Protein AF-A0A9D5YC60-F1 (afdb_monomer_lite)

Secondary structure (DSSP, 8-state):
--SSSSSTTSSTTSSS-------SS----TTPPEEEEEEE-SS-GGG-HHHHHHHHHHH----TT-SEEEEEEEEEEETTTS-HHHHHHHHHHHHHHHHHHT--EEEEEESSS---TTS-S--BSSTT--BGGG-TTTB--SSPPPTT-SSTTGGGSSPPEEEE-SSSS--EEEEEPB-TT-HHHHHHHHHHHIIIIIHHHHHHHHHHHHTT-GGGEEEEEE-SS----B-TT---TTS-GGGSSB--HHHHHHTT--HHHHHHHHHHTT--HHHHHHHHHHHHHHHHHHHHHHHHHHTT--GGGEEE-EE-HHHH-S--BTTB--GGGG--SSSB-EEE-BTTTB---HHHHHHHHHHTT---EEEEE-B---SSHHHHHHHHHHHHTTTEEEEEEBTTT-SSSTT----STTSHHHHHHHHHHTT-SS----SSSPP---SSS---THHHHHHHHHHHH--

Radius of gyration: 23.31 Å; chains: 1; bounding box: 64×58×72 Å

pLDDT: mean 85.28, std 19.22, range [28.11, 98.81]

Foldseek 3Di:
DPPPPVVVVPVVVVPDDPPPPQPPDDPPVQQAAFEAEEEPEQDALVGCLVLLVLCCVLQNADDLRDSYAYAYEYEDDELFAAELVLLLVSLVSQLVSCVVRVHAYEYEYADFADPDCSHHHGYAPDPVRHGLLQDQLFAWEQAADDPPDPGHPVVVVFAQWDFDDPDLAGPDTHGGTGQLPRPSNLVSSLVSCVSRPLVSNCVSLVVCVVVVNNVSHLAYEQHDQQFFDALQPPPHPPGDPSNNGGICNSVVVVVVDHPVNLVVVCVVVVHDSQVSSQVVLLVSLLVSLQVRLVSNVVSPDQQARYEYEHAQQVQVDVDDGRSHHHQLSNDDSRHAYEHQDEVPPRDHDVLSVCVSQVVSVHQAHANSHYALDDPDLVVLLVVCCCAVLQHYSYRYHPASVACDDPRHDPSDSPRSNSVSSNCVSVVNRDDDHGRPDHDPSDPPDDDDVVVVVVVVVVVVVVD

Structure (mmCIF, N/CA/C/O backbone):
data_AF-A0A9D5YC60-F1
#
_entry.id   AF-A0A9D5YC60-F1
#
loop_
_atom_site.group_PDB
_atom_site.id
_atom_site.type_symbol
_atom_site.label_atom_id
_atom_site.label_alt_id
_atom_site.label_comp_id
_atom_site.label_asym_id
_atom_site.label_entity_id
_atom_site.label_seq_id
_atom_site.pdbx_PDB_ins_code
_atom_site.Cartn_x
_atom_site.Cartn_y
_atom_site.Cartn_z
_atom_site.occupancy
_atom_site.B_iso_or_equiv
_atom_site.auth_seq_id
_atom_site.auth_comp_id
_atom_site.auth_asym_id
_atom_site.auth_atom_id
_atom_site.pdbx_PDB_model_num
ATOM 1 N N . MET A 1 1 ? 5.448 -35.648 -45.919 1.00 45.75 1 MET A N 1
ATOM 2 C CA . MET A 1 1 ? 4.726 -34.452 -45.438 1.00 45.75 1 MET A CA 1
ATOM 3 C C . MET A 1 1 ? 3.833 -34.838 -44.255 1.00 45.75 1 MET A C 1
ATOM 5 O O . MET A 1 1 ? 2.660 -34.526 -44.238 1.00 45.75 1 MET A O 1
ATOM 9 N N . GLU A 1 2 ? 4.399 -35.557 -43.277 1.00 38.72 2 GLU A N 1
ATOM 10 C CA . GLU A 1 2 ? 3.648 -36.190 -42.170 1.00 38.72 2 GLU A CA 1
ATOM 11 C C . GLU A 1 2 ? 4.504 -36.315 -40.890 1.00 38.72 2 GLU A C 1
ATOM 13 O O . GLU A 1 2 ? 4.181 -37.051 -39.970 1.00 38.72 2 GLU A O 1
ATOM 18 N N . LYS A 1 3 ? 5.631 -35.591 -40.818 1.00 34.91 3 LYS A N 1
ATOM 19 C CA . LYS A 1 3 ? 6.556 -35.612 -39.667 1.00 34.91 3 LYS A CA 1
ATOM 20 C C . LYS A 1 3 ? 6.885 -34.227 -39.097 1.00 34.91 3 LYS A C 1
ATOM 22 O O . LYS A 1 3 ? 7.785 -34.102 -38.283 1.00 34.91 3 LYS A O 1
ATOM 27 N N . VAL A 1 4 ? 6.141 -33.195 -39.502 1.00 38.69 4 VAL A N 1
ATOM 28 C CA . VAL A 1 4 ? 6.286 -31.819 -38.978 1.00 38.69 4 VAL A CA 1
ATOM 29 C C . VAL A 1 4 ? 5.154 -31.466 -37.996 1.00 38.69 4 VAL A C 1
ATOM 31 O O . VAL A 1 4 ? 5.232 -30.474 -37.285 1.00 38.69 4 VAL A O 1
ATOM 34 N N . LEU A 1 5 ? 4.131 -32.321 -37.870 1.00 32.62 5 LEU A N 1
ATOM 35 C CA . LEU A 1 5 ? 2.952 -32.050 -37.041 1.00 32.62 5 LEU A CA 1
ATOM 36 C C . LEU A 1 5 ? 3.085 -32.503 -35.573 1.00 32.62 5 LEU A C 1
ATOM 38 O O . LEU A 1 5 ? 2.289 -32.091 -34.740 1.00 32.62 5 LEU A O 1
ATOM 42 N N . SER A 1 6 ? 4.097 -33.308 -35.226 1.00 34.31 6 SER A N 1
ATOM 43 C CA . SER A 1 6 ? 4.266 -33.835 -33.857 1.00 34.31 6 SER A CA 1
ATOM 44 C C . SER A 1 6 ? 5.184 -33.002 -32.959 1.00 34.31 6 SER A C 1
ATOM 46 O O . SER A 1 6 ? 5.282 -33.302 -31.776 1.00 34.31 6 SER A O 1
ATOM 48 N N . PHE A 1 7 ? 5.832 -31.953 -33.479 1.00 33.06 7 PHE A N 1
ATOM 49 C CA . PHE A 1 7 ? 6.680 -31.068 -32.664 1.00 33.06 7 PHE A CA 1
ATOM 50 C C . PHE A 1 7 ? 5.943 -29.805 -32.186 1.00 33.06 7 PHE A C 1
ATOM 52 O O . PHE A 1 7 ? 6.321 -29.210 -31.185 1.00 33.06 7 PHE A O 1
ATOM 59 N N . PHE A 1 8 ? 4.834 -29.438 -32.839 1.00 32.47 8 PHE A N 1
ATOM 60 C CA . PHE A 1 8 ? 4.012 -28.284 -32.450 1.00 32.47 8 PHE A CA 1
ATOM 61 C C . PHE A 1 8 ? 2.995 -28.579 -31.337 1.00 32.47 8 PHE A C 1
ATOM 63 O O . PHE A 1 8 ? 2.426 -27.647 -30.780 1.00 32.47 8 PHE A O 1
ATOM 70 N N . LEU A 1 9 ? 2.790 -29.850 -30.972 1.00 30.75 9 LEU A N 1
ATOM 71 C CA . LEU A 1 9 ? 1.845 -30.232 -29.916 1.00 30.75 9 LEU A CA 1
ATOM 72 C C . LEU A 1 9 ? 2.486 -30.399 -28.525 1.00 30.75 9 LEU A C 1
ATOM 74 O O . LEU A 1 9 ? 1.764 -30.563 -27.552 1.00 30.75 9 LEU A O 1
ATOM 78 N N . ALA A 1 10 ? 3.820 -30.343 -28.418 1.00 29.89 10 ALA A N 1
ATOM 79 C CA . ALA A 1 10 ? 4.547 -30.523 -27.154 1.00 29.89 10 ALA A CA 1
ATOM 80 C C . ALA A 1 10 ? 5.000 -29.201 -26.497 1.00 29.89 10 ALA A C 1
ATOM 82 O O . ALA A 1 10 ? 5.427 -29.204 -25.348 1.00 29.89 10 ALA A O 1
ATOM 83 N N . VAL A 1 11 ? 4.882 -28.069 -27.203 1.00 32.19 11 VAL A N 1
ATOM 84 C CA . VAL A 1 11 ? 5.269 -26.730 -26.704 1.00 32.19 11 VAL A CA 1
ATOM 85 C C . VAL A 1 11 ? 4.059 -25.931 -26.182 1.00 32.19 11 VAL A C 1
ATOM 87 O O . VAL A 1 11 ? 4.220 -24.924 -25.508 1.00 32.19 11 VAL A O 1
ATOM 90 N N . LEU A 1 12 ? 2.830 -26.411 -26.403 1.00 29.67 12 LEU A N 1
ATOM 91 C CA . LEU A 1 12 ? 1.593 -25.769 -25.924 1.00 29.67 12 LEU A CA 1
ATOM 92 C C . LEU A 1 12 ? 1.113 -26.260 -24.545 1.00 29.67 12 LEU A C 1
ATOM 94 O O . LEU A 1 12 ? 0.127 -25.752 -24.026 1.00 29.67 12 LEU A O 1
ATOM 98 N N . THR A 1 13 ? 1.813 -27.214 -23.929 1.00 31.02 13 THR A N 1
ATOM 99 C CA . THR A 1 13 ? 1.476 -27.777 -22.606 1.00 31.02 13 THR A CA 1
ATOM 100 C C . THR A 1 13 ? 2.319 -27.230 -21.449 1.00 31.02 13 THR A C 1
ATOM 102 O O . THR A 1 13 ? 2.130 -27.668 -20.323 1.00 31.02 13 THR A O 1
ATOM 105 N N . PHE A 1 14 ? 3.205 -26.257 -21.696 1.00 31.09 14 PHE A N 1
ATOM 106 C CA . PHE A 1 14 ? 4.010 -25.578 -20.661 1.00 31.09 14 PHE A CA 1
ATOM 107 C C . PHE A 1 14 ? 3.670 -24.083 -20.485 1.00 31.09 14 PHE A C 1
ATOM 109 O O . PHE A 1 14 ? 4.386 -23.372 -19.794 1.00 31.09 14 PHE A O 1
ATOM 116 N N . LEU A 1 15 ? 2.570 -23.607 -21.087 1.00 30.06 15 LEU A N 1
ATOM 117 C CA . LEU A 1 15 ? 2.088 -22.217 -20.977 1.00 30.06 15 LEU A CA 1
ATOM 118 C C . LEU A 1 15 ? 0.697 -22.093 -20.335 1.00 30.06 15 LEU A C 1
ATOM 120 O O . LEU A 1 15 ? 0.058 -21.052 -20.435 1.00 30.06 15 LEU A O 1
ATOM 124 N N . PHE A 1 16 ? 0.224 -23.140 -19.664 1.00 29.17 16 PHE A N 1
ATOM 125 C CA . PHE A 1 16 ? -0.835 -22.972 -18.679 1.00 29.17 16 PHE A CA 1
ATOM 126 C C . PHE A 1 16 ? -0.147 -22.873 -17.321 1.00 29.17 16 PHE A C 1
ATOM 128 O O . PHE A 1 16 ? 0.476 -23.860 -16.917 1.00 29.17 16 PHE A O 1
ATOM 135 N N . PRO A 1 17 ? -0.252 -21.739 -16.601 1.00 33.19 17 PRO A N 1
ATOM 136 C CA . PRO A 1 17 ? -0.129 -21.806 -15.158 1.00 33.19 17 PRO A CA 1
ATOM 137 C C . PRO A 1 17 ? -1.061 -22.931 -14.725 1.00 33.19 17 PRO A C 1
ATOM 139 O O . PRO A 1 17 ? -2.184 -23.041 -15.235 1.00 33.19 17 PRO A O 1
ATOM 142 N N . CYS A 1 18 ? -0.581 -23.807 -13.848 1.00 28.11 18 CYS A N 1
ATOM 143 C CA . CYS A 1 18 ? -1.474 -24.632 -13.065 1.00 28.11 18 CYS A CA 1
ATOM 144 C C . CYS A 1 18 ? -2.577 -23.701 -12.566 1.00 28.11 18 CYS A C 1
ATOM 146 O O . CYS A 1 18 ? -2.321 -22.843 -11.727 1.00 28.11 18 CYS A O 1
ATOM 148 N N . ILE A 1 19 ? -3.778 -23.848 -13.126 1.00 36.41 19 ILE A N 1
ATOM 149 C CA . ILE A 1 19 ? -5.000 -23.360 -12.515 1.00 36.41 19 ILE A CA 1
ATOM 150 C C . ILE A 1 19 ? -5.080 -24.203 -11.247 1.00 36.41 19 ILE A C 1
ATOM 152 O O . ILE A 1 19 ? -5.667 -25.286 -11.234 1.00 36.41 19 ILE A O 1
ATOM 156 N N . GLY A 1 20 ? -4.367 -23.761 -10.207 1.00 32.75 20 GLY A N 1
ATOM 157 C CA . GLY A 1 20 ? -4.759 -24.052 -8.849 1.00 32.75 20 GLY A CA 1
ATOM 158 C C . GLY A 1 20 ? -6.233 -23.713 -8.820 1.00 32.75 20 GLY A C 1
ATOM 159 O O . GLY A 1 20 ? -6.634 -22.651 -9.295 1.00 32.75 20 GLY A O 1
ATOM 160 N N . SER A 1 21 ? -7.048 -24.683 -8.427 1.00 33.44 21 SER A N 1
ATOM 161 C CA . SER A 1 21 ? -8.453 -24.436 -8.155 1.00 33.44 21 SER A CA 1
ATOM 162 C C . SER A 1 21 ? -8.533 -23.132 -7.374 1.00 33.44 21 SER A C 1
ATOM 164 O O . SER A 1 21 ? -8.000 -23.077 -6.264 1.00 33.44 21 SER A O 1
ATOM 166 N N . ALA A 1 22 ? -9.129 -22.098 -7.979 1.00 38.47 22 ALA A N 1
ATOM 167 C CA . ALA A 1 22 ? -9.525 -20.909 -7.249 1.00 38.47 22 ALA A CA 1
ATOM 168 C C . ALA A 1 22 ? -10.208 -21.396 -5.961 1.00 38.47 22 ALA A C 1
ATOM 170 O O . ALA A 1 22 ? -10.975 -22.371 -6.049 1.00 38.47 22 ALA A O 1
ATOM 171 N N . PRO A 1 23 ? -9.880 -20.825 -4.787 1.00 41.84 23 PRO A N 1
ATOM 172 C CA . PRO A 1 23 ? -10.540 -21.205 -3.546 1.00 41.84 23 PRO A CA 1
ATOM 173 C C . PRO A 1 23 ? -12.051 -21.247 -3.793 1.00 41.84 23 PRO A C 1
ATOM 175 O O . PRO A 1 23 ? -12.589 -20.397 -4.510 1.00 41.84 23 PRO A O 1
ATOM 178 N N . GLU A 1 24 ? -12.702 -22.317 -3.321 1.00 42.78 24 GLU A N 1
ATOM 179 C CA . GLU A 1 24 ? -14.142 -22.499 -3.494 1.00 42.78 24 GLU A CA 1
ATOM 180 C C . GLU A 1 24 ? -14.860 -21.190 -3.148 1.00 42.78 24 GLU A C 1
ATOM 182 O O . GLU A 1 24 ? -14.576 -20.583 -2.124 1.00 42.78 24 GLU A O 1
ATOM 187 N N . LYS A 1 25 ? -15.726 -20.757 -4.073 1.00 41.12 25 LYS A N 1
ATOM 188 C CA . LYS A 1 25 ? -16.658 -19.628 -3.982 1.00 41.12 25 LYS A CA 1
ATOM 189 C C . LYS A 1 25 ? -16.778 -18.996 -2.591 1.00 41.12 25 LYS A C 1
ATOM 191 O O . LYS A 1 25 ? -17.368 -19.603 -1.705 1.00 41.12 25 LYS A O 1
ATOM 196 N N . ASP A 1 26 ? -16.414 -17.718 -2.533 1.00 46.72 26 ASP A N 1
ATOM 197 C CA . ASP A 1 26 ? -17.113 -16.722 -1.726 1.00 46.72 26 ASP A CA 1
ATOM 198 C C . ASP A 1 26 ? -17.256 -17.068 -0.234 1.00 46.72 26 ASP A C 1
ATOM 200 O O . ASP A 1 26 ? -18.365 -17.233 0.276 1.00 46.72 26 ASP A O 1
ATOM 204 N N . ASP A 1 27 ? -16.136 -17.063 0.491 1.00 49.25 27 ASP A N 1
ATOM 205 C CA . ASP A 1 27 ? -16.139 -16.804 1.935 1.00 49.25 27 ASP A CA 1
ATOM 206 C C . ASP A 1 27 ? -16.549 -15.331 2.181 1.00 49.25 27 ASP A C 1
ATOM 208 O O . ASP A 1 27 ? -15.747 -14.479 2.575 1.00 49.25 27 ASP A O 1
ATOM 212 N N . TYR A 1 28 ? -17.805 -14.987 1.875 1.00 54.38 28 TYR A N 1
ATOM 213 C CA . TYR A 1 28 ? -18.444 -13.813 2.458 1.00 54.38 28 TYR A CA 1
ATOM 214 C C . TYR A 1 28 ? -18.748 -14.171 3.906 1.00 54.38 28 TYR A C 1
ATOM 216 O O . TYR A 1 28 ? -19.727 -14.853 4.207 1.00 54.38 28 TYR A O 1
ATOM 224 N N . PHE A 1 29 ? -17.892 -13.731 4.816 1.00 62.97 29 PHE A N 1
ATOM 225 C CA . PHE A 1 29 ? -18.186 -13.820 6.233 1.00 62.97 29 PHE A CA 1
ATOM 226 C C . PHE A 1 29 ? -19.219 -12.728 6.548 1.00 62.97 29 PHE A C 1
ATOM 228 O O . PHE A 1 29 ? -18.874 -11.565 6.748 1.00 62.97 29 PHE A O 1
ATOM 235 N N . GLU A 1 30 ? -20.509 -13.090 6.552 1.00 60.84 30 GLU A N 1
ATOM 236 C CA . GLU A 1 30 ? -21.637 -12.192 6.888 1.00 60.84 30 GLU A CA 1
ATOM 237 C C . GLU A 1 30 ? -21.474 -11.484 8.252 1.00 60.84 30 GLU A C 1
ATOM 239 O O . GLU A 1 30 ? -22.154 -10.495 8.539 1.00 60.84 30 GLU A O 1
ATOM 244 N N . ASP A 1 31 ? -20.544 -11.962 9.080 1.00 70.62 31 ASP A N 1
ATOM 245 C CA . ASP A 1 31 ? -20.244 -11.451 10.414 1.00 70.62 31 ASP A CA 1
ATOM 246 C C . ASP A 1 31 ? -18.929 -10.656 10.514 1.00 70.62 31 ASP A C 1
ATOM 248 O O . ASP A 1 31 ? -18.571 -10.229 11.611 1.00 70.62 31 ASP A O 1
ATOM 252 N N . ASP A 1 32 ? -18.218 -10.412 9.406 1.00 84.12 32 ASP A N 1
ATOM 253 C CA . ASP A 1 32 ? -17.004 -9.587 9.436 1.00 84.12 32 ASP A CA 1
ATOM 254 C C . ASP A 1 32 ? -17.323 -8.138 9.811 1.00 84.12 32 ASP A C 1
ATOM 256 O O . ASP A 1 32 ? -18.140 -7.520 9.125 1.00 84.12 32 ASP A O 1
ATOM 260 N N . PRO A 1 33 ? -16.631 -7.551 10.803 1.00 90.50 33 PRO A N 1
ATOM 261 C CA . PRO A 1 33 ? -16.808 -6.151 11.145 1.00 90.50 33 PRO A CA 1
ATOM 262 C C . PRO A 1 33 ? -16.266 -5.212 10.060 1.00 90.50 33 PRO A C 1
ATOM 264 O O . PRO A 1 33 ? -15.258 -5.478 9.404 1.00 90.50 33 PRO A O 1
ATOM 267 N N . GLN A 1 34 ? -16.915 -4.057 9.943 1.00 93.81 34 GLN A N 1
ATOM 268 C CA . GLN A 1 34 ? -16.388 -2.887 9.250 1.00 93.81 34 GLN A CA 1
ATOM 269 C C . GLN A 1 34 ? -15.561 -2.022 10.195 1.00 93.81 34 GLN A C 1
ATOM 271 O O . GLN A 1 34 ? -15.839 -1.975 11.400 1.00 93.81 34 GLN A O 1
ATOM 276 N N . TYR A 1 35 ? -14.610 -1.271 9.632 1.00 96.94 35 TYR A N 1
ATOM 277 C CA . TYR A 1 35 ? -13.740 -0.394 10.412 1.00 96.94 35 TYR A CA 1
ATOM 278 C C . TYR A 1 35 ? -13.688 1.053 9.912 1.00 96.94 35 TYR A C 1
ATOM 280 O O . TYR A 1 35 ? -13.519 1.318 8.723 1.00 96.94 35 TYR A O 1
ATOM 288 N N . VAL A 1 36 ? -13.720 1.994 10.858 1.00 97.75 36 VAL A N 1
ATOM 289 C CA . VAL A 1 36 ? -13.131 3.331 10.679 1.00 97.75 36 VAL A CA 1
ATOM 290 C C . VAL A 1 36 ? -11.726 3.299 11.269 1.00 97.75 36 VAL A C 1
ATOM 292 O O . VAL A 1 36 ? -11.567 3.128 12.476 1.00 97.75 36 VAL A O 1
ATOM 295 N N . VAL A 1 37 ? -10.701 3.432 10.434 1.00 98.38 37 VAL A N 1
ATOM 296 C CA . VAL A 1 37 ? -9.298 3.321 10.843 1.00 98.38 37 VAL A CA 1
ATOM 297 C C . VAL A 1 37 ? -8.682 4.711 10.958 1.00 98.38 37 VAL A C 1
ATOM 299 O O . VAL A 1 37 ? -8.505 5.409 9.963 1.00 98.38 37 VAL A O 1
ATOM 302 N N . PHE A 1 38 ? -8.307 5.114 12.166 1.00 97.88 38 PHE A N 1
ATOM 303 C CA . PHE A 1 38 ? -7.626 6.384 12.401 1.00 97.88 38 PHE A CA 1
ATOM 304 C C . PHE A 1 38 ? -6.116 6.206 12.253 1.00 97.88 38 PHE A C 1
ATOM 306 O O . PHE A 1 38 ? -5.461 5.651 13.137 1.00 97.88 38 PHE A O 1
ATOM 313 N N . MET A 1 39 ? -5.565 6.660 11.130 1.00 96.44 39 MET A N 1
ATOM 314 C CA . MET A 1 39 ? -4.163 6.454 10.771 1.00 96.44 39 MET A CA 1
ATOM 315 C C . MET A 1 39 ? -3.268 7.489 11.458 1.00 96.44 39 MET A C 1
ATOM 317 O O . MET A 1 39 ? -3.356 8.694 11.197 1.00 96.44 39 MET A O 1
ATOM 321 N N . VAL A 1 40 ? -2.370 7.010 12.316 1.00 94.81 40 VAL A N 1
ATOM 322 C CA . VAL A 1 40 ? -1.307 7.809 12.929 1.00 94.81 40 VAL A CA 1
ATOM 323 C C . VAL A 1 40 ? -0.096 7.760 11.994 1.00 94.81 40 VAL A C 1
ATOM 325 O O . VAL A 1 40 ? 0.549 6.723 11.862 1.00 94.81 40 VAL A O 1
ATOM 328 N N . THR A 1 41 ? 0.163 8.857 11.280 1.00 87.62 41 THR A N 1
ATOM 329 C CA . THR A 1 41 ? 0.984 8.841 10.055 1.00 87.62 41 THR A CA 1
ATOM 330 C C . THR A 1 41 ? 2.460 9.143 10.312 1.00 87.62 41 THR A C 1
ATOM 332 O O . THR A 1 41 ? 3.329 8.425 9.829 1.00 87.62 41 THR A O 1
ATOM 335 N N . ASN A 1 42 ? 2.767 10.192 11.082 1.00 84.69 42 ASN A N 1
ATOM 336 C CA . ASN A 1 42 ? 4.140 10.684 11.270 1.00 84.69 42 ASN A CA 1
ATOM 337 C C . ASN A 1 42 ? 4.652 10.484 12.702 1.00 84.69 42 ASN A C 1
ATOM 339 O O . ASN A 1 42 ? 5.359 11.332 13.250 1.00 84.69 42 ASN A O 1
ATOM 343 N N . VAL A 1 43 ? 4.273 9.371 13.328 1.00 89.00 43 VAL A N 1
ATOM 344 C CA . VAL A 1 43 ? 4.635 9.045 14.710 1.00 89.00 43 VAL A CA 1
ATOM 345 C C . VAL A 1 43 ? 5.331 7.696 14.725 1.00 89.00 43 VAL A C 1
ATOM 347 O O . VAL A 1 43 ? 4.800 6.711 14.222 1.00 89.00 43 VAL A O 1
ATOM 350 N N . HIS A 1 44 ? 6.520 7.650 15.319 1.00 91.12 44 HIS A N 1
ATOM 351 C CA . HIS A 1 44 ? 7.240 6.400 15.518 1.00 91.12 44 HIS A CA 1
ATOM 352 C C . HIS A 1 44 ? 6.423 5.449 16.413 1.00 91.12 44 HIS A C 1
ATOM 354 O O . HIS A 1 44 ? 5.827 5.887 17.398 1.00 91.12 44 HIS A O 1
ATOM 360 N N . TYR A 1 45 ? 6.423 4.142 16.127 1.00 92.12 45 TYR A N 1
ATOM 361 C CA . TYR A 1 45 ? 5.512 3.184 16.774 1.00 92.12 45 TYR A CA 1
ATOM 362 C C . TYR A 1 45 ? 5.598 3.163 18.314 1.00 92.12 45 TYR A C 1
ATOM 364 O O . TYR A 1 45 ? 4.603 2.920 18.991 1.00 92.12 45 TYR A O 1
ATOM 372 N N . LYS A 1 46 ? 6.772 3.479 18.881 1.00 93.56 46 LYS A N 1
ATOM 373 C CA . LYS A 1 46 ? 7.003 3.581 20.340 1.00 93.56 46 LYS A CA 1
ATOM 374 C C . LYS A 1 46 ? 6.230 4.727 21.015 1.00 93.56 46 LYS A C 1
ATOM 376 O O . LYS A 1 46 ? 6.049 4.694 22.229 1.00 93.56 46 LYS A O 1
ATOM 381 N N . ASP A 1 47 ? 5.757 5.704 20.244 1.00 95.69 47 ASP A N 1
ATOM 382 C CA . ASP A 1 47 ? 5.095 6.921 20.726 1.00 95.69 47 ASP A CA 1
ATOM 383 C C . ASP A 1 47 ? 3.582 6.944 20.418 1.00 95.69 47 ASP A C 1
ATOM 385 O O . ASP A 1 47 ? 2.926 7.979 20.551 1.00 95.69 47 ASP A O 1
ATOM 389 N N . LEU A 1 48 ? 2.997 5.805 20.025 1.00 96.56 48 LEU A N 1
ATOM 390 C CA . LEU A 1 48 ? 1.583 5.700 19.627 1.00 96.56 48 LEU A CA 1
ATOM 391 C C . LEU A 1 48 ? 0.594 5.750 20.797 1.00 96.56 48 LEU A C 1
ATOM 393 O O . LEU A 1 48 ? -0.556 6.155 20.622 1.00 96.56 48 LEU A O 1
ATOM 397 N N . GLU A 1 49 ? 1.015 5.338 21.993 1.00 97.94 49 GLU A N 1
ATOM 398 C CA . GLU A 1 49 ? 0.127 5.131 23.144 1.00 97.94 49 GLU A CA 1
ATOM 399 C C . GLU A 1 49 ? -0.805 6.324 23.469 1.00 97.94 49 GLU A C 1
ATOM 401 O O . GLU A 1 49 ? -2.004 6.091 23.667 1.00 97.94 49 GLU A O 1
ATOM 406 N N . PRO A 1 50 ? -0.339 7.592 23.496 1.00 97.75 50 PRO A N 1
ATOM 407 C CA . PRO A 1 50 ? -1.216 8.738 23.741 1.00 97.75 50 PRO A CA 1
ATOM 408 C C . PRO A 1 50 ? -2.350 8.870 22.716 1.00 97.75 50 PRO A C 1
ATOM 410 O O . PRO A 1 50 ? -3.462 9.241 23.089 1.00 97.75 50 PRO A O 1
ATOM 413 N N . TYR A 1 51 ? -2.091 8.538 21.448 1.00 97.56 51 TYR A N 1
ATOM 414 C CA . TYR A 1 51 ? -3.079 8.626 20.372 1.00 97.56 51 TYR A CA 1
ATOM 415 C C . TYR A 1 51 ? -4.146 7.542 20.507 1.00 97.56 51 TYR A C 1
ATOM 417 O O . TYR A 1 51 ? -5.333 7.853 20.416 1.00 97.56 51 TYR A O 1
ATOM 425 N N . VAL A 1 52 ? -3.742 6.300 20.801 1.00 97.88 52 VAL A N 1
ATOM 426 C CA . VAL A 1 52 ? -4.677 5.183 21.029 1.00 97.88 52 VAL A CA 1
ATOM 427 C C . VAL A 1 52 ? -5.577 5.480 22.227 1.00 97.88 52 VAL A C 1
ATOM 429 O O . VAL A 1 52 ? -6.797 5.351 22.141 1.00 97.88 52 VAL A O 1
ATOM 432 N N . LYS A 1 53 ? -5.000 5.970 23.331 1.00 97.81 53 LYS A N 1
ATOM 433 C CA . LYS A 1 53 ? -5.773 6.380 24.507 1.00 97.81 53 LYS A CA 1
ATOM 434 C C . LYS A 1 53 ? -6.794 7.472 24.169 1.00 97.81 53 LYS A C 1
ATOM 436 O O . LYS A 1 53 ? -7.941 7.390 24.602 1.00 97.81 53 LYS A O 1
ATOM 441 N N . GLN A 1 54 ? -6.396 8.469 23.381 1.00 96.81 54 GLN A N 1
ATOM 442 C CA . GLN A 1 54 ? -7.289 9.549 22.964 1.00 96.81 54 GLN A CA 1
ATOM 443 C C . GLN A 1 54 ? -8.438 9.049 22.075 1.00 96.81 54 GLN A C 1
ATOM 445 O O . GLN A 1 54 ? -9.545 9.570 22.179 1.00 96.81 54 GLN A O 1
ATOM 450 N N . MET A 1 55 ? -8.216 8.028 21.238 1.00 97.38 55 MET A N 1
ATOM 451 C CA . MET A 1 55 ? -9.299 7.405 20.466 1.00 97.38 55 MET A CA 1
ATOM 452 C C . MET A 1 55 ? -10.339 6.756 21.384 1.00 97.38 55 MET A C 1
ATOM 454 O O . MET A 1 55 ? -11.529 6.948 21.159 1.00 97.38 55 MET A O 1
ATOM 458 N N . VAL A 1 56 ? -9.913 6.072 22.453 1.00 97.56 56 VAL A N 1
ATOM 459 C CA . VAL A 1 56 ? -10.835 5.504 23.456 1.00 97.56 56 VAL A CA 1
ATOM 460 C C . VAL A 1 56 ? -11.629 6.604 24.160 1.00 97.56 56 VAL A C 1
ATOM 462 O O . VAL A 1 56 ? -12.844 6.491 24.308 1.00 97.56 56 VAL A O 1
ATOM 465 N N . GLU A 1 57 ? -10.969 7.695 24.555 1.00 97.25 57 GLU A N 1
ATOM 466 C CA . GLU A 1 57 ? -11.632 8.850 25.177 1.00 97.25 57 GLU A CA 1
ATOM 467 C C . GLU A 1 57 ? -12.665 9.496 24.239 1.00 97.25 57 GLU A C 1
ATOM 469 O O . GLU A 1 57 ? -13.738 9.897 24.689 1.00 97.25 57 GLU A O 1
ATOM 474 N N . LEU A 1 58 ? -12.364 9.577 22.939 1.00 96.56 58 LEU A N 1
ATOM 475 C CA . LEU A 1 58 ? -13.243 10.193 21.950 1.00 96.56 58 LEU A CA 1
ATOM 476 C C . LEU A 1 58 ? -14.369 9.274 21.488 1.00 96.56 58 LEU A C 1
ATOM 478 O O . LEU A 1 58 ? -15.472 9.771 21.310 1.00 96.56 58 LEU A O 1
ATOM 482 N N . HIS A 1 59 ? -14.127 7.984 21.265 1.00 96.44 59 HIS A N 1
ATOM 483 C CA . HIS A 1 59 ? -15.063 7.083 20.578 1.00 96.44 59 HIS A CA 1
ATOM 484 C C . HIS A 1 59 ? -15.691 6.020 21.489 1.00 96.44 59 HIS A C 1
ATOM 486 O O . HIS A 1 59 ? -16.675 5.399 21.089 1.00 96.44 59 HIS A O 1
ATOM 492 N N . GLY A 1 60 ? -15.204 5.871 22.724 1.00 95.94 60 GLY A N 1
ATOM 493 C CA . GLY A 1 60 ? -15.690 4.887 23.691 1.00 95.94 60 GLY A CA 1
ATOM 494 C C . GLY A 1 60 ? -15.000 3.526 23.571 1.00 95.94 60 GLY A C 1
ATOM 495 O O . GLY A 1 60 ? -14.112 3.328 22.745 1.00 95.94 60 GLY A O 1
ATOM 496 N N . GLU A 1 61 ? -15.389 2.583 24.428 1.00 95.19 61 GLU A N 1
ATOM 497 C CA . GLU A 1 61 ? -14.851 1.217 24.418 1.00 95.19 61 GLU A CA 1
ATOM 498 C C . GLU A 1 61 ? -15.402 0.400 23.237 1.00 95.19 61 GLU A C 1
ATOM 500 O O . GLU A 1 61 ? -16.549 0.581 22.827 1.00 95.19 61 GLU A O 1
ATOM 505 N N . ILE A 1 62 ? -14.588 -0.515 22.704 1.00 96.31 62 ILE A N 1
ATOM 506 C CA . ILE A 1 62 ? -15.007 -1.454 21.657 1.00 96.31 62 ILE A CA 1
ATOM 507 C C . ILE A 1 62 ? -15.817 -2.596 22.269 1.00 96.31 62 ILE A C 1
ATOM 509 O O . ILE A 1 62 ? -15.339 -3.285 23.174 1.00 96.31 62 ILE A O 1
ATOM 513 N N . ASP A 1 63 ? -17.006 -2.819 21.714 1.00 94.44 63 ASP A N 1
ATOM 514 C CA . ASP A 1 63 ? -17.802 -4.027 21.923 1.00 94.44 63 ASP A CA 1
ATOM 515 C C . ASP A 1 63 ? -17.314 -5.141 20.971 1.00 94.44 63 ASP A C 1
ATOM 517 O O . ASP A 1 63 ? -17.451 -4.980 19.754 1.00 94.44 63 ASP A O 1
ATOM 521 N N . PRO A 1 64 ? -16.745 -6.253 21.483 1.00 93.19 64 PRO A N 1
ATOM 522 C CA . PRO A 1 64 ? -16.264 -7.371 20.667 1.00 93.19 64 PRO A CA 1
ATOM 523 C C . PRO A 1 64 ? -17.325 -8.012 19.769 1.00 93.19 64 PRO A C 1
ATOM 525 O O . PRO A 1 64 ? -16.964 -8.609 18.756 1.00 93.19 64 PRO A O 1
ATOM 528 N N . ASP A 1 65 ? -18.604 -7.893 20.133 1.00 92.06 65 ASP A N 1
ATOM 529 C CA . ASP A 1 65 ? -19.720 -8.488 19.394 1.00 92.06 65 ASP A CA 1
ATOM 530 C C . ASP A 1 65 ? -20.281 -7.533 18.316 1.00 92.06 65 ASP A C 1
ATOM 532 O O . ASP A 1 65 ? -21.169 -7.905 17.546 1.00 92.06 65 ASP A O 1
ATOM 536 N N . SER A 1 66 ? -19.774 -6.293 18.229 1.00 92.88 66 SER A N 1
ATOM 537 C CA . SER A 1 66 ? -20.226 -5.315 17.234 1.00 92.88 66 SER A CA 1
ATOM 538 C C . SER A 1 66 ? -19.650 -5.586 15.843 1.00 92.88 66 SER A C 1
ATOM 540 O O . SER A 1 66 ? -18.445 -5.737 15.660 1.00 92.88 66 SER A O 1
ATOM 542 N N . LYS A 1 67 ? -20.501 -5.481 14.819 1.00 91.75 67 LYS A N 1
ATOM 543 C CA . LYS A 1 67 ? -20.119 -5.471 13.397 1.00 91.75 67 LYS A CA 1
ATOM 544 C C . LYS A 1 67 ? -19.563 -4.124 12.900 1.00 91.75 67 LYS A C 1
ATOM 546 O O . LYS A 1 67 ? -19.250 -3.983 11.715 1.00 91.75 67 LYS A O 1
ATOM 551 N N . ARG A 1 68 ? -19.475 -3.115 13.771 1.00 94.12 68 ARG A N 1
ATOM 552 C CA . ARG A 1 68 ? -18.978 -1.762 13.474 1.00 94.12 68 ARG A CA 1
ATOM 553 C C . ARG A 1 68 ? -17.977 -1.356 14.547 1.00 94.12 68 ARG A C 1
ATOM 555 O O . ARG A 1 68 ? -18.352 -1.194 15.710 1.00 94.12 68 ARG A O 1
ATOM 562 N N . MET A 1 69 ? -16.714 -1.210 14.165 1.00 97.00 69 MET A N 1
ATOM 563 C CA . MET A 1 69 ? -15.622 -0.881 15.080 1.00 97.00 69 MET A CA 1
ATOM 564 C C . MET A 1 69 ? -14.804 0.294 14.548 1.00 97.00 69 MET A C 1
ATOM 566 O O . MET A 1 69 ? -14.785 0.574 13.353 1.00 97.00 69 MET A O 1
ATOM 570 N N . TYR A 1 70 ? -14.097 0.989 15.433 1.00 98.12 70 TYR A N 1
ATOM 571 C CA . TYR A 1 70 ? -12.969 1.811 15.011 1.00 98.12 70 TYR A CA 1
ATOM 572 C C . TYR A 1 70 ? -11.666 1.066 15.295 1.00 98.12 70 TYR A C 1
ATOM 574 O O . TYR A 1 70 ? -11.622 0.180 16.148 1.00 98.12 70 TYR A O 1
ATOM 582 N N . ALA A 1 71 ? -10.614 1.421 14.572 1.00 98.56 71 ALA A N 1
ATOM 583 C CA . ALA A 1 71 ? -9.272 0.890 14.750 1.00 98.56 71 ALA A CA 1
ATOM 584 C C . ALA A 1 71 ? -8.263 2.038 14.790 1.00 98.56 71 ALA A C 1
ATOM 586 O O . ALA A 1 71 ? -8.514 3.114 14.238 1.00 98.56 71 ALA A O 1
ATOM 587 N N . PHE A 1 72 ? -7.108 1.800 15.403 1.00 98.44 72 PHE A N 1
ATOM 588 C CA . PHE A 1 72 ? -5.956 2.670 15.205 1.00 98.44 72 PHE A CA 1
ATOM 589 C C . PHE A 1 72 ? -5.078 2.070 14.112 1.00 98.44 72 PHE A C 1
ATOM 591 O O . PHE A 1 72 ? -4.774 0.875 14.108 1.00 98.44 72 PHE A O 1
ATOM 598 N N . GLY A 1 73 ? -4.720 2.910 13.155 1.00 97.75 73 GLY A N 1
ATOM 599 C CA . GLY A 1 73 ? -3.860 2.549 12.050 1.00 97.75 73 GLY A CA 1
ATOM 600 C C . GLY A 1 73 ? -2.447 3.051 12.271 1.00 97.75 73 GLY A C 1
ATOM 601 O O . GLY A 1 73 ? -2.251 4.160 12.777 1.00 97.75 73 GLY A O 1
ATOM 602 N N . VAL A 1 74 ? -1.471 2.244 11.880 1.00 95.12 74 VAL A N 1
ATOM 603 C CA . VAL A 1 74 ? -0.052 2.598 11.925 1.00 95.12 74 VAL A CA 1
ATOM 604 C C . VAL A 1 74 ? 0.524 2.549 10.523 1.00 95.12 74 VAL A C 1
ATOM 606 O O . VAL A 1 74 ? 0.185 1.659 9.744 1.00 95.12 74 VAL A O 1
ATOM 609 N N . VAL A 1 75 ? 1.371 3.521 10.198 1.00 89.44 75 VAL A N 1
ATOM 610 C CA . VAL A 1 75 ? 2.186 3.455 8.988 1.00 89.44 75 VAL A CA 1
ATOM 611 C C . VAL A 1 75 ? 3.425 2.641 9.305 1.00 89.44 75 VAL A C 1
ATOM 613 O O . VAL A 1 75 ? 4.193 3.006 10.193 1.00 89.44 75 VAL A O 1
ATOM 616 N N . GLY A 1 76 ? 3.594 1.559 8.561 1.00 87.94 76 GLY A N 1
ATOM 617 C CA . GLY A 1 76 ? 4.611 0.555 8.775 1.00 87.94 76 GLY A CA 1
ATOM 618 C C . GLY A 1 76 ? 4.014 -0.844 8.998 1.00 87.94 76 GLY A C 1
ATOM 619 O O . GLY A 1 76 ? 2.802 -0.998 9.206 1.00 87.94 76 GLY A O 1
ATOM 620 N N . PRO A 1 77 ? 4.857 -1.886 8.918 1.00 92.94 77 PRO A N 1
ATOM 621 C CA . PRO A 1 77 ? 6.314 -1.789 8.783 1.00 92.94 77 PRO A CA 1
ATOM 622 C C . PRO A 1 77 ? 6.800 -1.275 7.412 1.00 92.94 77 PRO A C 1
ATOM 624 O O . PRO A 1 77 ? 6.114 -1.421 6.398 1.00 92.94 77 PRO A O 1
ATOM 627 N N . MET A 1 78 ? 7.984 -0.655 7.390 1.00 91.06 78 MET A N 1
ATOM 628 C CA . MET A 1 78 ? 8.640 -0.099 6.200 1.00 91.06 78 MET A CA 1
ATOM 629 C C . MET A 1 78 ? 9.610 -1.123 5.610 1.00 91.06 78 MET A C 1
ATOM 631 O O . MET A 1 78 ? 10.794 -1.156 5.955 1.00 91.06 78 MET A O 1
ATOM 635 N N . CYS A 1 79 ? 9.127 -1.985 4.720 1.00 90.94 79 CYS A N 1
ATOM 636 C CA . CYS A 1 79 ? 9.842 -3.209 4.340 1.00 90.94 79 CYS A CA 1
ATOM 637 C C . CYS A 1 79 ? 11.185 -2.964 3.634 1.00 90.94 79 CYS A C 1
ATOM 639 O O . CYS A 1 79 ? 12.080 -3.810 3.687 1.00 90.94 79 CYS A O 1
ATOM 641 N N . LEU A 1 80 ? 11.338 -1.796 3.005 1.00 88.50 80 LEU A N 1
ATOM 642 C CA . LEU A 1 80 ? 12.558 -1.397 2.306 1.00 88.50 80 LEU A CA 1
ATOM 643 C C . LEU A 1 80 ? 13.612 -0.754 3.213 1.00 88.50 80 LEU A C 1
ATOM 645 O O . LEU A 1 80 ? 14.797 -0.730 2.869 1.00 88.50 80 LEU A O 1
ATOM 649 N N . THR A 1 81 ? 13.198 -0.200 4.353 1.00 86.25 81 THR A N 1
ATOM 650 C CA . THR A 1 81 ? 14.064 0.637 5.193 1.00 86.25 81 THR A CA 1
ATOM 651 C C . THR A 1 81 ? 14.231 0.152 6.620 1.00 86.25 81 THR A C 1
ATOM 653 O O . THR A 1 81 ? 15.201 0.541 7.259 1.00 86.25 81 THR A O 1
ATOM 656 N N . GLN A 1 82 ? 13.366 -0.715 7.123 1.00 90.62 82 GLN A N 1
ATOM 657 C CA . GLN A 1 82 ? 13.546 -1.325 8.432 1.00 90.62 82 GLN A CA 1
ATOM 658 C C . GLN A 1 82 ? 14.285 -2.659 8.324 1.00 90.62 82 GLN A C 1
ATOM 660 O O . GLN A 1 82 ? 14.056 -3.466 7.420 1.00 90.62 82 GLN A O 1
ATOM 665 N N . SER A 1 83 ? 15.161 -2.915 9.288 1.00 91.31 83 SER A N 1
ATOM 666 C CA . SER A 1 83 ? 15.682 -4.256 9.550 1.00 91.31 83 SER A CA 1
ATOM 667 C C . SER A 1 83 ? 14.561 -5.215 9.975 1.00 91.31 83 SER A C 1
ATOM 669 O O . SER A 1 83 ? 13.486 -4.805 10.420 1.00 91.31 83 SER A O 1
ATOM 671 N N . ILE A 1 84 ? 14.818 -6.523 9.876 1.00 94.00 84 ILE A N 1
ATOM 672 C CA . ILE A 1 84 ? 13.890 -7.558 10.359 1.00 94.00 84 ILE A CA 1
ATOM 673 C C . ILE A 1 84 ? 13.576 -7.350 11.843 1.00 94.00 84 ILE A C 1
ATOM 675 O O . ILE A 1 84 ? 12.432 -7.520 12.262 1.00 94.00 84 ILE A O 1
ATOM 679 N N . GLU A 1 85 ? 14.570 -6.983 12.643 1.00 93.88 85 GLU A N 1
ATOM 680 C CA . GLU A 1 85 ? 14.434 -6.744 14.076 1.00 93.88 85 GLU A CA 1
ATOM 681 C C . GLU A 1 85 ? 13.539 -5.536 14.369 1.00 93.88 85 GLU A C 1
ATOM 683 O O . GLU A 1 85 ? 12.649 -5.641 15.211 1.00 93.88 85 GLU A O 1
ATOM 688 N N . GLU A 1 86 ? 13.718 -4.421 13.655 1.00 93.75 86 GLU A N 1
ATOM 689 C CA . GLU A 1 86 ? 12.878 -3.226 13.815 1.00 93.75 86 GLU A CA 1
ATOM 690 C C . GLU A 1 86 ? 11.419 -3.502 13.449 1.00 93.75 86 GLU A C 1
ATOM 692 O O . GLU A 1 86 ? 10.530 -3.146 14.224 1.00 93.75 86 GLU A O 1
ATOM 697 N N . MET A 1 87 ? 11.170 -4.195 12.329 1.00 95.69 87 MET A N 1
ATOM 698 C CA . MET A 1 87 ? 9.811 -4.594 11.941 1.00 95.69 87 MET A CA 1
ATOM 699 C C . MET A 1 87 ? 9.182 -5.519 12.995 1.00 95.69 87 MET A C 1
ATOM 701 O O . MET A 1 87 ? 8.031 -5.332 13.391 1.00 95.69 87 MET A O 1
ATOM 705 N N . ASN A 1 88 ? 9.951 -6.478 13.524 1.00 96.44 88 ASN A N 1
ATOM 706 C CA . ASN A 1 88 ? 9.488 -7.358 14.596 1.00 96.44 88 ASN A CA 1
ATOM 707 C C . ASN A 1 88 ? 9.137 -6.573 15.871 1.00 96.44 88 ASN A C 1
ATOM 709 O O . ASN A 1 88 ? 8.110 -6.848 16.498 1.00 96.44 88 ASN A O 1
ATOM 713 N N . GLU A 1 89 ? 9.978 -5.622 16.286 1.00 96.38 89 GLU A N 1
ATOM 714 C CA . GLU A 1 89 ? 9.710 -4.764 17.447 1.00 96.38 89 GLU A CA 1
ATOM 715 C C . GLU A 1 89 ? 8.435 -3.942 17.254 1.00 96.38 89 GLU A C 1
ATOM 717 O O . GLU A 1 89 ? 7.608 -3.882 18.169 1.00 96.38 89 GLU A O 1
ATOM 722 N N . GLU A 1 90 ? 8.263 -3.349 16.074 1.00 96.56 90 GLU A N 1
ATOM 723 C CA . GLU A 1 90 ? 7.089 -2.560 15.716 1.00 96.56 90 GLU A CA 1
ATOM 724 C C . GLU A 1 90 ? 5.809 -3.387 15.828 1.00 96.56 90 GLU A C 1
ATOM 726 O O . GLU A 1 90 ? 4.924 -3.054 16.618 1.00 96.56 90 GLU A O 1
ATOM 731 N N . VAL A 1 91 ? 5.735 -4.514 15.120 1.00 98.31 91 VAL A N 1
ATOM 732 C CA . VAL A 1 91 ? 4.538 -5.366 15.081 1.00 98.31 91 VAL A CA 1
ATOM 733 C C . VAL A 1 91 ? 4.142 -5.819 16.485 1.00 98.31 91 VAL A C 1
ATOM 735 O O . VAL A 1 91 ? 2.983 -5.685 16.884 1.00 98.31 91 VAL A O 1
ATOM 738 N N . ASN A 1 92 ? 5.108 -6.295 17.274 1.00 98.56 92 ASN A N 1
ATOM 739 C CA . ASN A 1 92 ? 4.859 -6.728 18.649 1.00 98.56 92 ASN A CA 1
ATOM 740 C C . ASN A 1 92 ? 4.391 -5.576 19.549 1.00 98.56 92 ASN A C 1
ATOM 742 O O . ASN A 1 92 ? 3.477 -5.755 20.359 1.00 98.56 92 ASN A O 1
ATOM 746 N N . HIS A 1 93 ? 5.001 -4.396 19.424 1.00 98.38 93 HIS A N 1
ATOM 747 C CA . HIS A 1 93 ? 4.620 -3.228 20.214 1.00 98.38 93 HIS A CA 1
ATOM 748 C C . HIS A 1 93 ? 3.189 -2.785 19.902 1.00 98.38 93 HIS A C 1
ATOM 750 O O . HIS A 1 93 ? 2.393 -2.549 20.814 1.00 98.38 93 HIS A O 1
ATOM 756 N N . VAL A 1 94 ? 2.849 -2.712 18.619 1.00 98.19 94 VAL A N 1
ATOM 757 C CA . VAL A 1 94 ? 1.540 -2.261 18.153 1.00 98.19 94 VAL A CA 1
ATOM 758 C C . VAL A 1 94 ? 0.443 -3.246 18.584 1.00 98.19 94 VAL A C 1
ATOM 760 O O . VAL A 1 94 ? -0.576 -2.816 19.129 1.00 98.19 94 VAL A O 1
ATOM 763 N N . PHE A 1 95 ? 0.659 -4.562 18.475 1.00 98.69 95 PHE A N 1
ATOM 764 C CA . PHE A 1 95 ? -0.289 -5.549 19.015 1.00 98.69 95 PHE A CA 1
ATOM 765 C C . PHE A 1 95 ? -0.447 -5.456 20.540 1.00 98.69 95 PHE A C 1
ATOM 767 O O . PHE A 1 95 ? -1.564 -5.565 21.052 1.00 98.69 95 PHE A O 1
ATOM 774 N N . ALA A 1 96 ? 0.635 -5.195 21.280 1.00 98.56 96 ALA A N 1
ATOM 775 C CA . ALA A 1 96 ? 0.554 -5.004 22.727 1.00 98.56 96 ALA A CA 1
ATOM 776 C C . ALA A 1 96 ? -0.296 -3.775 23.106 1.00 98.56 96 ALA A C 1
ATOM 778 O O . ALA A 1 96 ? -1.033 -3.818 24.096 1.00 98.56 96 ALA A O 1
ATOM 779 N N . LEU A 1 97 ? -0.236 -2.693 22.320 1.00 98.50 97 LEU A N 1
ATOM 780 C CA . LEU A 1 97 ? -1.117 -1.533 22.494 1.00 98.50 97 LEU A CA 1
ATOM 781 C C . LEU A 1 97 ? -2.578 -1.878 22.193 1.00 98.50 97 LEU A C 1
ATOM 783 O O . LEU A 1 97 ? -3.449 -1.517 22.989 1.00 98.50 97 LEU A O 1
ATOM 787 N N . ALA A 1 98 ? -2.833 -2.616 21.108 1.00 98.56 98 ALA A N 1
ATOM 788 C CA . ALA A 1 98 ? -4.177 -3.059 20.738 1.00 98.56 98 ALA A CA 1
ATOM 789 C C . ALA A 1 98 ? -4.850 -3.839 21.875 1.00 98.56 98 ALA A C 1
ATOM 791 O O . ALA A 1 98 ? -5.985 -3.556 22.261 1.00 98.56 98 ALA A O 1
ATOM 792 N N . GLU A 1 99 ? -4.120 -4.763 22.497 1.00 98.31 99 GLU A N 1
ATOM 793 C CA . GLU A 1 99 ? -4.617 -5.519 23.648 1.00 98.31 99 GLU A CA 1
ATOM 794 C C . GLU A 1 99 ? -4.792 -4.694 24.911 1.00 98.31 99 GLU A C 1
ATOM 796 O O . GLU A 1 99 ? -5.764 -4.899 25.642 1.00 98.31 99 GLU A O 1
ATOM 801 N N . LYS A 1 100 ? -3.842 -3.798 25.193 1.00 98.25 100 LYS A N 1
ATOM 802 C CA . LYS A 1 100 ? -3.862 -2.958 26.393 1.00 98.25 100 LYS A CA 1
ATOM 803 C C . LYS A 1 100 ? -5.085 -2.047 26.416 1.00 98.25 100 LYS A C 1
ATOM 805 O O . LYS A 1 100 ? -5.664 -1.850 27.483 1.00 98.25 100 LYS A O 1
ATOM 810 N N . TYR A 1 101 ? -5.447 -1.499 25.260 1.00 98.31 101 TYR A N 1
ATOM 811 C CA . TYR A 1 101 ? -6.527 -0.524 25.122 1.00 98.31 101 TYR A CA 1
ATOM 812 C C . TYR A 1 101 ? -7.826 -1.106 24.563 1.00 98.31 101 TYR A C 1
ATOM 814 O O . TYR A 1 101 ? -8.820 -0.390 24.511 1.00 98.31 101 TYR A O 1
ATOM 822 N N . ASN A 1 102 ? -7.840 -2.392 24.197 1.00 98.12 102 ASN A N 1
ATOM 823 C CA . ASN A 1 102 ? -8.970 -3.039 23.532 1.00 98.12 102 ASN A CA 1
ATOM 824 C C . ASN A 1 102 ? -9.409 -2.287 22.261 1.00 98.12 102 ASN A C 1
ATOM 826 O O . ASN A 1 102 ? -10.598 -2.087 22.027 1.00 98.12 102 ASN A O 1
ATOM 830 N N . VAL A 1 103 ? -8.441 -1.848 21.454 1.00 98.50 103 VAL A N 1
ATOM 831 C CA . VAL A 1 103 ? -8.691 -1.182 20.170 1.00 98.50 103 VAL A CA 1
ATOM 832 C C . VAL A 1 103 ? -8.018 -2.001 19.072 1.00 98.50 103 VAL A C 1
ATOM 834 O O . VAL A 1 103 ? -6.833 -2.297 19.209 1.00 98.50 103 VAL A O 1
ATOM 837 N N . PRO A 1 104 ? -8.724 -2.386 17.999 1.00 98.62 104 PRO A N 1
ATOM 838 C CA . PRO A 1 104 ? -8.119 -3.079 16.873 1.00 98.62 104 PRO A CA 1
ATOM 839 C C . PRO A 1 104 ? -6.972 -2.297 16.229 1.00 98.62 104 PRO A C 1
ATOM 841 O O . PRO A 1 104 ? -7.052 -1.077 16.079 1.00 98.62 104 PRO A O 1
ATOM 844 N N . VAL A 1 105 ? -5.928 -3.017 15.819 1.00 98.69 105 VAL A N 1
ATOM 845 C CA . VAL A 1 105 ? -4.822 -2.485 15.017 1.00 98.69 105 VAL A CA 1
ATOM 846 C C . VAL A 1 105 ? -5.055 -2.743 13.532 1.00 98.69 105 VAL A C 1
ATOM 848 O O . VAL A 1 105 ? -5.456 -3.841 13.134 1.00 98.69 105 VAL A O 1
ATOM 851 N N . PHE A 1 106 ? -4.717 -1.746 12.721 1.00 98.62 106 PHE A N 1
ATOM 852 C CA . PHE A 1 106 ? -4.534 -1.851 11.279 1.00 98.62 106 PHE A CA 1
ATOM 853 C C . PHE A 1 106 ? -3.102 -1.461 10.885 1.00 98.62 106 PHE A C 1
ATOM 855 O O . PHE A 1 106 ? -2.593 -0.445 11.360 1.00 98.62 106 PHE A O 1
ATOM 862 N N . PHE A 1 107 ? -2.464 -2.236 10.010 1.00 98.06 107 PHE A N 1
ATOM 863 C CA . PHE A 1 107 ? -1.117 -1.938 9.509 1.00 98.06 107 PHE A CA 1
ATOM 864 C C . PHE A 1 107 ? -1.168 -1.426 8.071 1.00 98.06 107 PHE A C 1
ATOM 866 O O . PHE A 1 107 ? -1.780 -2.060 7.215 1.00 98.06 107 PHE A O 1
ATOM 873 N N . GLN A 1 108 ? -0.484 -0.323 7.793 1.00 95.69 108 GLN A N 1
ATOM 874 C CA . GLN A 1 108 ? -0.234 0.174 6.444 1.00 95.69 108 GLN A CA 1
ATOM 875 C C . GLN A 1 108 ? 1.210 -0.150 6.066 1.00 95.69 108 GLN A C 1
ATOM 877 O O . GLN A 1 108 ? 2.118 0.620 6.371 1.00 95.69 108 GLN A O 1
ATOM 882 N N . MET A 1 109 ? 1.423 -1.296 5.423 1.00 94.69 109 MET A N 1
ATOM 883 C CA . MET A 1 109 ? 2.752 -1.731 5.001 1.00 94.69 109 MET A CA 1
ATOM 884 C C . MET A 1 109 ? 3.263 -0.848 3.863 1.00 94.69 109 MET A C 1
ATOM 886 O O . MET A 1 109 ? 2.548 -0.650 2.880 1.00 94.69 109 MET A O 1
ATOM 890 N N . ASP A 1 110 ? 4.502 -0.368 3.962 1.00 90.38 110 ASP A N 1
ATOM 891 C CA . ASP A 1 110 ? 5.165 0.322 2.853 1.00 90.38 110 ASP A CA 1
ATOM 892 C C . ASP A 1 110 ? 6.018 -0.660 2.044 1.00 90.38 110 ASP A C 1
ATOM 894 O O . ASP A 1 110 ? 6.884 -1.360 2.580 1.00 90.38 110 ASP A O 1
ATOM 898 N N . ASP A 1 111 ? 5.754 -0.713 0.744 1.00 90.31 111 ASP A N 1
ATOM 899 C CA . ASP A 1 111 ? 6.394 -1.606 -0.217 1.00 90.31 111 ASP A CA 1
ATOM 900 C C . ASP A 1 111 ? 7.333 -0.882 -1.187 1.00 90.31 111 ASP A C 1
ATOM 902 O O . ASP A 1 111 ? 8.204 -1.533 -1.764 1.00 90.31 111 ASP A O 1
ATOM 906 N N . CYS A 1 112 ? 7.151 0.427 -1.394 1.00 86.62 112 CYS A N 1
ATOM 907 C CA . CYS A 1 112 ? 7.903 1.168 -2.404 1.00 86.62 112 CYS A CA 1
ATOM 908 C C . CYS A 1 112 ? 8.090 2.672 -2.166 1.00 86.62 112 CYS A C 1
ATOM 910 O O . CYS A 1 112 ? 8.768 3.307 -2.974 1.00 86.62 112 CYS A O 1
ATOM 912 N N . THR A 1 113 ? 7.496 3.278 -1.135 1.00 79.69 113 THR A N 1
ATOM 913 C CA . THR A 1 113 ? 7.336 4.743 -1.096 1.00 79.69 113 THR A CA 1
ATOM 914 C C . THR A 1 113 ? 8.208 5.403 -0.030 1.00 79.69 113 THR A C 1
ATOM 916 O O . THR A 1 113 ? 8.725 6.509 -0.253 1.00 79.69 113 THR A O 1
ATOM 919 N N . ASN A 1 114 ? 8.452 4.732 1.098 1.00 76.62 114 ASN A N 1
ATOM 920 C CA . ASN A 1 114 ? 9.175 5.298 2.226 1.00 76.62 114 ASN A CA 1
ATOM 921 C C . ASN A 1 114 ? 10.655 4.897 2.266 1.00 76.62 114 ASN A C 1
ATOM 923 O O . ASN A 1 114 ? 11.046 3.803 2.671 1.00 76.62 114 ASN A O 1
ATOM 927 N N . TYR A 1 115 ? 11.493 5.880 1.951 1.00 71.88 115 TYR A N 1
ATOM 928 C CA . TYR A 1 115 ? 12.951 5.789 2.027 1.00 71.88 115 TYR A CA 1
ATOM 929 C C . TYR A 1 115 ? 13.554 6.655 3.141 1.00 71.88 115 TYR A C 1
ATOM 931 O O . TYR A 1 115 ? 14.749 6.960 3.142 1.00 71.88 115 TYR A O 1
ATOM 939 N N . SER A 1 116 ? 12.719 7.114 4.071 1.00 66.56 116 SER A N 1
ATOM 940 C CA . SER A 1 116 ? 13.153 7.926 5.198 1.00 66.56 116 SER A CA 1
ATOM 941 C C . SER A 1 116 ? 13.920 7.088 6.211 1.00 66.56 116 SER A C 1
ATOM 943 O O . SER A 1 116 ? 13.477 6.012 6.605 1.00 66.56 116 SER A O 1
ATOM 945 N N . THR A 1 117 ? 15.011 7.644 6.741 1.00 68.12 117 THR A N 1
ATOM 946 C CA . THR A 1 117 ? 15.705 7.047 7.889 1.00 68.12 117 THR A CA 1
ATOM 947 C C . THR A 1 117 ? 14.982 7.289 9.220 1.00 68.12 117 THR A C 1
ATOM 949 O O . THR A 1 117 ? 15.493 6.958 10.286 1.00 68.12 117 THR A O 1
ATOM 952 N N . TYR A 1 118 ? 13.832 7.971 9.195 1.00 68.75 118 TYR A N 1
ATOM 953 C CA . TYR A 1 118 ? 13.066 8.296 10.399 1.00 68.75 118 TYR A CA 1
ATOM 954 C C . TYR A 1 118 ? 12.449 7.051 11.052 1.00 68.75 118 TYR A C 1
ATOM 956 O O . TYR A 1 118 ? 12.273 7.024 12.267 1.00 68.75 118 TYR A O 1
ATOM 964 N N . PHE A 1 119 ? 12.139 6.030 10.248 1.00 67.81 119 PHE A N 1
ATOM 965 C CA . PHE A 1 119 ? 11.480 4.801 10.695 1.00 67.81 119 PHE A CA 1
ATOM 966 C C . PHE A 1 119 ? 12.429 3.595 10.815 1.00 67.81 119 PHE A C 1
ATOM 968 O O . PHE A 1 119 ? 12.050 2.600 11.427 1.00 67.81 119 PHE A O 1
ATOM 975 N N . GLY A 1 120 ? 13.645 3.686 10.268 1.00 68.44 120 GLY A N 1
ATOM 976 C CA . GLY A 1 120 ? 14.691 2.654 10.309 1.00 68.44 120 GLY A CA 1
ATOM 977 C C . GLY A 1 120 ? 15.975 3.137 9.625 1.00 68.44 120 GLY A C 1
ATOM 978 O O . GLY A 1 120 ? 15.975 4.199 9.006 1.00 68.44 120 GLY A O 1
ATOM 979 N N . ASP A 1 121 ? 17.084 2.404 9.718 1.00 68.75 121 ASP A N 1
ATOM 980 C C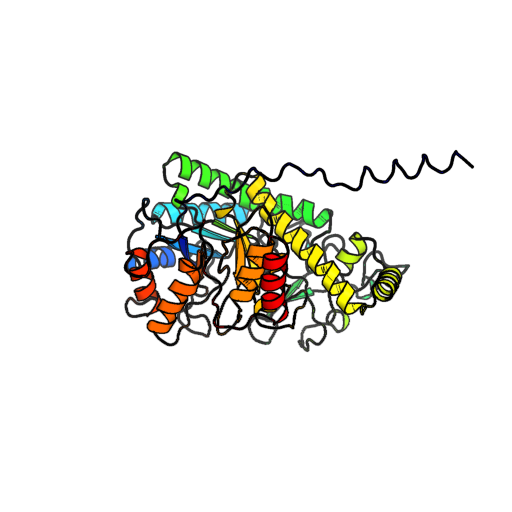A . ASP A 1 121 ? 18.388 2.812 9.149 1.00 68.75 121 ASP A CA 1
ATOM 981 C C . ASP A 1 121 ? 18.716 2.200 7.764 1.00 68.75 121 ASP A C 1
ATOM 983 O O . ASP A 1 121 ? 19.846 2.276 7.259 1.00 68.75 121 ASP A O 1
ATOM 987 N N . GLY A 1 122 ? 17.704 1.648 7.097 1.00 69.44 122 GLY A N 1
ATOM 988 C CA . GLY A 1 122 ? 17.765 0.982 5.798 1.00 69.44 122 GLY A CA 1
ATOM 989 C C . GLY A 1 122 ? 17.885 -0.540 5.938 1.00 69.44 122 GLY A C 1
ATOM 990 O O . GLY A 1 122 ? 18.823 -1.025 6.565 1.00 69.44 122 GLY A O 1
ATOM 991 N N . ALA A 1 123 ? 17.045 -1.327 5.266 1.00 80.31 123 ALA A N 1
ATOM 992 C CA . ALA A 1 123 ? 17.250 -2.772 5.204 1.00 80.31 123 ALA A CA 1
ATOM 993 C C . ALA A 1 123 ? 18.522 -3.111 4.402 1.00 80.31 123 ALA A C 1
ATOM 995 O O . ALA A 1 123 ? 18.782 -2.506 3.356 1.00 80.31 123 ALA A O 1
ATOM 996 N N . THR A 1 124 ? 19.325 -4.067 4.877 1.00 81.06 124 THR A N 1
ATOM 997 C CA . THR A 1 124 ? 20.504 -4.562 4.148 1.00 81.06 124 THR A CA 1
ATOM 998 C C . THR A 1 124 ? 20.180 -5.833 3.364 1.00 81.06 124 THR A C 1
ATOM 1000 O O . THR A 1 124 ? 19.278 -6.596 3.714 1.00 81.06 124 THR A O 1
ATOM 1003 N N . THR A 1 125 ? 20.901 -6.053 2.270 1.00 84.12 125 THR A N 1
ATOM 1004 C CA . THR A 1 125 ? 20.797 -7.249 1.424 1.00 84.12 125 THR A CA 1
ATOM 1005 C C . THR A 1 125 ? 21.840 -8.306 1.765 1.00 84.12 125 THR A C 1
ATOM 1007 O O . THR A 1 125 ? 21.655 -9.465 1.402 1.00 84.12 125 THR A O 1
ATOM 1010 N N . ASP A 1 126 ? 22.916 -7.941 2.465 1.00 83.81 126 ASP A N 1
ATOM 1011 C CA . ASP A 1 126 ? 23.995 -8.855 2.838 1.00 83.81 126 ASP A CA 1
ATOM 1012 C C . ASP A 1 126 ? 24.733 -8.454 4.131 1.00 83.81 126 ASP A C 1
ATOM 1014 O O . ASP A 1 126 ? 24.472 -7.410 4.739 1.00 83.81 126 ASP A O 1
ATOM 1018 N N . ASP A 1 127 ? 25.673 -9.317 4.540 1.00 83.44 127 ASP A N 1
ATOM 1019 C CA . ASP A 1 127 ? 26.530 -9.160 5.724 1.00 83.44 127 ASP A CA 1
ATOM 1020 C C . ASP A 1 127 ? 27.539 -8.000 5.597 1.00 83.44 127 ASP A C 1
ATOM 1022 O O . ASP A 1 127 ? 28.131 -7.576 6.593 1.00 83.44 127 ASP A O 1
ATOM 1026 N N . GLU A 1 128 ? 27.758 -7.485 4.384 1.00 84.75 128 GLU A N 1
ATOM 1027 C CA . GLU A 1 128 ? 28.651 -6.350 4.116 1.00 84.75 128 GLU A CA 1
ATOM 1028 C C . GLU A 1 128 ? 27.944 -5.002 4.326 1.00 84.75 128 GLU A C 1
ATOM 1030 O O . GLU A 1 128 ? 28.585 -3.948 4.312 1.00 84.75 128 GLU A O 1
ATOM 1035 N N . GLY A 1 129 ? 26.633 -5.032 4.584 1.00 83.88 129 GLY A N 1
ATOM 1036 C CA . GLY A 1 129 ? 25.814 -3.849 4.811 1.00 83.88 129 GLY A CA 1
ATOM 1037 C C . GLY A 1 129 ? 25.361 -3.177 3.518 1.00 83.88 129 GLY A C 1
ATOM 1038 O O . GLY A 1 129 ? 24.954 -2.009 3.556 1.00 83.88 129 GLY A O 1
ATOM 1039 N N . ASN A 1 130 ? 25.419 -3.882 2.382 1.00 87.00 130 ASN A N 1
ATOM 1040 C CA . ASN A 1 130 ? 24.886 -3.367 1.127 1.00 87.00 130 ASN A CA 1
ATOM 1041 C C . ASN A 1 130 ? 23.368 -3.186 1.250 1.00 87.00 130 ASN A C 1
ATOM 1043 O O . ASN A 1 130 ? 22.681 -3.946 1.927 1.00 87.00 130 ASN A O 1
ATOM 1047 N N . LYS A 1 131 ? 22.845 -2.126 0.635 1.00 89.06 131 LYS A N 1
ATOM 1048 C CA . LYS A 1 131 ? 21.415 -1.787 0.634 1.00 89.06 131 LYS A CA 1
ATOM 1049 C C . LYS A 1 131 ? 20.844 -2.156 -0.731 1.00 89.06 131 LYS A C 1
ATOM 1051 O O . LYS A 1 131 ? 21.539 -1.983 -1.732 1.00 89.06 131 LYS A O 1
ATOM 1056 N N . PHE A 1 132 ? 19.584 -2.593 -0.786 1.00 89.81 132 PHE A N 1
ATOM 1057 C CA . PHE A 1 132 ? 18.971 -3.058 -2.042 1.00 89.81 132 PHE A CA 1
ATOM 1058 C C . PHE A 1 132 ? 19.041 -1.999 -3.149 1.00 89.81 132 PHE A C 1
ATOM 1060 O O . PHE A 1 132 ? 19.332 -2.308 -4.298 1.00 89.81 132 PHE A O 1
ATOM 1067 N N . TYR A 1 133 ? 18.870 -0.729 -2.773 1.00 89.56 133 TYR A N 1
ATOM 1068 C CA . TYR A 1 133 ? 18.829 0.406 -3.688 1.00 89.56 133 TYR A CA 1
ATOM 1069 C C . TYR A 1 133 ? 20.186 0.760 -4.330 1.00 89.56 133 TYR A C 1
ATOM 1071 O O . TYR A 1 133 ? 20.271 1.730 -5.087 1.00 89.56 133 TYR A O 1
ATOM 1079 N N . ASN A 1 134 ? 21.247 0.009 -4.008 1.00 90.81 134 ASN A N 1
ATOM 1080 C CA . ASN A 1 134 ? 22.560 0.077 -4.653 1.00 90.81 134 ASN A CA 1
ATOM 1081 C C . ASN A 1 134 ? 22.791 -1.072 -5.652 1.00 90.81 134 ASN A C 1
ATOM 1083 O O . ASN A 1 134 ? 23.798 -1.055 -6.359 1.00 90.81 134 ASN A O 1
ATOM 1087 N N . ASP A 1 135 ? 21.906 -2.070 -5.701 1.00 93.75 135 ASP A N 1
ATOM 1088 C CA . ASP A 1 135 ? 22.048 -3.249 -6.551 1.00 93.75 135 ASP A CA 1
ATOM 1089 C C . ASP A 1 135 ? 21.237 -3.082 -7.851 1.00 93.75 135 ASP A C 1
ATOM 1091 O O . ASP A 1 135 ? 20.000 -3.067 -7.809 1.00 93.75 135 ASP A O 1
ATOM 1095 N N . PRO A 1 136 ? 21.890 -2.965 -9.023 1.00 96.00 136 PRO A N 1
ATOM 1096 C CA . PRO A 1 136 ? 21.190 -2.778 -10.290 1.00 96.00 136 PRO A CA 1
ATOM 1097 C C . PRO A 1 136 ? 20.319 -3.974 -10.689 1.00 96.00 136 PRO A C 1
ATOM 1099 O O . PRO A 1 136 ? 19.368 -3.782 -11.447 1.00 96.00 136 PRO A O 1
ATOM 1102 N N . GLU A 1 137 ? 20.588 -5.178 -10.171 1.00 96.81 137 GLU A N 1
ATOM 1103 C CA . GLU A 1 137 ? 19.745 -6.358 -10.392 1.00 96.81 137 GLU A CA 1
ATOM 1104 C C . GLU A 1 137 ? 18.456 -6.309 -9.562 1.00 96.81 137 GLU A C 1
ATOM 1106 O O . GLU A 1 137 ? 17.516 -7.032 -9.871 1.00 96.81 137 GLU A O 1
ATOM 1111 N N . MET A 1 138 ? 18.372 -5.465 -8.531 1.00 96.44 138 MET A N 1
ATOM 1112 C CA . MET A 1 138 ? 17.159 -5.291 -7.722 1.00 96.44 138 MET A CA 1
ATOM 1113 C C . MET A 1 138 ? 16.369 -4.027 -8.075 1.00 96.44 138 MET A C 1
ATOM 1115 O O . MET A 1 138 ? 15.229 -3.887 -7.640 1.00 96.44 138 MET A O 1
ATOM 1119 N N . CYS A 1 139 ? 16.950 -3.104 -8.846 1.00 96.44 139 CYS A N 1
ATOM 1120 C CA . CYS A 1 139 ? 16.394 -1.768 -9.062 1.00 96.44 139 CYS A CA 1
ATOM 1121 C C . CYS A 1 139 ? 15.923 -1.524 -10.496 1.00 96.44 139 CYS A C 1
ATOM 1123 O O . CYS A 1 139 ? 16.415 -2.133 -11.441 1.00 96.44 139 CYS A O 1
ATOM 1125 N N . GLU A 1 140 ? 14.994 -0.592 -10.664 1.00 97.25 140 GLU A N 1
ATOM 1126 C CA . GLU A 1 140 ? 14.510 -0.131 -11.954 1.00 97.25 140 GLU A CA 1
ATOM 1127 C C . GLU A 1 140 ? 15.522 0.706 -12.718 1.00 97.25 140 GLU A C 1
ATOM 1129 O O . GLU A 1 140 ? 16.388 1.384 -12.160 1.00 97.25 140 GLU A O 1
ATOM 1134 N N . TRP A 1 141 ? 15.343 0.686 -14.036 1.00 97.38 141 TRP A N 1
ATOM 1135 C CA . TRP A 1 141 ? 16.152 1.426 -14.996 1.00 97.38 141 TRP A CA 1
ATOM 1136 C C . TRP A 1 141 ? 15.285 2.392 -15.808 1.00 97.38 141 TRP A C 1
ATOM 1138 O O . TRP A 1 141 ? 14.083 2.177 -15.997 1.00 97.38 141 TRP A O 1
ATOM 1148 N N . VAL A 1 142 ? 15.927 3.421 -16.364 1.00 95.75 142 VAL A N 1
ATOM 1149 C CA . VAL A 1 142 ? 15.311 4.394 -17.293 1.00 95.75 142 VAL A CA 1
ATOM 1150 C C . VAL A 1 142 ? 15.586 4.088 -18.769 1.00 95.75 142 VAL A C 1
ATOM 1152 O O . VAL A 1 142 ? 15.026 4.730 -19.655 1.00 95.75 142 VAL A O 1
ATOM 1155 N N . ALA A 1 143 ? 16.458 3.119 -19.056 1.00 96.31 143 ALA A N 1
ATOM 1156 C CA . ALA A 1 143 ? 16.826 2.712 -20.409 1.00 96.31 143 ALA A CA 1
ATOM 1157 C C . ALA A 1 143 ? 17.080 1.200 -20.473 1.00 96.31 143 ALA A C 1
ATOM 1159 O O . ALA A 1 143 ? 17.301 0.560 -19.450 1.00 96.31 143 ALA A O 1
ATOM 1160 N N . PHE A 1 144 ? 17.062 0.631 -21.679 1.00 97.44 144 PHE A N 1
ATOM 1161 C CA . PHE A 1 144 ? 17.605 -0.709 -21.918 1.00 97.44 144 PHE A CA 1
ATOM 1162 C C . PHE A 1 144 ? 19.143 -0.647 -21.977 1.00 97.44 144 PHE A C 1
ATOM 1164 O O . PHE A 1 144 ? 19.666 0.396 -22.377 1.00 97.44 144 PHE A O 1
ATOM 1171 N N . PRO A 1 145 ? 19.863 -1.722 -21.603 1.00 96.75 145 PRO A N 1
ATOM 1172 C CA . PRO A 1 145 ? 21.324 -1.745 -21.655 1.00 96.75 145 PRO A CA 1
ATOM 1173 C C . PRO A 1 145 ? 21.848 -1.637 -23.093 1.00 96.75 145 PRO A C 1
ATOM 1175 O O . PRO A 1 145 ? 21.362 -2.325 -23.998 1.00 96.75 145 PRO A O 1
ATOM 1178 N N . ASP A 1 146 ? 22.863 -0.793 -23.292 1.00 94.50 146 ASP A N 1
ATOM 1179 C CA . ASP A 1 146 ? 23.671 -0.768 -24.517 1.00 94.50 146 ASP A CA 1
ATOM 1180 C C . ASP A 1 146 ? 24.616 -1.996 -24.589 1.00 94.50 146 ASP A C 1
ATOM 1182 O O . ASP A 1 146 ? 24.838 -2.688 -23.600 1.00 94.50 146 ASP A O 1
ATOM 1186 N N . GLU A 1 147 ? 25.237 -2.272 -25.750 1.00 90.50 147 GLU A N 1
ATOM 1187 C CA . GLU A 1 147 ? 26.064 -3.486 -25.975 1.00 90.50 147 GLU A CA 1
ATOM 1188 C C . GLU A 1 147 ? 27.206 -3.708 -24.959 1.00 90.50 147 GLU A C 1
ATOM 1190 O O . GLU A 1 147 ? 27.669 -4.836 -24.800 1.00 90.50 147 GLU A O 1
ATOM 1195 N N . ASN A 1 148 ? 27.682 -2.645 -24.304 1.00 92.38 148 ASN A N 1
ATOM 1196 C CA . ASN A 1 148 ? 28.772 -2.696 -23.324 1.00 92.38 148 ASN A CA 1
ATOM 1197 C C . ASN A 1 148 ? 28.311 -2.382 -21.893 1.00 92.38 148 ASN A C 1
ATOM 1199 O O . ASN A 1 148 ? 29.160 -2.161 -21.032 1.00 92.38 148 ASN A O 1
ATOM 1203 N N . GLU A 1 149 ? 27.002 -2.319 -21.655 1.00 96.06 149 GLU A N 1
ATOM 1204 C CA . GLU A 1 149 ? 26.429 -2.106 -20.330 1.00 96.06 149 GLU A CA 1
ATOM 1205 C C . GLU A 1 149 ? 25.938 -3.437 -19.747 1.00 96.06 149 GLU A C 1
ATOM 1207 O O . GLU A 1 149 ? 25.346 -4.274 -20.429 1.00 96.06 149 GLU A O 1
ATOM 1212 N N . SER A 1 150 ? 26.190 -3.622 -18.460 1.00 94.69 150 SER A N 1
ATOM 1213 C CA . SER A 1 150 ? 25.688 -4.718 -17.636 1.00 94.69 150 SER A CA 1
ATOM 1214 C C . SER A 1 150 ? 24.262 -4.472 -17.136 1.00 94.69 150 SER A C 1
ATOM 1216 O O . SER A 1 150 ? 23.549 -5.427 -16.838 1.00 94.69 150 SER A O 1
ATOM 1218 N N . TRP A 1 151 ? 23.828 -3.211 -17.089 1.00 96.44 151 TRP A N 1
ATOM 1219 C CA . TRP A 1 151 ? 22.470 -2.803 -16.739 1.00 96.44 151 TRP A CA 1
ATOM 1220 C C . TRP A 1 151 ? 22.091 -1.490 -17.434 1.00 96.44 151 TRP A C 1
ATOM 1222 O O . TRP A 1 151 ? 22.944 -0.695 -17.832 1.00 96.44 151 TRP A O 1
ATOM 1232 N N . GLY A 1 152 ? 20.789 -1.268 -17.603 1.00 93.94 152 GLY A N 1
ATOM 1233 C CA . GLY A 1 152 ? 20.253 -0.130 -18.342 1.00 93.94 152 GLY A CA 1
ATOM 1234 C C . GLY A 1 152 ? 20.552 1.221 -17.696 1.00 93.94 152 GLY A C 1
ATOM 1235 O O . GLY A 1 152 ? 19.915 1.601 -16.716 1.00 93.94 152 GLY A O 1
ATOM 1236 N N . GLY A 1 153 ? 21.475 1.985 -18.285 1.00 90.94 153 GLY A N 1
ATOM 1237 C CA . GLY A 1 153 ? 21.895 3.280 -17.745 1.00 90.94 153 GLY A CA 1
ATOM 1238 C C . GLY A 1 153 ? 23.227 3.259 -16.994 1.00 90.94 153 GLY A C 1
ATOM 1239 O O . GLY A 1 153 ? 23.567 4.263 -16.366 1.00 90.94 153 GLY A O 1
ATOM 1240 N N . GLU A 1 154 ? 24.014 2.184 -17.101 1.00 95.12 154 GLU A N 1
ATOM 1241 C CA . GLU A 1 154 ? 25.359 2.107 -16.511 1.00 95.12 154 GLU A CA 1
ATOM 1242 C C . GLU A 1 154 ? 26.251 3.299 -16.889 1.00 95.12 154 GLU A C 1
ATOM 1244 O O . GLU A 1 154 ? 26.992 3.814 -16.048 1.00 95.12 154 GLU A O 1
ATOM 1249 N N . LYS A 1 155 ? 26.122 3.834 -18.108 1.00 94.31 155 LYS A N 1
ATOM 1250 C CA . LYS A 1 155 ? 26.815 5.054 -18.559 1.00 94.31 155 LYS A CA 1
ATOM 1251 C C . LYS A 1 155 ? 26.581 6.295 -17.696 1.00 94.31 155 LYS A C 1
ATOM 1253 O O . LYS A 1 155 ? 27.391 7.220 -17.762 1.00 94.31 155 LYS A O 1
ATOM 1258 N N . TYR A 1 156 ? 25.496 6.350 -16.922 1.00 92.88 156 TYR A N 1
ATOM 1259 C CA . TYR A 1 156 ? 25.209 7.458 -16.005 1.00 92.88 156 TYR A CA 1
ATOM 1260 C C . TYR A 1 156 ? 25.951 7.316 -14.668 1.00 92.88 156 TYR A C 1
ATOM 1262 O O . TYR A 1 156 ? 26.047 8.284 -13.918 1.00 92.88 156 TYR A O 1
ATOM 1270 N N . GLY A 1 157 ? 26.512 6.137 -14.374 1.00 92.12 157 GLY A N 1
ATOM 1271 C CA . GLY A 1 157 ? 27.293 5.869 -13.165 1.00 92.12 157 GLY A CA 1
ATOM 1272 C C . GLY A 1 157 ? 26.468 5.747 -11.880 1.00 92.12 157 GLY A C 1
ATOM 1273 O O . GLY A 1 157 ? 27.053 5.634 -10.804 1.00 92.12 157 GLY A O 1
ATOM 1274 N N . MET A 1 158 ? 25.136 5.777 -11.971 1.00 92.06 158 MET A N 1
ATOM 1275 C CA . MET A 1 158 ? 24.221 5.616 -10.840 1.00 92.06 158 MET A CA 1
ATOM 1276 C C . MET A 1 158 ? 22.833 5.152 -11.294 1.00 92.06 158 MET A C 1
ATOM 1278 O O . MET A 1 158 ? 22.396 5.468 -12.401 1.00 92.06 158 MET A O 1
ATOM 1282 N N . LEU A 1 159 ? 22.137 4.431 -10.414 1.00 94.50 159 LEU A N 1
ATOM 1283 C CA . LEU A 1 159 ? 20.738 4.054 -10.607 1.00 94.50 159 LEU A CA 1
ATOM 1284 C C . LEU A 1 159 ? 19.815 5.278 -10.503 1.00 94.50 159 LEU A C 1
ATOM 1286 O O . LEU A 1 159 ? 20.130 6.220 -9.768 1.00 94.50 159 LEU A O 1
ATOM 1290 N N . PRO A 1 160 ? 18.677 5.275 -11.218 1.00 92.94 160 PRO A N 1
ATOM 1291 C CA . PRO A 1 160 ? 17.731 6.376 -11.171 1.00 92.94 160 PRO A CA 1
ATOM 1292 C C . PRO A 1 160 ? 17.025 6.408 -9.804 1.00 92.94 160 PRO A C 1
ATOM 1294 O O . PRO A 1 160 ? 16.558 5.381 -9.303 1.00 92.94 160 PRO A O 1
ATOM 1297 N N . ARG A 1 161 ? 16.992 7.580 -9.165 1.00 91.12 161 ARG A N 1
ATOM 1298 C CA . ARG A 1 161 ? 16.522 7.731 -7.781 1.00 91.12 161 ARG A CA 1
ATOM 1299 C C . ARG A 1 161 ? 15.005 7.811 -7.688 1.00 91.12 161 ARG A C 1
ATOM 1301 O O . ARG A 1 161 ? 14.348 8.384 -8.550 1.00 91.12 161 ARG A O 1
ATOM 1308 N N . TRP A 1 162 ? 14.445 7.349 -6.575 1.00 88.00 162 TRP A N 1
ATOM 1309 C CA . TRP A 1 162 ? 13.076 7.716 -6.207 1.00 88.00 162 TRP A CA 1
ATOM 1310 C C . TRP A 1 162 ? 13.013 9.188 -5.779 1.00 88.00 162 TRP A C 1
ATOM 1312 O O . TRP A 1 162 ? 13.783 9.627 -4.921 1.00 88.00 162 TRP A O 1
ATOM 1322 N N . HIS A 1 163 ? 12.083 9.942 -6.361 1.00 85.62 163 HIS A N 1
ATOM 1323 C CA . HIS A 1 163 ? 11.760 11.326 -6.008 1.00 85.62 163 HIS A CA 1
ATOM 1324 C C . HIS A 1 163 ? 10.312 11.385 -5.532 1.00 85.62 163 HIS A C 1
ATOM 1326 O O . HIS A 1 163 ? 9.377 11.292 -6.331 1.00 85.62 163 HIS A O 1
ATOM 1332 N N . CYS A 1 164 ? 10.126 11.536 -4.226 1.00 75.81 164 CYS A N 1
ATOM 1333 C CA . CYS A 1 164 ? 8.798 11.613 -3.635 1.00 75.81 164 CYS A CA 1
ATOM 1334 C C . CYS A 1 164 ? 8.370 13.073 -3.459 1.00 75.81 164 CYS A C 1
ATOM 1336 O O . CYS A 1 164 ? 9.101 13.861 -2.846 1.00 75.81 164 CYS A O 1
ATOM 1338 N N . ASP A 1 165 ? 7.189 13.428 -3.968 1.00 66.75 165 ASP A N 1
ATOM 1339 C CA . ASP A 1 165 ? 6.640 14.781 -3.897 1.00 66.75 165 ASP A CA 1
ATOM 1340 C C . ASP A 1 165 ? 5.194 14.792 -3.380 1.00 66.75 165 ASP A C 1
ATOM 1342 O O . ASP A 1 165 ? 4.243 14.589 -4.131 1.00 66.75 165 ASP A O 1
ATOM 1346 N N . TRP A 1 166 ? 5.031 15.107 -2.093 1.00 61.44 166 TRP A N 1
ATOM 1347 C CA . TRP A 1 166 ? 3.715 15.315 -1.478 1.00 61.44 166 TRP A CA 1
ATOM 1348 C C . TRP A 1 166 ? 3.284 16.798 -1.438 1.00 61.44 166 TRP A C 1
ATOM 1350 O O . TRP A 1 166 ? 2.226 17.108 -0.888 1.00 61.44 166 TRP A O 1
ATOM 1360 N N . SER A 1 167 ? 4.087 17.746 -1.958 1.00 48.41 167 SER A N 1
ATOM 1361 C CA . SER A 1 167 ? 3.852 19.198 -1.764 1.00 48.41 167 SER A CA 1
ATOM 1362 C C . SER A 1 167 ? 4.287 20.140 -2.907 1.00 48.41 167 SER A C 1
ATOM 1364 O O . SER A 1 167 ? 4.320 21.358 -2.722 1.00 48.41 167 SER A O 1
ATOM 1366 N N . GLY A 1 168 ? 4.582 19.617 -4.097 1.00 46.12 168 GLY A N 1
ATOM 1367 C CA . GLY A 1 168 ? 5.092 20.357 -5.259 1.00 46.12 168 GLY A CA 1
ATOM 1368 C C . GLY A 1 168 ? 6.613 20.587 -5.270 1.00 46.12 168 GLY A C 1
ATOM 1369 O O . GLY A 1 168 ? 7.107 21.323 -6.123 1.00 46.12 168 GLY A O 1
ATOM 1370 N N . VAL A 1 169 ? 7.357 20.008 -4.322 1.00 50.16 169 VAL A N 1
ATOM 1371 C CA . VAL A 1 169 ? 8.828 20.011 -4.260 1.00 50.16 169 VAL A CA 1
ATOM 1372 C C . VAL A 1 169 ? 9.264 18.665 -3.673 1.00 50.16 169 VAL A C 1
ATOM 1374 O O . VAL A 1 169 ? 8.846 18.348 -2.555 1.00 50.16 169 VAL A O 1
ATOM 1377 N N . PRO A 1 170 ? 10.121 17.879 -4.352 1.00 56.44 170 PRO A N 1
ATOM 1378 C CA . PRO A 1 170 ? 10.571 16.612 -3.806 1.00 56.44 170 PRO A CA 1
ATOM 1379 C C . PRO A 1 170 ? 11.444 16.877 -2.585 1.00 56.44 170 PRO A C 1
ATOM 1381 O O . PRO A 1 170 ? 12.513 17.483 -2.681 1.00 56.44 170 PRO A O 1
ATOM 1384 N N . PHE A 1 171 ? 10.969 16.451 -1.419 1.00 58.44 171 PHE A N 1
ATOM 1385 C CA . PHE A 1 171 ? 11.715 16.587 -0.167 1.00 58.44 171 PHE A CA 1
ATOM 1386 C C . PHE A 1 171 ? 12.539 15.337 0.147 1.00 58.44 171 PHE A C 1
ATOM 1388 O O . PHE A 1 171 ? 13.479 15.413 0.936 1.00 58.44 171 PHE A O 1
ATOM 1395 N N . ALA A 1 172 ? 12.213 14.204 -0.479 1.00 60.25 172 ALA A N 1
ATOM 1396 C CA . ALA A 1 172 ? 12.921 12.948 -0.313 1.00 60.25 172 ALA A CA 1
ATOM 1397 C C . ALA A 1 172 ? 13.415 12.458 -1.678 1.00 60.25 172 ALA A C 1
ATOM 1399 O O . ALA A 1 172 ? 12.625 12.072 -2.539 1.00 60.25 172 ALA A O 1
ATOM 1400 N N . THR A 1 173 ? 14.735 12.487 -1.862 1.00 65.88 173 THR A N 1
ATOM 1401 C CA . THR A 1 173 ? 15.413 11.691 -2.888 1.00 65.88 173 THR A CA 1
ATOM 1402 C C . THR A 1 173 ? 15.979 10.450 -2.218 1.00 65.88 173 THR A C 1
ATOM 1404 O O . THR A 1 173 ? 16.717 10.588 -1.239 1.00 65.88 173 THR A O 1
ATOM 1407 N N . ALA A 1 174 ? 15.669 9.269 -2.734 1.00 75.12 174 ALA A N 1
ATOM 1408 C CA . ALA A 1 174 ? 16.223 8.017 -2.233 1.00 75.12 174 ALA A CA 1
ATOM 1409 C C . ALA A 1 174 ? 17.252 7.408 -3.191 1.00 75.12 174 ALA A C 1
ATOM 1411 O O . ALA A 1 174 ? 17.645 8.046 -4.164 1.00 75.12 174 ALA A O 1
ATOM 1412 N N . GLY A 1 175 ? 17.704 6.184 -2.905 1.00 85.56 175 GLY A N 1
ATOM 1413 C CA . GLY A 1 175 ? 18.458 5.374 -3.865 1.00 85.56 175 GLY A CA 1
ATOM 1414 C C . GLY A 1 175 ? 17.582 4.846 -5.012 1.00 85.56 175 GLY A C 1
ATOM 1415 O O . GLY A 1 175 ? 16.503 5.383 -5.277 1.00 85.56 175 GLY A O 1
ATOM 1416 N N . GLY A 1 176 ? 18.052 3.793 -5.689 1.00 90.88 176 GLY A N 1
ATOM 1417 C CA . GLY A 1 176 ? 17.304 3.099 -6.738 1.00 90.88 176 GLY A CA 1
ATOM 1418 C C . GLY A 1 176 ? 15.895 2.658 -6.314 1.00 90.88 176 GLY A C 1
ATOM 1419 O O . GLY A 1 176 ? 15.674 2.191 -5.193 1.00 90.88 176 GLY A O 1
ATOM 1420 N N . PHE A 1 177 ? 14.941 2.817 -7.232 1.00 93.25 177 PHE A N 1
ATOM 1421 C CA . PHE A 1 177 ? 13.572 2.310 -7.088 1.00 93.25 177 PHE A CA 1
ATOM 1422 C C . PHE A 1 177 ? 13.536 0.789 -7.333 1.00 93.25 177 PHE A C 1
ATOM 1424 O O . PHE A 1 177 ? 14.245 0.351 -8.233 1.00 93.25 177 PHE A O 1
ATOM 1431 N N . PRO A 1 178 ? 12.768 -0.035 -6.598 1.00 94.88 178 PRO A N 1
ATOM 1432 C CA . PRO A 1 178 ? 12.739 -1.489 -6.792 1.00 94.88 178 PRO A CA 1
ATOM 1433 C C . PRO A 1 178 ? 12.188 -1.917 -8.160 1.00 94.88 178 PRO A C 1
ATOM 1435 O O . PRO A 1 178 ? 11.186 -1.382 -8.626 1.00 94.88 178 PRO A O 1
ATOM 1438 N N . CYS A 1 179 ? 12.807 -2.930 -8.773 1.00 97.88 179 CYS A N 1
ATOM 1439 C CA . CYS A 1 179 ? 12.284 -3.624 -9.951 1.00 97.88 179 CYS A CA 1
ATOM 1440 C C . CYS A 1 179 ? 11.356 -4.756 -9.508 1.00 97.88 179 CYS A C 1
ATOM 1442 O O . CYS A 1 179 ? 11.802 -5.813 -9.059 1.00 97.88 179 CYS A O 1
ATOM 1444 N N . PHE A 1 180 ? 10.051 -4.538 -9.645 1.00 98.25 180 PHE A N 1
ATOM 1445 C CA . PHE A 1 180 ? 9.024 -5.401 -9.057 1.00 98.25 180 PHE A CA 1
ATOM 1446 C C . PHE A 1 180 ? 8.934 -6.818 -9.629 1.00 98.25 180 PHE A C 1
ATOM 1448 O O . PHE A 1 180 ? 8.302 -7.673 -9.018 1.00 98.25 180 PHE A O 1
ATOM 1455 N N . ASN A 1 181 ? 9.569 -7.098 -10.767 1.00 98.44 181 ASN A N 1
ATOM 1456 C CA . ASN A 1 181 ? 9.664 -8.455 -11.312 1.00 98.44 181 ASN A CA 1
ATOM 1457 C C . ASN A 1 181 ? 11.103 -9.001 -11.336 1.00 98.44 181 ASN A C 1
ATOM 1459 O O . ASN A 1 181 ? 11.365 -9.998 -12.008 1.00 98.44 181 ASN A O 1
ATOM 1463 N N . SER A 1 182 ? 12.042 -8.353 -10.639 1.00 98.44 182 SER A N 1
ATOM 1464 C CA . SER A 1 182 ? 13.376 -8.914 -10.439 1.00 98.44 182 SER A CA 1
ATOM 1465 C C . SER A 1 182 ? 13.300 -10.088 -9.468 1.00 98.44 182 SER A C 1
ATOM 1467 O O . SER A 1 182 ? 12.886 -9.925 -8.322 1.00 98.44 182 SER A O 1
ATOM 1469 N N . GLU A 1 183 ? 13.761 -11.265 -9.898 1.00 98.06 183 GLU A N 1
ATOM 1470 C CA . GLU A 1 183 ? 13.829 -12.458 -9.043 1.00 98.06 183 GLU A CA 1
ATOM 1471 C C . GLU A 1 183 ? 14.635 -12.192 -7.765 1.00 98.06 183 GLU A C 1
ATOM 1473 O O . GLU A 1 183 ? 14.222 -12.576 -6.674 1.00 98.06 183 GLU A O 1
ATOM 1478 N N . LYS A 1 184 ? 15.753 -11.468 -7.891 1.00 97.50 184 LYS A N 1
ATOM 1479 C CA . LYS A 1 184 ? 16.640 -11.147 -6.771 1.00 97.50 184 LYS A CA 1
ATOM 1480 C C . LYS A 1 184 ? 15.981 -10.195 -5.775 1.00 97.50 184 LYS A C 1
ATOM 1482 O O . LYS A 1 184 ? 16.110 -10.384 -4.566 1.00 97.50 184 LYS A O 1
ATOM 1487 N N . TYR A 1 185 ? 15.273 -9.179 -6.275 1.00 97.06 185 TYR A N 1
ATOM 1488 C CA . TYR A 1 185 ? 14.511 -8.270 -5.422 1.00 97.06 185 TYR A CA 1
ATOM 1489 C C . TYR A 1 185 ? 13.382 -9.014 -4.712 1.00 97.06 185 TYR A C 1
ATOM 1491 O O . TYR A 1 185 ? 13.252 -8.887 -3.500 1.00 97.06 185 TYR A O 1
ATOM 1499 N N . LEU A 1 186 ? 12.606 -9.819 -5.441 1.00 98.06 186 LEU A N 1
ATOM 1500 C CA . LEU A 1 186 ? 11.481 -10.566 -4.884 1.00 98.06 186 LEU A CA 1
ATOM 1501 C C . LEU A 1 186 ? 11.930 -11.571 -3.819 1.00 98.06 186 LEU A C 1
ATOM 1503 O O . LEU A 1 186 ? 11.303 -11.639 -2.769 1.00 98.06 186 LEU A O 1
ATOM 1507 N N . GLU A 1 187 ? 13.036 -12.292 -4.026 1.00 97.62 187 GLU A N 1
ATOM 1508 C CA . GLU A 1 187 ? 13.598 -13.200 -3.015 1.00 97.62 187 GLU A CA 1
ATOM 1509 C C . GLU A 1 187 ? 13.998 -12.447 -1.737 1.00 97.62 187 GLU A C 1
ATOM 1511 O O . GLU A 1 187 ? 13.640 -12.848 -0.623 1.00 97.62 187 GLU A O 1
ATOM 1516 N N . TRP A 1 188 ? 14.709 -11.326 -1.887 1.00 96.25 188 TRP A N 1
ATOM 1517 C CA . TRP A 1 188 ? 15.110 -10.495 -0.755 1.00 96.25 188 TRP A CA 1
ATOM 1518 C C . TRP A 1 188 ? 13.901 -9.887 -0.028 1.00 96.25 188 TRP A C 1
ATOM 1520 O O . TRP A 1 188 ? 13.808 -9.979 1.199 1.00 96.25 188 TRP A O 1
ATOM 1530 N N . TYR A 1 189 ? 12.956 -9.314 -0.775 1.00 96.00 189 TYR A N 1
ATOM 1531 C CA . TYR A 1 189 ? 11.747 -8.688 -0.248 1.00 96.00 189 TYR A CA 1
ATOM 1532 C C . TYR A 1 189 ? 10.863 -9.713 0.469 1.00 96.00 189 TYR A C 1
ATOM 1534 O O . TYR A 1 189 ? 10.425 -9.460 1.593 1.00 96.00 189 TYR A O 1
ATOM 1542 N N . SER A 1 190 ? 10.680 -10.908 -0.110 1.00 97.44 190 SER A N 1
ATOM 1543 C CA . SER A 1 190 ? 9.990 -12.021 0.550 1.00 97.44 190 SER A CA 1
ATOM 1544 C C . SER A 1 190 ? 10.605 -12.323 1.905 1.00 97.44 190 SER A C 1
ATOM 1546 O O . SER A 1 190 ? 9.900 -12.352 2.909 1.00 97.44 190 SER A O 1
ATOM 1548 N N . ASN A 1 191 ? 11.928 -12.478 1.962 1.00 96.25 191 ASN A N 1
ATOM 1549 C CA . ASN A 1 191 ? 12.627 -12.754 3.211 1.00 96.25 191 ASN A CA 1
ATOM 1550 C C . ASN A 1 191 ? 12.435 -11.636 4.255 1.00 96.25 191 ASN A C 1
ATOM 1552 O O . ASN A 1 191 ? 12.244 -11.939 5.437 1.00 96.25 191 ASN A O 1
ATOM 1556 N N . GLN A 1 192 ? 12.467 -10.369 3.830 1.00 94.44 192 GLN A N 1
ATOM 1557 C CA . GLN A 1 192 ? 12.224 -9.213 4.696 1.00 94.44 192 GLN A CA 1
ATOM 1558 C C . GLN A 1 192 ? 10.810 -9.235 5.284 1.00 94.44 192 GLN A C 1
ATOM 1560 O O . GLN A 1 192 ? 10.651 -9.196 6.505 1.00 94.44 192 GLN A O 1
ATOM 1565 N N . VAL A 1 193 ? 9.787 -9.347 4.438 1.00 96.88 193 VAL A N 1
ATOM 1566 C CA . VAL A 1 193 ? 8.379 -9.308 4.858 1.00 96.88 193 VAL A CA 1
ATOM 1567 C C . VAL A 1 193 ? 8.000 -10.552 5.660 1.00 96.88 193 VAL A C 1
ATOM 1569 O O . VAL A 1 193 ? 7.356 -10.435 6.702 1.00 96.88 193 VAL A O 1
ATOM 1572 N N . GLU A 1 194 ? 8.433 -11.744 5.246 1.00 97.81 194 GLU A N 1
ATOM 1573 C CA . GLU A 1 194 ? 8.131 -12.993 5.953 1.00 97.81 194 GLU A CA 1
ATOM 1574 C C . GLU A 1 194 ? 8.672 -12.982 7.385 1.00 97.81 194 GLU A C 1
ATOM 1576 O O . GLU A 1 194 ? 7.944 -13.282 8.336 1.00 97.81 194 GLU A O 1
ATOM 1581 N N . LYS A 1 195 ? 9.951 -12.627 7.555 1.00 97.31 195 LYS A N 1
ATOM 1582 C CA . LYS A 1 195 ? 10.623 -12.669 8.861 1.00 97.31 195 LYS A CA 1
ATOM 1583 C C . LYS A 1 195 ? 10.342 -11.443 9.718 1.00 97.31 195 LYS A C 1
ATOM 1585 O O . LYS A 1 195 ? 10.271 -11.577 10.939 1.00 97.31 195 LYS A O 1
ATOM 1590 N N . GLY A 1 196 ? 10.262 -10.271 9.096 1.00 96.12 196 GLY A N 1
ATOM 1591 C CA . GLY A 1 196 ? 10.094 -8.992 9.774 1.00 96.12 196 GLY A CA 1
ATOM 1592 C C . GLY A 1 196 ? 8.650 -8.685 10.134 1.00 96.12 196 GLY A C 1
ATOM 1593 O O . GLY A 1 196 ? 8.413 -8.077 11.171 1.00 96.12 196 GLY A O 1
ATOM 1594 N N . PHE A 1 197 ? 7.688 -9.127 9.318 1.00 97.50 197 PHE A N 1
ATOM 1595 C CA . PHE A 1 197 ? 6.295 -8.711 9.464 1.00 97.50 197 PHE A CA 1
ATOM 1596 C C . PHE A 1 197 ? 5.302 -9.871 9.577 1.00 97.50 197 PHE A C 1
ATOM 1598 O O . PHE A 1 197 ? 4.611 -9.979 10.590 1.00 97.50 197 PHE A O 1
ATOM 1605 N N . ILE A 1 198 ? 5.233 -10.773 8.594 1.00 98.50 198 ILE A N 1
ATOM 1606 C CA . ILE A 1 198 ? 4.219 -11.844 8.573 1.00 98.50 198 ILE A CA 1
ATOM 1607 C C . ILE A 1 198 ? 4.362 -12.757 9.790 1.00 98.50 198 ILE A C 1
ATOM 1609 O O . ILE A 1 198 ? 3.377 -13.042 10.471 1.00 98.50 198 ILE A O 1
ATOM 1613 N N . LYS A 1 199 ? 5.584 -13.198 10.104 1.00 98.50 199 LYS A N 1
ATOM 1614 C CA . LYS A 1 199 ? 5.830 -14.081 11.245 1.00 98.50 199 LYS A CA 1
ATOM 1615 C C . LYS A 1 199 ? 5.379 -13.480 12.591 1.00 98.50 199 LYS A C 1
ATOM 1617 O O . LYS A 1 199 ? 4.550 -14.120 13.242 1.00 98.50 199 LYS A O 1
ATOM 1622 N N . PRO A 1 200 ? 5.859 -12.300 13.039 1.00 98.50 200 PRO A N 1
ATOM 1623 C CA . PRO A 1 200 ? 5.402 -11.725 14.308 1.00 98.50 200 PRO A CA 1
ATOM 1624 C C . PRO A 1 200 ? 3.910 -11.372 14.288 1.00 98.50 200 PRO A C 1
ATOM 1626 O O . PRO A 1 200 ? 3.248 -11.464 15.326 1.00 98.50 200 PRO A O 1
ATOM 1629 N N . LEU A 1 201 ? 3.354 -11.007 13.126 1.00 98.62 201 LEU A N 1
ATOM 1630 C CA . LEU A 1 201 ? 1.923 -10.756 12.981 1.00 98.62 201 LEU A CA 1
ATOM 1631 C C . LEU A 1 201 ? 1.125 -12.028 13.266 1.00 98.62 201 LEU A C 1
ATOM 1633 O O . LEU A 1 201 ? 0.212 -11.994 14.088 1.00 98.62 201 LEU A O 1
ATOM 1637 N N . LEU A 1 202 ? 1.484 -13.156 12.651 1.00 98.38 202 LEU A N 1
ATOM 1638 C CA . LEU A 1 202 ? 0.798 -14.433 12.859 1.00 98.38 202 LEU A CA 1
ATOM 1639 C C . LEU A 1 202 ? 0.927 -14.946 14.289 1.00 98.38 202 LEU A C 1
ATOM 1641 O O . LEU A 1 202 ? -0.050 -15.452 14.837 1.00 98.38 202 LEU A O 1
ATOM 1645 N N . GLU A 1 203 ? 2.097 -14.802 14.912 1.00 98.44 203 GLU A N 1
ATOM 1646 C CA . GLU A 1 203 ? 2.305 -15.195 16.310 1.00 98.44 203 GLU A CA 1
ATOM 1647 C C . GLU A 1 203 ? 1.374 -14.415 17.254 1.00 98.44 203 GLU A C 1
ATOM 1649 O O . GLU A 1 203 ? 0.709 -15.008 18.111 1.00 98.44 203 GLU A O 1
ATOM 1654 N N . ASN A 1 204 ? 1.257 -13.096 17.066 1.00 98.69 204 ASN A N 1
ATOM 1655 C CA . ASN A 1 204 ? 0.322 -12.277 17.836 1.00 98.69 204 ASN A CA 1
ATOM 1656 C C . ASN A 1 204 ? -1.131 -12.596 17.500 1.00 98.69 204 ASN A C 1
ATOM 1658 O O . ASN A 1 204 ? -1.948 -12.773 18.404 1.00 98.69 204 ASN A O 1
ATOM 1662 N N . TYR A 1 205 ? -1.459 -12.708 16.218 1.00 98.31 205 TYR A N 1
ATOM 1663 C CA . TYR A 1 205 ? -2.829 -12.913 15.783 1.00 98.31 205 TYR A CA 1
ATOM 1664 C C . TYR A 1 205 ? -3.374 -14.285 16.197 1.00 98.31 205 TYR A C 1
ATOM 1666 O O . TYR A 1 205 ? -4.500 -14.373 16.687 1.00 98.31 205 TYR A O 1
ATOM 1674 N N . ALA A 1 206 ? -2.576 -15.351 16.102 1.00 98.00 206 ALA A N 1
ATOM 1675 C CA . ALA A 1 206 ? -2.952 -16.677 16.590 1.00 98.00 206 ALA A CA 1
ATOM 1676 C C . ALA A 1 206 ? -3.240 -16.659 18.098 1.00 98.00 206 ALA A C 1
ATOM 1678 O O . ALA A 1 206 ? -4.297 -17.120 18.530 1.00 98.00 206 ALA A O 1
ATOM 1679 N N . ARG A 1 207 ? -2.358 -16.039 18.892 1.00 98.25 207 ARG A N 1
ATOM 1680 C CA . ARG A 1 207 ? -2.553 -15.872 20.339 1.00 98.25 207 ARG A CA 1
ATOM 1681 C C . ARG A 1 207 ? -3.825 -15.082 20.663 1.00 98.25 207 ARG A C 1
ATOM 1683 O O . ARG A 1 207 ? -4.552 -15.435 21.591 1.00 98.25 207 ARG A O 1
ATOM 1690 N N . LEU A 1 208 ? -4.112 -14.024 19.905 1.00 98.06 208 LEU A N 1
ATOM 1691 C CA . LEU A 1 208 ? -5.347 -13.252 20.042 1.00 98.06 208 LEU A CA 1
ATOM 1692 C C . LEU A 1 208 ? -6.579 -14.095 19.712 1.00 98.06 208 LEU A C 1
ATOM 1694 O O . LEU A 1 208 ? -7.542 -14.074 20.477 1.00 98.06 208 LEU A O 1
ATOM 1698 N N . LYS A 1 209 ? -6.550 -14.873 18.623 1.00 96.19 209 LYS A N 1
ATOM 1699 C CA . LYS A 1 209 ? -7.637 -15.793 18.256 1.00 96.19 209 LYS A CA 1
ATOM 1700 C C . LYS A 1 209 ? -7.897 -16.827 19.353 1.00 96.19 209 LYS A C 1
ATOM 1702 O O . LYS A 1 209 ? -9.048 -16.999 19.749 1.00 96.19 209 LYS A O 1
ATOM 1707 N N . GLU A 1 210 ? -6.854 -17.443 19.909 1.00 97.56 210 GLU A N 1
ATOM 1708 C CA . GLU A 1 210 ? -6.970 -18.389 21.033 1.00 97.56 210 GLU A CA 1
ATOM 1709 C C . GLU A 1 210 ? -7.604 -17.760 22.284 1.00 97.56 210 GLU A C 1
ATOM 1711 O O . GLU A 1 210 ? -8.333 -18.428 23.018 1.00 97.56 210 GLU A O 1
ATOM 1716 N N . ALA A 1 211 ? -7.370 -16.466 22.511 1.00 97.06 211 ALA A N 1
ATOM 1717 C CA . ALA A 1 211 ? -7.955 -15.705 23.613 1.00 97.06 211 ALA A CA 1
ATOM 1718 C C . ALA A 1 211 ? -9.362 -15.145 23.317 1.00 97.06 211 ALA A C 1
ATOM 1720 O O . ALA A 1 211 ? -9.901 -14.411 24.148 1.00 97.06 211 ALA A O 1
ATOM 1721 N N . GLY A 1 212 ? -9.951 -15.436 22.150 1.00 96.06 212 GLY A N 1
ATOM 1722 C CA . GLY A 1 212 ? -11.231 -14.859 21.720 1.00 96.06 212 GLY A CA 1
ATOM 1723 C C . GLY A 1 212 ? -11.153 -13.370 21.356 1.00 96.06 212 GLY A C 1
ATOM 1724 O O . GLY A 1 212 ? -12.170 -12.689 21.317 1.00 96.06 212 GLY A O 1
ATOM 1725 N N . LYS A 1 213 ? -9.949 -12.852 21.096 1.00 97.06 213 LYS A N 1
ATOM 1726 C CA . LYS A 1 213 ? -9.654 -11.444 20.785 1.00 97.06 213 LYS A CA 1
ATOM 1727 C C . LYS A 1 213 ? -9.199 -11.220 19.343 1.00 97.06 213 LYS A C 1
ATOM 1729 O O . LYS A 1 213 ? -8.519 -10.242 19.046 1.00 97.06 213 LYS A O 1
ATOM 1734 N N . GLY A 1 214 ? -9.565 -12.122 18.431 1.00 95.69 214 GLY A N 1
ATOM 1735 C CA . GLY A 1 214 ? -9.198 -12.020 17.013 1.00 95.69 214 GLY A CA 1
ATOM 1736 C C . GLY A 1 214 ? -9.664 -10.716 16.343 1.00 95.69 214 GLY A C 1
ATOM 1737 O O . GLY A 1 214 ? -9.018 -10.250 15.411 1.00 95.69 214 GLY A O 1
ATOM 1738 N N . TYR A 1 215 ? -10.727 -10.083 16.853 1.00 95.75 215 TYR A N 1
ATOM 1739 C CA . TYR A 1 215 ? -11.222 -8.787 16.369 1.00 95.75 215 TYR A CA 1
ATOM 1740 C C . TYR A 1 215 ? -10.217 -7.636 16.540 1.00 95.75 215 TYR A C 1
ATOM 1742 O O . TYR A 1 215 ? -10.347 -6.621 15.860 1.00 95.75 215 TYR A O 1
ATOM 1750 N N . LEU A 1 216 ? -9.201 -7.790 17.404 1.00 98.19 216 LEU A N 1
ATOM 1751 C CA . LEU A 1 216 ? -8.156 -6.783 17.605 1.00 98.19 216 LEU A CA 1
ATOM 1752 C C . LEU A 1 216 ? -7.177 -6.671 16.429 1.00 98.19 216 LEU A C 1
ATOM 1754 O O . LEU A 1 216 ? -6.328 -5.787 16.437 1.00 98.19 216 LEU A O 1
ATOM 1758 N N . PHE A 1 217 ? -7.293 -7.521 15.411 1.00 98.12 217 PHE A N 1
ATOM 1759 C CA . PHE A 1 217 ? -6.606 -7.344 14.138 1.00 98.12 217 PHE A CA 1
ATOM 1760 C C . PHE A 1 217 ? -7.617 -6.906 13.072 1.00 98.12 217 PHE A C 1
ATOM 1762 O O . PHE A 1 217 ? -8.399 -7.721 12.573 1.00 98.12 217 PHE A O 1
ATOM 1769 N N . ALA A 1 218 ? -7.619 -5.614 12.738 1.00 97.88 218 ALA A N 1
ATOM 1770 C CA . ALA A 1 218 ? -8.493 -5.047 11.711 1.00 97.88 218 ALA A CA 1
ATOM 1771 C C . ALA A 1 218 ? -8.006 -5.396 10.297 1.00 97.88 218 ALA A C 1
ATOM 1773 O O . ALA A 1 218 ? -8.822 -5.612 9.405 1.00 97.88 218 ALA A O 1
ATOM 1774 N N . GLY A 1 219 ? -6.689 -5.525 10.114 1.00 97.88 219 GLY A N 1
ATOM 1775 C CA . GLY A 1 219 ? -6.086 -6.027 8.885 1.00 97.88 219 GLY A CA 1
ATOM 1776 C C . GLY A 1 219 ? -4.768 -5.355 8.526 1.00 97.88 219 GLY A C 1
ATOM 1777 O O . GLY A 1 219 ? -4.162 -4.647 9.335 1.00 97.88 219 GLY A O 1
ATOM 1778 N N . VAL A 1 220 ? -4.331 -5.612 7.301 1.00 98.19 220 VAL A N 1
ATOM 1779 C CA . VAL A 1 220 ? -3.108 -5.095 6.698 1.00 98.19 220 VAL A CA 1
ATOM 1780 C C . VAL A 1 220 ? -3.409 -4.571 5.304 1.00 98.19 220 VAL A C 1
ATOM 1782 O O . VAL A 1 220 ? -4.003 -5.268 4.484 1.00 98.19 220 VAL A O 1
ATOM 1785 N N . ASN A 1 221 ? -2.980 -3.347 5.032 1.00 96.81 221 ASN A N 1
ATOM 1786 C CA . ASN A 1 221 ? -2.852 -2.843 3.680 1.00 96.81 221 ASN A CA 1
ATOM 1787 C C . ASN A 1 221 ? -1.464 -3.173 3.141 1.00 96.81 221 ASN A C 1
ATOM 1789 O O . ASN A 1 221 ? -0.462 -2.824 3.770 1.00 96.81 221 ASN A O 1
ATOM 1793 N N . THR A 1 222 ? -1.401 -3.842 1.997 1.00 93.94 222 THR A N 1
ATOM 1794 C CA . THR A 1 222 ? -0.161 -4.178 1.315 1.00 93.94 222 THR A CA 1
ATOM 1795 C C . THR A 1 222 ? 0.169 -3.087 0.307 1.00 93.94 222 THR A C 1
ATOM 1797 O O . THR A 1 222 ? -0.443 -2.999 -0.761 1.00 93.94 222 THR A O 1
ATOM 1800 N N . GLY A 1 223 ? 1.154 -2.278 0.674 1.00 90.38 223 GLY A N 1
ATOM 1801 C CA . GLY A 1 223 ? 1.728 -1.238 -0.158 1.00 90.38 223 GLY A CA 1
ATOM 1802 C C . GLY A 1 223 ? 1.157 0.150 0.094 1.00 90.38 223 GLY A C 1
ATOM 1803 O O . GLY A 1 223 ? 0.064 0.308 0.641 1.00 90.38 223 GLY A O 1
ATOM 1804 N N . TRP A 1 224 ? 1.913 1.179 -0.287 1.00 89.62 224 TRP A N 1
ATOM 1805 C CA . TRP A 1 224 ? 1.535 2.583 -0.102 1.00 89.62 224 TRP A CA 1
ATOM 1806 C C . TRP A 1 224 ? 1.480 3.299 -1.448 1.00 89.62 224 TRP A C 1
ATOM 1808 O O . TRP A 1 224 ? 2.449 3.924 -1.878 1.00 89.62 224 TRP A O 1
ATOM 1818 N N . GLU A 1 225 ? 0.317 3.177 -2.096 1.00 92.06 225 GLU A N 1
ATOM 1819 C CA . GLU A 1 225 ? 0.080 3.626 -3.471 1.00 92.06 225 GLU A CA 1
ATOM 1820 C C . GLU A 1 225 ? 1.082 3.009 -4.459 1.00 92.06 225 GLU A C 1
ATOM 1822 O O . GLU A 1 225 ? 1.794 3.719 -5.173 1.00 92.06 225 GLU A O 1
ATOM 1827 N N . THR A 1 226 ? 1.141 1.672 -4.491 1.00 94.94 226 THR A N 1
ATOM 1828 C CA . THR A 1 226 ? 2.112 0.910 -5.285 1.00 94.94 226 THR A CA 1
ATOM 1829 C C . THR A 1 226 ? 2.127 1.370 -6.744 1.00 94.94 226 THR A C 1
ATOM 1831 O O . THR A 1 226 ? 1.107 1.359 -7.443 1.00 94.94 226 THR A O 1
ATOM 1834 N N . GLN A 1 227 ? 3.305 1.779 -7.215 1.00 94.69 227 GLN A N 1
ATOM 1835 C CA . GLN A 1 227 ? 3.474 2.444 -8.505 1.00 94.69 227 GLN A CA 1
ATOM 1836 C C . GLN A 1 227 ? 4.858 2.224 -9.111 1.00 94.69 227 GLN A C 1
ATOM 1838 O O . GLN A 1 227 ? 5.800 1.882 -8.411 1.00 94.69 227 GLN A O 1
ATOM 1843 N N . ILE A 1 228 ? 4.993 2.467 -10.418 1.00 96.06 228 ILE A N 1
ATOM 1844 C CA . ILE A 1 228 ? 6.301 2.591 -11.078 1.00 96.06 228 ILE A CA 1
ATOM 1845 C C . ILE A 1 228 ? 6.488 4.064 -11.467 1.00 96.06 228 ILE A C 1
ATOM 1847 O O . ILE A 1 228 ? 5.603 4.625 -12.125 1.00 96.06 228 ILE A O 1
ATOM 1851 N N . PRO A 1 229 ? 7.609 4.710 -11.101 1.00 94.00 229 PRO A N 1
ATOM 1852 C CA . PRO A 1 229 ? 7.802 6.134 -11.338 1.00 94.00 229 PRO A CA 1
ATOM 1853 C C . PRO A 1 229 ? 7.745 6.504 -12.827 1.00 94.00 229 PRO A C 1
ATOM 1855 O O . PRO A 1 229 ? 8.291 5.814 -13.689 1.00 94.00 229 PRO A O 1
ATOM 1858 N N . ASP A 1 230 ? 7.113 7.637 -13.122 1.00 93.94 230 ASP A N 1
ATOM 1859 C CA . ASP A 1 230 ? 7.174 8.303 -14.423 1.00 93.94 230 ASP A CA 1
ATOM 1860 C C . ASP A 1 230 ? 7.429 9.789 -14.183 1.00 93.94 230 ASP A C 1
ATOM 1862 O O . ASP A 1 230 ? 6.519 10.541 -13.832 1.00 93.94 230 ASP A O 1
ATOM 1866 N N . TYR A 1 231 ? 8.686 10.199 -14.351 1.00 92.62 231 TYR A N 1
ATOM 1867 C CA . TYR A 1 231 ? 9.110 11.593 -14.205 1.00 92.62 231 TYR A CA 1
ATOM 1868 C C . TYR A 1 231 ? 9.218 12.307 -15.551 1.00 92.62 231 TYR A C 1
ATOM 1870 O O . TYR A 1 231 ? 9.877 13.347 -15.674 1.00 92.62 231 TYR A O 1
ATOM 1878 N N . THR A 1 232 ? 8.588 11.760 -16.594 1.00 91.88 232 THR A N 1
ATOM 1879 C CA . THR A 1 232 ? 8.538 12.413 -17.898 1.00 91.88 232 THR A CA 1
ATOM 1880 C C . THR A 1 232 ? 7.839 13.766 -17.757 1.00 91.88 232 THR A C 1
ATOM 1882 O O . THR A 1 232 ? 6.635 13.844 -17.530 1.00 91.88 232 THR A O 1
ATOM 1885 N N . GLY A 1 233 ? 8.592 14.852 -17.929 1.00 87.00 233 GLY A N 1
ATOM 1886 C CA . GLY A 1 233 ? 8.066 16.215 -17.809 1.00 87.00 233 GLY A CA 1
ATOM 1887 C C . GLY A 1 233 ? 8.111 16.814 -16.400 1.00 87.00 233 GLY A C 1
ATOM 1888 O O . GLY A 1 233 ? 7.686 17.957 -16.243 1.00 87.00 233 GLY A O 1
ATOM 1889 N N . SER A 1 234 ? 8.656 16.110 -15.403 1.00 87.31 234 SER A N 1
ATOM 1890 C CA . SER A 1 234 ? 8.973 16.700 -14.098 1.00 87.31 234 SER A CA 1
ATOM 1891 C C . SER A 1 234 ? 10.106 17.723 -14.223 1.00 87.31 234 SER A C 1
ATOM 1893 O O . SER A 1 234 ? 11.069 17.512 -14.966 1.00 87.31 234 SER A O 1
ATOM 1895 N N . ASP A 1 235 ? 10.035 18.814 -13.460 1.00 85.19 235 ASP A N 1
ATOM 1896 C CA . ASP A 1 235 ? 10.983 19.942 -13.478 1.00 85.19 235 ASP A CA 1
ATOM 1897 C C . ASP A 1 235 ? 11.729 20.133 -12.144 1.00 85.19 235 ASP A C 1
ATOM 1899 O O . ASP A 1 235 ? 12.342 21.169 -11.888 1.00 85.19 235 ASP A O 1
ATOM 1903 N N . TYR A 1 236 ? 11.750 19.093 -11.308 1.00 83.81 236 TYR A N 1
ATOM 1904 C CA . TYR A 1 236 ? 12.416 19.108 -10.011 1.00 83.81 236 TYR A CA 1
ATOM 1905 C C . TYR A 1 236 ? 13.895 19.488 -10.109 1.00 83.81 236 TYR A C 1
ATOM 1907 O O . TYR A 1 236 ? 14.659 18.873 -10.855 1.00 83.81 236 TYR A O 1
ATOM 1915 N N . ALA A 1 237 ? 14.309 20.483 -9.323 1.00 81.75 237 ALA A N 1
ATOM 1916 C CA . ALA A 1 237 ? 15.665 21.029 -9.370 1.00 81.75 237 ALA A CA 1
ATOM 1917 C C . ALA A 1 237 ? 16.750 20.035 -8.912 1.00 81.75 237 ALA A C 1
ATOM 1919 O O . ALA A 1 237 ? 17.904 20.178 -9.299 1.00 81.75 237 ALA A O 1
ATOM 1920 N N . SER A 1 238 ? 16.394 19.047 -8.088 1.00 81.75 238 SER A N 1
ATOM 1921 C CA . SER A 1 238 ? 17.298 18.013 -7.562 1.00 81.75 238 SER A CA 1
ATOM 1922 C C . SER A 1 238 ? 17.499 16.815 -8.499 1.00 81.75 238 SER A C 1
ATOM 1924 O O . SER A 1 238 ? 18.325 15.949 -8.203 1.00 81.75 238 SER A O 1
ATOM 1926 N N . MET A 1 239 ? 16.726 16.736 -9.584 1.00 88.25 239 MET A N 1
ATOM 1927 C CA . MET A 1 239 ? 16.679 15.590 -10.487 1.00 88.25 239 MET A CA 1
ATOM 1928 C C . MET A 1 239 ? 17.681 15.742 -11.632 1.00 88.25 239 MET A C 1
ATOM 1930 O O . MET A 1 239 ? 17.747 16.793 -12.278 1.00 88.25 239 MET A O 1
ATOM 1934 N N . GLU A 1 240 ? 18.429 14.677 -11.899 1.00 91.06 240 GLU A N 1
ATOM 1935 C CA . GLU A 1 240 ? 19.330 14.600 -13.046 1.00 91.06 240 GLU A CA 1
ATOM 1936 C C . GLU A 1 240 ? 18.526 14.448 -14.343 1.00 91.06 240 GLU A C 1
ATOM 1938 O O . GLU A 1 240 ? 17.439 13.872 -14.359 1.00 91.06 240 GLU A O 1
ATOM 1943 N N . ASP A 1 241 ? 19.058 14.931 -15.467 1.00 93.25 241 ASP A N 1
ATOM 1944 C CA . ASP A 1 241 ? 18.311 14.933 -16.735 1.00 93.25 241 ASP A CA 1
ATOM 1945 C C . ASP A 1 241 ? 17.899 13.527 -17.198 1.00 93.25 241 ASP A C 1
ATOM 1947 O O . ASP A 1 241 ? 16.825 13.362 -17.775 1.00 93.25 241 ASP A O 1
ATOM 1951 N N . PHE A 1 242 ? 18.717 12.505 -16.922 1.00 93.81 242 PHE A N 1
ATOM 1952 C CA . PHE A 1 242 ? 18.405 11.119 -17.287 1.00 93.81 242 PHE A CA 1
ATOM 1953 C C . PHE A 1 242 ? 17.294 10.503 -16.420 1.00 93.81 242 PHE A C 1
ATOM 1955 O O . PHE A 1 242 ? 16.662 9.538 -16.842 1.00 93.81 242 PHE A O 1
ATOM 1962 N N . GLU A 1 243 ? 17.033 11.058 -15.233 1.00 93.44 243 GLU A N 1
ATOM 1963 C CA . GLU A 1 243 ? 15.974 10.597 -14.330 1.00 93.44 243 GLU A CA 1
ATOM 1964 C C . GLU A 1 243 ? 14.591 11.118 -14.749 1.00 93.44 243 GLU A C 1
ATOM 1966 O O . GLU A 1 243 ? 13.587 10.588 -14.280 1.00 93.44 243 GLU A O 1
ATOM 1971 N N . ARG A 1 244 ? 14.511 12.112 -15.650 1.00 93.62 244 ARG A N 1
ATOM 1972 C CA . ARG A 1 244 ? 13.259 12.696 -16.180 1.00 93.62 244 ARG A CA 1
ATOM 1973 C C . ARG A 1 244 ? 12.615 11.798 -17.241 1.00 93.62 244 ARG A C 1
ATOM 1975 O O . ARG A 1 244 ? 12.378 12.213 -18.379 1.00 93.62 244 ARG A O 1
ATOM 1982 N N . ALA A 1 245 ? 12.376 10.547 -16.878 1.00 94.75 245 ALA A N 1
ATOM 1983 C CA . ALA A 1 245 ? 11.916 9.498 -17.772 1.00 94.75 245 ALA A CA 1
ATOM 1984 C C . ALA A 1 245 ? 10.916 8.562 -17.080 1.00 94.75 245 ALA A C 1
ATOM 1986 O O . ALA A 1 245 ? 10.774 8.553 -15.858 1.00 94.75 245 ALA A O 1
ATOM 1987 N N . GLN A 1 246 ? 10.249 7.748 -17.893 1.00 96.25 246 GLN A N 1
ATOM 1988 C CA . GLN A 1 246 ? 9.502 6.578 -17.445 1.00 96.25 246 GLN A CA 1
ATOM 1989 C C . GLN A 1 246 ? 10.482 5.511 -16.937 1.00 96.25 246 GLN A C 1
ATOM 1991 O O . GLN A 1 246 ? 11.383 5.103 -17.675 1.00 96.25 246 GLN A O 1
ATOM 1996 N N . TYR A 1 247 ? 10.291 5.042 -15.704 1.00 96.81 247 TYR A N 1
ATOM 1997 C CA . TYR A 1 247 ? 11.044 3.909 -15.151 1.00 96.81 247 TYR A CA 1
ATOM 1998 C C . TYR A 1 247 ? 10.372 2.604 -15.609 1.00 96.81 247 TYR A C 1
ATOM 2000 O O . TYR A 1 247 ? 9.355 2.643 -16.307 1.00 96.81 247 TYR A O 1
ATOM 2008 N N . GLY A 1 248 ? 10.905 1.436 -15.251 1.00 97.81 248 GLY A N 1
ATOM 2009 C CA . GLY A 1 248 ? 10.326 0.149 -15.659 1.00 97.81 248 GLY A CA 1
ATOM 2010 C C . GLY A 1 248 ? 11.106 -0.561 -16.762 1.00 97.81 248 GLY A C 1
ATOM 2011 O O . GLY A 1 248 ? 10.666 -1.602 -17.249 1.00 97.81 248 GLY A O 1
ATOM 2012 N N . MET A 1 249 ? 12.233 -0.011 -17.234 1.00 98.38 249 MET A N 1
ATOM 2013 C CA . MET A 1 249 ? 12.967 -0.642 -18.339 1.00 98.38 249 MET A CA 1
ATOM 2014 C C . MET A 1 249 ? 13.640 -1.944 -17.908 1.00 98.38 249 MET A C 1
ATOM 2016 O O . MET A 1 249 ? 13.767 -2.848 -18.734 1.00 98.38 249 MET A O 1
ATOM 2020 N N . HIS A 1 250 ? 14.000 -2.076 -16.627 1.00 98.69 250 HIS A N 1
ATOM 2021 C CA . HIS A 1 250 ? 14.463 -3.352 -16.095 1.00 98.69 250 HIS A CA 1
ATOM 2022 C C . HIS A 1 250 ? 13.317 -4.363 -16.099 1.00 98.69 250 HIS A C 1
ATOM 2024 O O . HIS A 1 250 ? 13.473 -5.466 -16.625 1.00 98.69 250 HIS A O 1
ATOM 2030 N N . ALA A 1 251 ? 12.131 -3.962 -15.634 1.00 98.75 251 ALA A N 1
ATOM 2031 C CA . ALA A 1 251 ? 10.990 -4.861 -15.647 1.00 98.75 251 ALA A CA 1
ATOM 2032 C C . ALA A 1 251 ? 10.623 -5.345 -17.053 1.00 98.75 251 ALA A C 1
ATOM 2034 O O . ALA A 1 251 ? 10.392 -6.539 -17.265 1.00 98.75 251 ALA A O 1
ATOM 2035 N N . LEU A 1 252 ? 10.635 -4.455 -18.048 1.00 98.81 252 LEU A N 1
ATOM 2036 C CA . LEU A 1 252 ? 10.413 -4.849 -19.440 1.00 98.81 252 LEU A CA 1
ATOM 2037 C C . LEU A 1 252 ? 11.532 -5.750 -19.978 1.00 98.81 252 LEU A C 1
ATOM 2039 O O . LEU A 1 252 ? 11.247 -6.676 -20.741 1.00 98.81 252 LEU A O 1
ATOM 2043 N N . TYR A 1 253 ? 12.780 -5.513 -19.577 1.00 98.62 253 TYR A N 1
ATOM 2044 C CA . TYR A 1 253 ? 13.905 -6.371 -19.939 1.00 98.62 253 TYR A CA 1
ATOM 2045 C C . TYR A 1 253 ? 13.737 -7.797 -19.395 1.00 98.62 253 TYR A C 1
ATOM 2047 O O . TYR A 1 253 ? 13.904 -8.754 -20.152 1.00 98.62 253 TYR A O 1
ATOM 2055 N N . ASN A 1 254 ? 13.287 -7.948 -18.145 1.00 98.50 254 ASN A N 1
ATOM 2056 C CA . ASN A 1 254 ? 12.967 -9.250 -17.543 1.00 98.50 254 ASN A CA 1
ATOM 2057 C C . ASN A 1 254 ? 11.816 -9.968 -18.267 1.00 98.50 254 ASN A C 1
ATOM 2059 O O . ASN A 1 254 ? 11.825 -11.190 -18.399 1.00 98.50 254 ASN A O 1
ATOM 2063 N N . LEU A 1 255 ? 10.870 -9.216 -18.841 1.00 98.31 255 LEU A N 1
ATOM 2064 C CA . LEU A 1 255 ? 9.827 -9.750 -19.729 1.00 98.31 255 LEU A CA 1
ATOM 2065 C C . LEU A 1 255 ? 10.339 -10.106 -21.143 1.00 98.31 255 LEU A C 1
ATOM 2067 O O . LEU A 1 255 ? 9.556 -10.498 -22.012 1.00 98.31 255 LEU A O 1
ATOM 2071 N N . GLY A 1 256 ? 11.643 -9.974 -21.400 1.00 97.94 256 GLY A N 1
ATOM 2072 C CA . GLY A 1 256 ? 12.288 -10.297 -22.671 1.00 97.94 256 GLY A CA 1
ATOM 2073 C C . GLY A 1 256 ? 12.214 -9.187 -23.719 1.00 97.94 256 GLY A C 1
ATOM 2074 O O . GLY A 1 256 ? 12.515 -9.437 -24.892 1.00 97.94 256 GLY A O 1
ATOM 2075 N N . TYR A 1 257 ? 11.815 -7.970 -23.336 1.00 98.44 257 TYR A N 1
ATOM 2076 C CA . TYR A 1 257 ? 11.828 -6.835 -24.249 1.00 98.44 257 TYR A CA 1
ATOM 2077 C C . TYR A 1 257 ? 13.211 -6.186 -24.321 1.00 98.44 257 TYR A C 1
ATOM 2079 O O . TYR A 1 257 ? 13.861 -5.882 -23.332 1.00 98.44 257 TYR A O 1
ATOM 2087 N N . THR A 1 258 ? 13.618 -5.890 -25.545 1.00 97.12 258 THR A N 1
ATOM 2088 C CA . THR A 1 258 ? 14.592 -4.849 -25.884 1.00 97.12 258 THR A CA 1
ATOM 2089 C C . THR A 1 258 ? 13.884 -3.652 -26.514 1.00 97.12 258 THR A C 1
ATOM 2091 O O . THR A 1 258 ? 12.746 -3.785 -26.987 1.00 97.12 258 THR A O 1
ATOM 2094 N N . GLU A 1 259 ? 14.573 -2.514 -26.632 1.00 96.31 259 GLU A N 1
ATOM 2095 C CA . GLU A 1 259 ? 14.037 -1.312 -27.288 1.00 96.31 259 GLU A CA 1
ATOM 2096 C C . GLU A 1 259 ? 13.464 -1.614 -28.691 1.00 96.31 259 GLU A C 1
ATOM 2098 O O . GLU A 1 259 ? 12.351 -1.202 -29.036 1.00 96.31 259 GLU A O 1
ATOM 2103 N N . ASP A 1 260 ? 14.186 -2.396 -29.498 1.00 97.69 260 ASP A N 1
ATOM 2104 C CA . ASP A 1 260 ? 13.763 -2.770 -30.850 1.00 97.69 260 ASP A CA 1
ATOM 2105 C C . ASP A 1 260 ? 12.557 -3.713 -30.858 1.00 97.69 260 ASP A C 1
ATOM 2107 O O . ASP A 1 260 ? 11.635 -3.546 -31.669 1.00 97.69 260 ASP A O 1
ATOM 2111 N N . SER A 1 261 ? 12.536 -4.697 -29.956 1.00 98.25 261 SER A N 1
ATOM 2112 C CA . SER A 1 261 ? 11.405 -5.622 -29.841 1.00 98.25 261 SER A CA 1
ATOM 2113 C C . SER A 1 261 ? 10.129 -4.896 -29.402 1.00 98.25 261 SER A C 1
ATOM 2115 O O . SER A 1 261 ? 9.061 -5.142 -29.966 1.00 98.25 261 SER A O 1
ATOM 2117 N N . LEU A 1 262 ? 10.253 -3.917 -28.500 1.00 98.06 262 LEU A N 1
ATOM 2118 C CA . LEU A 1 262 ? 9.154 -3.101 -28.004 1.00 98.06 262 LEU A CA 1
ATOM 2119 C C . LEU A 1 262 ? 8.601 -2.200 -29.117 1.00 98.06 262 LEU A C 1
ATOM 2121 O O . LEU A 1 262 ? 7.396 -2.179 -29.364 1.00 98.06 262 LEU A O 1
ATOM 2125 N N . LYS A 1 263 ? 9.477 -1.542 -29.892 1.00 98.50 263 LYS A N 1
ATOM 2126 C CA . LYS A 1 263 ? 9.093 -0.779 -31.100 1.00 98.50 263 LYS A CA 1
ATOM 2127 C C . LYS A 1 263 ? 8.392 -1.642 -32.147 1.00 98.50 263 LYS A C 1
ATOM 2129 O O . LYS A 1 263 ? 7.552 -1.141 -32.904 1.00 98.50 263 LYS A O 1
ATOM 2134 N N . LYS A 1 264 ? 8.776 -2.912 -32.271 1.00 98.56 264 LYS A N 1
ATOM 2135 C CA . LYS A 1 264 ? 8.163 -3.856 -33.212 1.00 98.56 264 LYS A CA 1
ATOM 2136 C C . LYS A 1 264 ? 6.783 -4.300 -32.731 1.00 98.56 264 LYS A C 1
ATOM 2138 O O . LYS A 1 264 ? 5.851 -4.301 -33.537 1.00 98.56 264 LYS A O 1
ATOM 2143 N N . GLU A 1 265 ? 6.640 -4.630 -31.451 1.00 98.38 265 GLU A N 1
ATOM 2144 C CA . GLU A 1 265 ? 5.354 -5.031 -30.876 1.00 98.38 265 GLU A CA 1
ATOM 2145 C C . GLU A 1 265 ? 4.364 -3.859 -30.860 1.00 98.38 265 GLU A C 1
ATOM 2147 O O . GLU A 1 265 ? 3.225 -4.027 -31.290 1.00 98.38 265 GLU A O 1
ATOM 2152 N N . ALA A 1 266 ? 4.810 -2.644 -30.524 1.00 98.25 266 ALA A N 1
ATOM 2153 C CA . ALA A 1 266 ? 3.980 -1.437 -30.585 1.00 98.25 266 ALA A CA 1
ATOM 2154 C C . ALA A 1 266 ? 3.402 -1.222 -31.994 1.00 98.25 266 ALA A C 1
ATOM 2156 O O . ALA A 1 266 ? 2.196 -1.037 -32.168 1.00 98.25 266 ALA A O 1
ATOM 2157 N N . ARG A 1 267 ? 4.241 -1.364 -33.033 1.00 98.25 267 ARG A N 1
ATOM 2158 C CA . ARG A 1 267 ? 3.800 -1.300 -34.438 1.00 98.25 267 ARG A CA 1
ATOM 2159 C C . ARG A 1 267 ? 2.790 -2.388 -34.791 1.00 98.25 267 ARG A C 1
ATOM 2161 O O . ARG A 1 267 ? 1.826 -2.107 -35.495 1.00 98.25 267 ARG A O 1
ATOM 2168 N N . LYS A 1 268 ? 3.001 -3.616 -34.318 1.00 98.19 268 LYS A N 1
ATOM 2169 C CA . LYS A 1 268 ? 2.102 -4.756 -34.557 1.00 98.19 268 LYS A CA 1
ATOM 2170 C C . LYS A 1 268 ? 0.741 -4.571 -33.879 1.00 98.19 268 LYS A C 1
ATOM 2172 O O . LYS A 1 268 ? -0.268 -4.985 -34.444 1.00 98.19 268 LYS A O 1
ATOM 2177 N N . ARG A 1 269 ? 0.714 -3.935 -32.707 1.00 97.75 269 ARG A N 1
ATOM 2178 C CA . ARG A 1 269 ? -0.499 -3.639 -31.932 1.00 97.75 269 ARG A CA 1
ATOM 2179 C C . ARG A 1 269 ? -1.175 -2.321 -32.318 1.00 97.75 269 ARG A C 1
ATOM 2181 O O . ARG A 1 269 ? -2.216 -2.003 -31.760 1.00 97.75 269 ARG A O 1
ATOM 2188 N N . PHE A 1 270 ? -0.620 -1.579 -33.282 1.00 97.56 270 PHE A N 1
ATOM 2189 C CA . PHE A 1 270 ? -1.086 -0.243 -33.673 1.00 97.56 270 PHE A CA 1
ATOM 2190 C C . PHE A 1 270 ? -1.138 0.747 -32.495 1.00 97.56 270 PHE A C 1
ATOM 2192 O O . PHE A 1 270 ? -2.032 1.585 -32.416 1.00 97.56 270 PHE A O 1
ATOM 2199 N N . MET A 1 271 ? -0.157 0.658 -31.594 1.00 97.00 271 MET A N 1
ATOM 2200 C CA . MET A 1 271 ? -0.015 1.511 -30.413 1.00 97.00 271 MET A CA 1
ATOM 2201 C C . MET A 1 271 ? 1.280 2.322 -30.484 1.00 97.00 271 MET A C 1
ATOM 2203 O O . MET A 1 271 ? 2.225 1.955 -31.191 1.00 97.00 271 MET A O 1
ATOM 2207 N N . SER A 1 272 ? 1.350 3.427 -29.738 1.00 97.25 272 SER A N 1
ATOM 2208 C CA . SER A 1 272 ? 2.636 4.085 -29.506 1.00 97.25 272 SER A CA 1
ATOM 2209 C C . SER A 1 272 ? 3.509 3.221 -28.585 1.00 97.25 272 SER A C 1
ATOM 2211 O O . SER A 1 272 ? 2.998 2.415 -27.808 1.00 97.25 272 SER A O 1
ATOM 2213 N N . VAL A 1 273 ? 4.835 3.387 -28.656 1.00 97.25 273 VAL A N 1
ATOM 2214 C CA . VAL A 1 273 ? 5.761 2.694 -27.738 1.00 97.25 273 VAL A CA 1
ATOM 2215 C C . VAL A 1 273 ? 5.434 3.044 -26.290 1.00 97.25 273 VAL A C 1
ATOM 2217 O O . VAL A 1 273 ? 5.367 2.153 -25.459 1.00 97.25 273 VAL A O 1
ATOM 2220 N N . ARG A 1 274 ? 5.143 4.321 -26.016 1.00 95.88 274 ARG A N 1
ATOM 2221 C CA . ARG A 1 274 ? 4.773 4.808 -24.686 1.00 95.88 274 ARG A CA 1
ATOM 2222 C C . ARG A 1 274 ? 3.527 4.111 -24.138 1.00 95.88 274 ARG A C 1
ATOM 2224 O O . ARG A 1 274 ? 3.524 3.703 -22.984 1.00 95.88 274 ARG A O 1
ATOM 2231 N N . ASP A 1 275 ? 2.482 3.972 -24.950 1.00 95.50 275 ASP A N 1
ATOM 2232 C CA . ASP A 1 275 ? 1.233 3.361 -24.481 1.00 95.50 275 ASP A CA 1
ATOM 2233 C C . ASP A 1 275 ? 1.403 1.849 -24.276 1.00 95.50 275 ASP A C 1
ATOM 2235 O O . ASP A 1 275 ? 0.873 1.307 -23.312 1.00 95.50 275 ASP A O 1
ATOM 2239 N N . LEU A 1 276 ? 2.197 1.179 -25.125 1.00 97.69 276 LEU A N 1
ATOM 2240 C CA . LEU A 1 276 ? 2.551 -0.227 -24.910 1.00 97.69 276 LEU A CA 1
ATOM 2241 C C . LEU A 1 276 ? 3.405 -0.411 -23.645 1.00 97.69 276 LEU A C 1
ATOM 2243 O O . LEU A 1 276 ? 3.152 -1.339 -22.886 1.00 97.69 276 LEU A O 1
ATOM 2247 N N . THR A 1 277 ? 4.388 0.463 -23.399 1.00 98.06 277 THR A N 1
ATOM 2248 C CA . THR A 1 277 ? 5.186 0.466 -22.163 1.00 98.06 277 THR A CA 1
ATOM 2249 C C . THR A 1 277 ? 4.281 0.549 -20.942 1.00 98.06 277 THR A C 1
ATOM 2251 O O . THR A 1 277 ? 4.375 -0.308 -20.072 1.00 98.06 277 THR A O 1
ATOM 2254 N N . LYS A 1 278 ? 3.367 1.526 -20.904 1.00 96.69 278 LYS A N 1
ATOM 2255 C CA . LYS A 1 278 ? 2.407 1.671 -19.804 1.00 96.69 278 LYS A CA 1
ATOM 2256 C C . LYS A 1 278 ? 1.573 0.409 -19.610 1.00 96.69 278 LYS A C 1
ATOM 2258 O O . LYS A 1 278 ? 1.489 -0.084 -18.495 1.00 96.69 278 LYS A O 1
ATOM 2263 N N . GLU A 1 279 ? 1.009 -0.135 -20.689 1.00 96.94 279 GLU A N 1
ATOM 2264 C CA . GLU A 1 279 ? 0.184 -1.345 -20.621 1.00 96.94 279 GLU A CA 1
ATOM 2265 C C . GLU A 1 279 ? 0.944 -2.541 -20.029 1.00 96.94 279 GLU A C 1
ATOM 2267 O O . GLU A 1 279 ? 0.415 -3.240 -19.170 1.00 96.94 279 GLU A O 1
ATOM 2272 N N . LEU A 1 280 ? 2.192 -2.757 -20.453 1.00 98.56 280 LEU A N 1
ATOM 2273 C CA . LEU A 1 280 ? 3.028 -3.838 -19.927 1.00 98.56 280 LEU A CA 1
ATOM 2274 C C . LEU A 1 280 ? 3.392 -3.611 -18.454 1.00 98.56 280 LEU A C 1
ATOM 2276 O O . LEU A 1 280 ? 3.343 -4.548 -17.663 1.00 98.56 280 LEU A O 1
ATOM 2280 N N . LEU A 1 281 ? 3.709 -2.371 -18.074 1.00 98.69 281 LEU A N 1
ATOM 2281 C CA . LEU A 1 281 ? 4.033 -2.018 -16.691 1.00 98.69 281 LEU A CA 1
ATOM 2282 C C . LEU A 1 281 ? 2.815 -2.079 -15.756 1.00 98.69 281 LEU A C 1
ATOM 2284 O O . LEU A 1 281 ? 2.987 -2.352 -14.573 1.00 98.69 281 LEU A O 1
ATOM 2288 N N . TYR A 1 282 ? 1.587 -1.910 -16.260 1.00 98.44 282 TYR A N 1
ATOM 2289 C CA . TYR A 1 282 ? 0.376 -2.210 -15.482 1.00 98.44 282 TYR A CA 1
ATOM 2290 C C . TYR A 1 282 ? 0.272 -3.689 -15.129 1.00 98.44 282 TYR A C 1
ATOM 2292 O O . TYR A 1 282 ? -0.140 -4.005 -14.019 1.00 98.44 282 TYR A O 1
ATOM 2300 N N . GLY A 1 283 ? 0.687 -4.580 -16.035 1.00 98.44 283 GLY A N 1
ATOM 2301 C CA . GLY A 1 283 ? 0.808 -6.008 -15.734 1.00 98.44 283 GLY A CA 1
ATOM 2302 C C . GLY A 1 283 ? 1.822 -6.269 -14.621 1.00 98.44 283 GLY A C 1
ATOM 2303 O O . GLY A 1 283 ? 1.491 -6.928 -13.648 1.00 98.44 283 GLY A O 1
ATOM 2304 N N . VAL A 1 284 ? 3.012 -5.663 -14.708 1.00 98.75 284 VAL A N 1
ATOM 2305 C CA . VAL A 1 284 ? 4.054 -5.785 -13.667 1.00 98.75 284 VAL A CA 1
ATOM 2306 C C . VAL A 1 284 ? 3.556 -5.302 -12.300 1.00 98.75 284 VAL A C 1
ATOM 2308 O O . VAL A 1 284 ? 3.794 -5.962 -11.294 1.00 98.75 284 VAL A O 1
ATOM 2311 N N . LEU A 1 285 ? 2.849 -4.168 -12.257 1.00 98.56 285 LEU A N 1
ATOM 2312 C CA . LEU A 1 285 ? 2.246 -3.657 -11.025 1.00 98.56 285 LEU A CA 1
ATOM 2313 C C . LEU A 1 285 ? 1.189 -4.609 -10.461 1.00 98.56 285 LEU A C 1
ATOM 2315 O O . LEU A 1 285 ? 1.196 -4.873 -9.262 1.00 98.56 285 LEU A O 1
ATOM 2319 N N . ALA A 1 286 ? 0.303 -5.127 -11.315 1.00 98.50 286 ALA A N 1
ATOM 2320 C CA . ALA A 1 286 ? -0.744 -6.052 -10.897 1.00 98.50 286 ALA A CA 1
ATOM 2321 C C . ALA A 1 286 ? -0.148 -7.349 -10.332 1.00 98.50 286 ALA A C 1
ATOM 2323 O O . ALA A 1 286 ? -0.538 -7.769 -9.245 1.00 98.50 286 ALA A O 1
ATOM 2324 N N . ASP A 1 287 ? 0.854 -7.917 -11.010 1.00 98.69 287 ASP A N 1
ATOM 2325 C CA . ASP A 1 287 ? 1.556 -9.127 -10.573 1.00 98.69 287 ASP A CA 1
ATOM 2326 C C . ASP A 1 287 ? 2.257 -8.914 -9.220 1.00 98.69 287 ASP A C 1
ATOM 2328 O O . ASP A 1 287 ? 2.223 -9.788 -8.354 1.00 98.69 287 ASP A O 1
ATOM 2332 N N . TYR A 1 288 ? 2.868 -7.745 -9.000 1.00 98.75 288 TYR A N 1
ATOM 2333 C CA . TYR A 1 288 ? 3.540 -7.427 -7.738 1.00 98.75 288 TYR A CA 1
ATOM 2334 C C . TYR A 1 288 ? 2.563 -7.193 -6.579 1.00 98.75 288 TYR A C 1
ATOM 2336 O O . TYR A 1 288 ? 2.769 -7.704 -5.475 1.00 98.75 288 TYR A O 1
ATOM 2344 N N . ILE A 1 289 ? 1.463 -6.475 -6.818 1.00 98.56 289 ILE A N 1
ATOM 2345 C CA . ILE A 1 289 ? 0.402 -6.301 -5.816 1.00 98.56 289 ILE A CA 1
ATOM 2346 C C . ILE A 1 289 ? -0.223 -7.659 -5.473 1.00 98.56 289 ILE A C 1
ATOM 2348 O O . ILE A 1 289 ? -0.410 -7.968 -4.297 1.00 98.56 289 ILE A O 1
ATOM 2352 N N . GLU A 1 290 ? -0.500 -8.501 -6.473 1.00 98.62 290 GLU A N 1
ATOM 2353 C CA . GLU A 1 290 ? -0.981 -9.866 -6.252 1.00 98.62 290 GLU A CA 1
ATOM 2354 C C . GLU A 1 290 ? 0.022 -10.676 -5.427 1.00 98.62 290 GLU A C 1
ATOM 2356 O O . GLU A 1 290 ? -0.372 -11.295 -4.441 1.00 98.62 290 GLU A O 1
ATOM 2361 N N . PHE A 1 291 ? 1.309 -10.633 -5.777 1.00 98.62 291 PHE A N 1
ATOM 2362 C CA . PHE A 1 291 ? 2.381 -11.302 -5.043 1.00 98.62 291 PHE A CA 1
ATOM 2363 C C . PHE A 1 291 ? 2.404 -10.897 -3.564 1.00 98.62 291 PHE A C 1
ATOM 2365 O O . PHE A 1 291 ? 2.346 -11.771 -2.697 1.00 98.62 291 PHE A O 1
ATOM 2372 N N . THR A 1 292 ? 2.420 -9.597 -3.259 1.00 98.19 292 THR A N 1
ATOM 2373 C CA . THR A 1 292 ? 2.446 -9.114 -1.867 1.00 98.19 292 THR A CA 1
ATOM 2374 C C . THR A 1 292 ? 1.188 -9.514 -1.093 1.00 98.19 292 THR A C 1
ATOM 2376 O O . THR A 1 292 ? 1.303 -10.019 0.023 1.00 98.19 292 THR A O 1
ATOM 2379 N N . CYS A 1 293 ? -0.004 -9.394 -1.687 1.00 98.56 293 CYS A N 1
ATOM 2380 C CA . CYS A 1 293 ? -1.258 -9.865 -1.085 1.00 98.56 293 CYS A CA 1
ATOM 2381 C C . CYS A 1 293 ? -1.223 -11.379 -0.819 1.00 98.56 293 CYS A C 1
ATOM 2383 O O . CYS A 1 293 ? -1.597 -11.850 0.261 1.00 98.56 293 CYS A O 1
ATOM 2385 N N . LYS A 1 294 ? -0.737 -12.149 -1.797 1.00 98.44 294 LYS A N 1
ATOM 2386 C CA . LYS A 1 294 ? -0.654 -13.608 -1.735 1.00 98.44 294 LYS A CA 1
ATOM 2387 C C . LYS A 1 294 ? 0.257 -14.084 -0.611 1.00 98.44 294 LYS A C 1
ATOM 2389 O O . LYS A 1 294 ? -0.065 -15.087 0.017 1.00 98.44 294 LYS A O 1
ATOM 2394 N N . MET A 1 295 ? 1.341 -13.367 -0.306 1.00 98.50 295 MET A N 1
ATOM 2395 C CA . MET A 1 295 ? 2.221 -13.716 0.814 1.00 98.50 295 MET A CA 1
ATOM 2396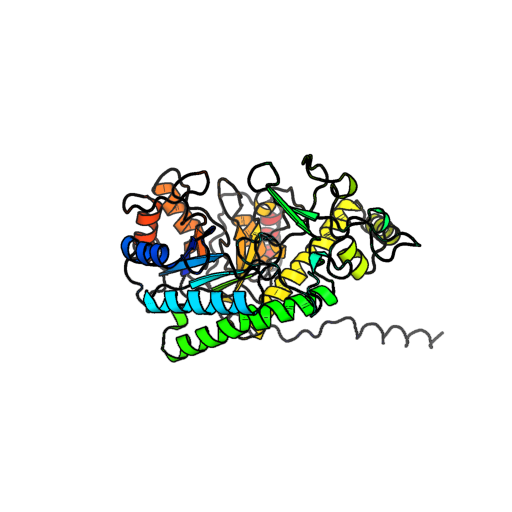 C C . MET A 1 295 ? 1.464 -13.782 2.150 1.00 98.50 295 MET A C 1
ATOM 2398 O O . MET A 1 295 ? 1.635 -14.741 2.899 1.00 98.50 295 MET A O 1
ATOM 2402 N N . PHE A 1 296 ? 0.594 -12.809 2.444 1.00 98.38 296 PHE A N 1
ATOM 2403 C CA . PHE A 1 296 ? -0.218 -12.821 3.670 1.00 98.38 296 PHE A CA 1
ATOM 2404 C C . PHE A 1 296 ? -1.295 -13.906 3.635 1.00 98.38 296 PHE A C 1
ATOM 2406 O O . PHE A 1 296 ? -1.515 -14.592 4.637 1.00 98.38 296 PHE A O 1
ATOM 2413 N N . PHE A 1 297 ? -1.945 -14.080 2.483 1.00 98.31 297 PHE A N 1
ATOM 2414 C CA . PHE A 1 297 ? -2.988 -15.086 2.306 1.00 98.31 297 PHE A CA 1
ATOM 2415 C C . PHE A 1 297 ? -2.444 -16.511 2.480 1.00 98.31 297 PHE A C 1
ATOM 2417 O O . PHE A 1 297 ? -2.991 -17.292 3.258 1.00 98.31 297 PHE A O 1
ATOM 2424 N N . ASP A 1 298 ? -1.324 -16.838 1.829 1.00 97.94 298 ASP A N 1
ATOM 2425 C CA . ASP A 1 298 ? -0.652 -18.139 1.943 1.00 97.94 298 ASP A CA 1
ATOM 2426 C C . ASP A 1 298 ? -0.158 -18.411 3.368 1.00 97.94 298 ASP A C 1
ATOM 2428 O O . ASP A 1 298 ? -0.115 -19.562 3.809 1.00 97.94 298 ASP A O 1
ATOM 2432 N N . ALA A 1 299 ? 0.185 -17.354 4.107 1.00 97.50 299 ALA A N 1
ATOM 2433 C CA . ALA A 1 299 ? 0.568 -17.447 5.507 1.00 97.50 299 ALA A CA 1
ATOM 2434 C C . ALA A 1 299 ? -0.638 -17.661 6.452 1.00 97.50 299 ALA A C 1
ATOM 2436 O O . ALA A 1 299 ? -0.457 -17.922 7.643 1.00 97.50 299 ALA A O 1
ATOM 2437 N N . GLY A 1 300 ? -1.867 -17.613 5.926 1.00 95.69 300 GLY A N 1
ATOM 2438 C CA . GLY A 1 300 ? -3.101 -17.937 6.639 1.00 95.69 300 GLY A CA 1
ATOM 2439 C C . GLY A 1 300 ? -3.869 -16.732 7.180 1.00 95.69 300 GLY A C 1
ATOM 2440 O O . GLY A 1 300 ? -4.722 -16.917 8.052 1.00 95.69 300 GLY A O 1
ATOM 2441 N N . ILE A 1 301 ? -3.580 -15.517 6.701 1.00 96.56 301 ILE A N 1
ATOM 2442 C CA . ILE A 1 301 ? -4.424 -14.348 6.968 1.00 96.56 301 ILE A CA 1
ATOM 2443 C C . ILE A 1 301 ? -5.662 -14.398 6.077 1.00 96.56 301 ILE A C 1
ATOM 2445 O O . ILE A 1 301 ? -5.588 -14.669 4.879 1.00 96.56 301 ILE A O 1
ATOM 2449 N N . GLU A 1 302 ? -6.821 -14.141 6.672 1.00 94.31 302 GLU A N 1
ATOM 2450 C CA . GLU A 1 302 ? -8.098 -14.163 5.978 1.00 94.31 302 GLU A CA 1
ATOM 2451 C C . GLU A 1 302 ? -8.152 -13.045 4.919 1.00 94.31 302 GLU A C 1
ATOM 2453 O O . GLU A 1 302 ? -7.807 -11.895 5.196 1.00 94.31 302 GLU A O 1
ATOM 2458 N N . ARG A 1 303 ? -8.637 -13.359 3.706 1.00 93.75 303 ARG A N 1
ATOM 2459 C CA . ARG A 1 303 ? -8.685 -12.431 2.552 1.00 93.75 303 ARG A CA 1
ATOM 2460 C C . ARG A 1 303 ? -9.290 -11.064 2.886 1.00 93.75 303 ARG A C 1
ATOM 2462 O O . ARG A 1 303 ? -8.836 -10.039 2.392 1.00 93.75 303 ARG A O 1
ATOM 2469 N N . HIS A 1 304 ? -10.324 -11.045 3.724 1.00 92.19 304 HIS A N 1
ATOM 2470 C CA . HIS A 1 304 ? -11.035 -9.827 4.112 1.00 92.19 304 HIS A CA 1
ATOM 2471 C C . HIS A 1 304 ? -10.230 -8.901 5.045 1.00 92.19 304 HIS A C 1
ATOM 2473 O O . HIS A 1 304 ? -10.685 -7.796 5.328 1.00 92.19 304 HIS A O 1
ATOM 2479 N N . LYS A 1 305 ? -9.070 -9.350 5.545 1.00 96.38 305 LYS A N 1
ATOM 2480 C CA . LYS A 1 305 ? -8.117 -8.571 6.353 1.00 96.38 305 LYS A CA 1
ATOM 2481 C C . LYS A 1 305 ? -6.887 -8.139 5.562 1.00 96.38 305 LYS A C 1
ATOM 2483 O O . LYS A 1 305 ? -6.009 -7.503 6.136 1.00 96.38 305 LYS A O 1
ATOM 2488 N N . ILE A 1 306 ? -6.803 -8.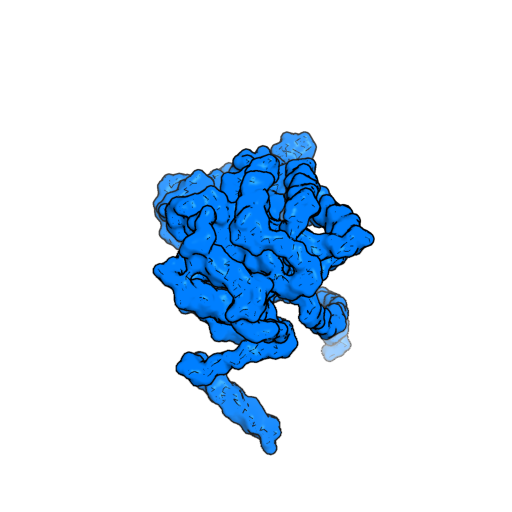501 4.286 1.00 98.12 306 ILE A N 1
ATOM 2489 C CA . ILE A 1 306 ? -5.720 -8.117 3.385 1.00 98.12 306 ILE A CA 1
ATOM 2490 C C . ILE A 1 306 ? -6.309 -7.099 2.421 1.00 98.12 306 ILE A C 1
ATOM 2492 O O . ILE A 1 306 ? -7.323 -7.368 1.775 1.00 98.12 306 ILE A O 1
ATOM 2496 N N . PHE A 1 307 ? -5.685 -5.937 2.321 1.00 98.19 307 PHE A N 1
ATOM 2497 C CA . PHE A 1 307 ? -6.110 -4.856 1.445 1.00 98.19 307 PHE A CA 1
ATOM 2498 C C . PHE A 1 307 ? -4.970 -4.515 0.496 1.00 98.19 307 PHE A C 1
ATOM 2500 O O . PHE A 1 307 ? -3.823 -4.519 0.915 1.00 98.19 307 PHE A O 1
ATOM 2507 N N . SER A 1 308 ? -5.262 -4.259 -0.774 1.00 97.94 308 SER A N 1
ATOM 2508 C CA . SER A 1 308 ? -4.274 -3.689 -1.700 1.00 97.94 308 SER A CA 1
ATOM 2509 C C . SER A 1 308 ? -4.355 -2.161 -1.692 1.00 97.94 308 SER A C 1
ATOM 2511 O O . SER A 1 308 ? -5.385 -1.615 -1.293 1.00 97.94 308 SER A O 1
ATOM 2513 N N . HIS A 1 309 ? -3.363 -1.467 -2.259 1.00 96.56 309 HIS A N 1
ATOM 2514 C CA . HIS A 1 309 ? -3.397 -0.004 -2.315 1.00 96.56 309 HIS A CA 1
ATOM 2515 C C . HIS A 1 309 ? -2.851 0.607 -3.609 1.00 96.56 309 HIS A C 1
ATOM 2517 O O . HIS A 1 309 ? -1.655 0.540 -3.880 1.00 96.56 309 HIS A O 1
ATOM 2523 N N . ILE A 1 310 ? -3.710 1.301 -4.359 1.00 95.81 310 ILE A N 1
ATOM 2524 C CA . ILE A 1 310 ? -3.312 2.241 -5.423 1.00 95.81 310 ILE A CA 1
ATOM 2525 C C . ILE A 1 310 ? -4.175 3.509 -5.362 1.00 95.81 310 ILE A C 1
ATOM 2527 O O . ILE A 1 310 ? -5.220 3.530 -4.720 1.00 95.81 310 ILE A O 1
ATOM 2531 N N . VAL A 1 311 ? -3.813 4.566 -6.085 1.00 94.38 311 VAL A N 1
ATOM 2532 C CA . VAL A 1 311 ? -4.697 5.736 -6.230 1.00 94.38 311 VAL A CA 1
ATOM 2533 C C . VAL A 1 311 ? -5.947 5.429 -7.068 1.00 94.38 311 VAL A C 1
ATOM 2535 O O . VAL A 1 311 ? -5.894 4.678 -8.041 1.00 94.38 311 VAL A O 1
ATOM 2538 N N . SER A 1 312 ? -7.075 6.071 -6.752 1.00 94.06 312 SER A N 1
ATOM 2539 C CA . SER A 1 312 ? -8.345 5.910 -7.488 1.00 94.06 312 SER A CA 1
ATOM 2540 C C . SER A 1 312 ? -8.492 6.800 -8.728 1.00 94.06 312 SER A C 1
ATOM 2542 O O . SER A 1 312 ? -9.497 6.689 -9.429 1.00 94.06 312 SER A O 1
ATOM 2544 N N . LEU A 1 313 ? -7.529 7.682 -9.026 1.00 92.69 313 LEU A N 1
ATOM 2545 C CA . LEU A 1 313 ? -7.679 8.763 -10.017 1.00 92.69 313 LEU A CA 1
ATOM 2546 C C . LEU A 1 313 ? -8.133 8.299 -11.407 1.00 92.69 313 LEU A C 1
ATOM 2548 O O . LEU A 1 313 ? -8.872 9.018 -12.076 1.00 92.69 313 LEU A O 1
ATOM 2552 N N . SER A 1 314 ? -7.737 7.096 -11.828 1.00 92.56 314 SER A N 1
ATOM 2553 C CA . SER A 1 314 ? -8.135 6.526 -13.120 1.00 92.56 314 SER A CA 1
ATOM 2554 C C . SER A 1 314 ? -9.612 6.108 -13.193 1.00 92.56 314 SER A C 1
ATOM 2556 O O . SER A 1 314 ? -10.098 5.787 -14.274 1.00 92.56 314 SER A O 1
ATOM 2558 N N . SER A 1 315 ? -10.343 6.125 -12.071 1.00 92.94 315 SER A N 1
ATOM 2559 C CA . SER A 1 315 ? -11.809 6.047 -12.074 1.00 92.94 315 SER A CA 1
ATOM 2560 C C . SER A 1 315 ? -12.454 7.371 -12.486 1.00 92.94 315 SER A C 1
ATOM 2562 O O . SER A 1 315 ? -13.481 7.363 -13.153 1.00 92.94 315 SER A O 1
ATOM 2564 N N . TYR A 1 316 ? -11.842 8.502 -12.125 1.00 91.56 316 TYR A N 1
ATOM 2565 C CA . TYR A 1 316 ? -12.409 9.839 -12.307 1.00 91.56 316 TYR A CA 1
ATOM 2566 C C . TYR A 1 316 ? -11.907 10.542 -13.576 1.00 91.56 316 TYR A C 1
ATOM 2568 O O . TYR A 1 316 ? -12.618 11.360 -14.163 1.00 91.56 316 TYR A O 1
ATOM 2576 N N . THR A 1 317 ? -10.681 10.248 -14.018 1.00 87.06 317 THR A N 1
ATOM 2577 C CA . THR A 1 317 ? -10.081 10.840 -15.221 1.00 87.06 317 THR A CA 1
ATOM 2578 C C . THR A 1 317 ? -9.601 9.768 -16.198 1.00 87.06 317 THR A C 1
ATOM 2580 O O . THR A 1 317 ? -9.253 8.655 -15.818 1.00 87.06 317 THR A O 1
ATOM 2583 N N . GLU A 1 318 ? -9.519 10.123 -17.484 1.00 78.44 318 GLU A N 1
ATOM 2584 C CA . GLU A 1 318 ? -8.907 9.263 -18.512 1.00 78.44 318 GLU A CA 1
ATOM 2585 C C . GLU A 1 318 ? -7.361 9.306 -18.480 1.00 78.44 318 GLU A C 1
ATOM 2587 O O . GLU A 1 318 ? -6.694 8.669 -19.296 1.00 78.44 318 GLU A O 1
ATOM 2592 N N . GLU A 1 319 ? -6.763 10.064 -17.553 1.00 77.19 319 GLU A N 1
ATOM 2593 C CA . GLU A 1 319 ? -5.317 10.265 -17.463 1.00 77.19 319 GLU A CA 1
ATOM 2594 C C . GLU A 1 319 ? -4.673 9.240 -16.522 1.00 77.19 319 GLU A C 1
ATOM 2596 O O . GLU A 1 319 ? -4.412 9.520 -15.353 1.00 77.19 319 GLU A O 1
ATOM 2601 N N . TYR A 1 320 ? -4.374 8.052 -17.050 1.00 83.94 320 TYR A N 1
ATOM 2602 C CA . TYR A 1 320 ? -3.602 7.035 -16.334 1.00 83.94 320 TYR A CA 1
ATOM 2603 C C . TYR A 1 320 ? -2.113 7.005 -16.742 1.00 83.94 320 TYR A C 1
ATOM 2605 O O . TYR A 1 320 ? -1.700 7.209 -17.896 1.00 83.94 320 TYR A O 1
ATOM 2613 N N . SER A 1 321 ? -1.271 6.740 -15.750 1.00 92.44 321 SER A N 1
ATOM 2614 C CA . SER A 1 321 ? 0.192 6.597 -15.826 1.00 92.44 321 SER A CA 1
ATOM 2615 C C . SER A 1 321 ? 0.612 5.431 -14.939 1.00 92.44 321 SER A C 1
ATOM 2617 O O . SER A 1 321 ? -0.225 4.840 -14.268 1.00 92.44 321 SER A O 1
ATOM 2619 N N . THR A 1 322 ? 1.887 5.059 -14.923 1.00 94.62 322 THR A N 1
ATOM 2620 C CA . THR A 1 322 ? 2.374 4.040 -13.978 1.00 94.62 322 THR A CA 1
ATOM 2621 C C . THR A 1 322 ? 2.438 4.540 -12.533 1.00 94.62 322 THR A C 1
ATOM 2623 O O . THR A 1 322 ? 2.522 3.723 -11.627 1.00 94.62 322 THR A O 1
ATOM 2626 N N . THR A 1 323 ? 2.329 5.859 -12.328 1.00 92.12 323 THR A N 1
ATOM 2627 C CA . THR A 1 323 ? 2.141 6.523 -11.024 1.00 92.12 323 THR A CA 1
ATOM 2628 C C . THR A 1 323 ? 0.677 6.659 -10.607 1.00 92.12 323 THR A C 1
ATOM 2630 O O . THR A 1 323 ? 0.358 6.965 -9.465 1.00 92.12 323 THR A O 1
ATOM 2633 N N . ARG A 1 324 ? -0.242 6.465 -11.555 1.00 92.56 324 ARG A N 1
ATOM 2634 C CA . ARG A 1 324 ? -1.693 6.540 -11.363 1.00 92.56 324 ARG A CA 1
ATOM 2635 C C . ARG A 1 324 ? -2.338 5.427 -12.186 1.00 92.56 324 ARG A C 1
ATOM 2637 O O . ARG A 1 324 ? -2.932 5.717 -13.234 1.00 92.56 324 ARG A O 1
ATOM 2644 N N . PRO A 1 325 ? -2.107 4.157 -11.805 1.00 95.06 325 PRO A N 1
ATOM 2645 C CA . PRO A 1 325 ? -2.481 3.026 -12.638 1.00 95.06 325 PRO A CA 1
ATOM 2646 C C . PRO A 1 325 ? -4.007 2.909 -12.783 1.00 95.06 325 PRO A C 1
ATOM 2648 O O . PRO A 1 325 ? -4.767 3.479 -11.992 1.00 95.06 325 PRO A O 1
ATOM 2651 N N . PRO A 1 326 ? -4.491 2.181 -13.803 1.00 95.38 326 PRO A N 1
ATOM 2652 C CA . PRO A 1 326 ? -5.893 1.794 -13.899 1.00 95.38 326 PRO A CA 1
ATOM 2653 C C . PRO A 1 326 ? -6.382 1.096 -12.623 1.00 95.38 326 PRO A C 1
ATOM 2655 O O . PRO A 1 326 ? -5.692 0.229 -12.095 1.00 95.38 326 PRO A O 1
ATOM 2658 N N . VAL A 1 327 ? -7.596 1.410 -12.166 1.00 94.94 327 VAL A N 1
ATOM 2659 C CA . VAL A 1 327 ? -8.142 0.899 -10.892 1.00 94.94 327 VAL A CA 1
ATOM 2660 C C . VAL A 1 327 ? -8.226 -0.628 -10.788 1.00 94.94 327 VAL A C 1
ATOM 2662 O O . VAL A 1 327 ? -8.275 -1.155 -9.683 1.00 94.94 327 VAL A O 1
ATOM 2665 N N . TRP A 1 328 ? -8.217 -1.350 -11.914 1.00 95.25 328 TRP A N 1
ATOM 2666 C CA . TRP A 1 328 ? -8.213 -2.815 -11.921 1.00 95.25 328 TRP A CA 1
ATOM 2667 C C . TRP A 1 328 ? -6.888 -3.421 -11.445 1.00 95.25 328 TRP A C 1
ATOM 2669 O O . TRP A 1 328 ? -6.888 -4.571 -11.021 1.00 95.25 328 TRP A O 1
ATOM 2679 N N . VAL A 1 329 ? -5.781 -2.670 -11.491 1.00 96.62 329 VAL A N 1
ATOM 2680 C CA . VAL A 1 329 ? -4.425 -3.165 -11.184 1.00 96.62 329 VAL A CA 1
ATOM 2681 C C . VAL A 1 329 ? -4.311 -3.716 -9.761 1.00 96.62 329 VAL A C 1
ATOM 2683 O O . VAL A 1 329 ? -3.512 -4.610 -9.516 1.00 96.62 329 VAL A O 1
ATOM 2686 N N . CYS A 1 330 ? -5.128 -3.236 -8.826 1.00 96.19 330 CYS A N 1
ATOM 2687 C CA . CYS A 1 330 ? -5.108 -3.710 -7.446 1.00 96.19 330 CYS A CA 1
ATOM 2688 C C . CYS A 1 330 ? -6.129 -4.829 -7.153 1.00 96.19 330 CYS A C 1
ATOM 2690 O O . CYS A 1 330 ? -6.247 -5.270 -6.014 1.00 96.19 330 CYS A O 1
ATOM 2692 N N . ILE A 1 331 ? -6.902 -5.280 -8.147 1.00 96.31 331 ILE A N 1
ATOM 2693 C CA . ILE A 1 331 ? -7.927 -6.313 -7.959 1.00 96.31 331 ILE A CA 1
ATOM 2694 C C . ILE A 1 331 ? -7.308 -7.692 -8.202 1.00 96.31 331 ILE A C 1
ATOM 2696 O O . ILE A 1 331 ? -6.930 -8.010 -9.324 1.00 96.31 331 ILE A O 1
ATOM 2700 N N . ASN A 1 332 ? -7.263 -8.529 -7.164 1.00 96.19 332 ASN A N 1
ATOM 2701 C CA . ASN A 1 332 ? -6.784 -9.911 -7.248 1.00 96.19 332 ASN A CA 1
ATOM 2702 C C . ASN A 1 332 ? -7.578 -10.852 -6.318 1.00 96.19 332 ASN A C 1
ATOM 2704 O O . ASN A 1 332 ? -8.559 -10.449 -5.685 1.00 96.19 332 ASN A O 1
ATOM 2708 N N . ASP A 1 333 ? -7.176 -12.124 -6.267 1.00 95.44 333 ASP A N 1
ATOM 2709 C CA . ASP A 1 333 ? -7.893 -13.177 -5.540 1.00 95.44 333 ASP A CA 1
ATOM 2710 C C . ASP A 1 333 ? -7.583 -13.269 -4.042 1.00 95.44 333 ASP A C 1
ATOM 2712 O O . ASP A 1 333 ? -8.324 -13.923 -3.303 1.00 95.44 333 ASP A O 1
ATOM 2716 N N . TYR A 1 334 ? -6.538 -12.587 -3.581 1.00 96.81 334 TYR A N 1
ATOM 2717 C CA . TYR A 1 334 ? -5.969 -12.757 -2.244 1.00 96.81 334 TYR A CA 1
ATOM 2718 C C . TYR A 1 334 ? -6.263 -11.594 -1.296 1.00 96.81 334 TYR A C 1
ATOM 2720 O O . TYR A 1 334 ? -5.916 -11.677 -0.120 1.00 96.81 334 TYR A O 1
ATOM 2728 N N . CYS A 1 335 ? -6.949 -10.545 -1.757 1.00 96.62 335 CYS A N 1
ATOM 2729 C CA . CYS A 1 335 ? -7.281 -9.383 -0.934 1.00 96.62 335 CYS A CA 1
ATOM 2730 C C . CYS A 1 335 ? -8.702 -8.840 -1.163 1.00 96.62 335 CYS A C 1
ATOM 2732 O O . CYS A 1 335 ? -9.494 -9.337 -1.975 1.00 96.62 335 CYS A O 1
ATOM 2734 N N . THR A 1 336 ? -9.025 -7.799 -0.402 1.00 96.56 336 THR A N 1
ATOM 2735 C CA . THR A 1 336 ? -10.028 -6.789 -0.738 1.00 96.56 336 THR A CA 1
ATOM 2736 C C . THR A 1 336 ? -9.325 -5.641 -1.476 1.00 96.56 336 THR A C 1
ATOM 2738 O O . THR A 1 336 ? -8.373 -5.077 -0.936 1.00 96.56 336 THR A O 1
ATOM 2741 N N . PRO A 1 337 ? -9.752 -5.263 -2.691 1.00 96.75 337 PRO A N 1
ATOM 2742 C CA . PRO A 1 337 ? -9.103 -4.183 -3.424 1.00 96.75 337 PRO A CA 1
ATOM 2743 C C . PRO A 1 337 ? -9.297 -2.845 -2.708 1.00 96.75 337 PRO A C 1
ATOM 2745 O O . PRO A 1 337 ? -10.405 -2.520 -2.279 1.00 96.75 337 PRO A O 1
ATOM 2748 N N . GLY A 1 338 ? -8.225 -2.073 -2.576 1.00 97.19 338 GLY A N 1
ATOM 2749 C CA . GLY A 1 338 ? -8.242 -0.786 -1.894 1.00 97.19 338 GLY A CA 1
ATOM 2750 C C . GLY A 1 338 ? -7.676 0.355 -2.725 1.00 97.19 338 GLY A C 1
ATOM 2751 O O . GLY A 1 338 ? -6.729 0.183 -3.500 1.00 97.19 338 GLY A O 1
ATOM 2752 N N . TRP A 1 339 ? -8.268 1.533 -2.527 1.00 96.25 339 TRP A N 1
ATOM 2753 C CA . TRP A 1 339 ? -7.862 2.757 -3.203 1.00 96.25 339 TRP A CA 1
ATOM 2754 C C . TRP A 1 339 ? -7.683 3.937 -2.253 1.00 96.25 339 TRP A C 1
ATOM 2756 O O . TRP A 1 339 ? -8.421 4.060 -1.274 1.00 96.25 339 TRP A O 1
ATOM 2766 N N . THR A 1 340 ? -6.780 4.856 -2.596 1.00 94.88 340 THR A N 1
ATOM 2767 C CA . THR A 1 340 ? -6.810 6.227 -2.069 1.00 94.88 340 THR A CA 1
ATOM 2768 C C . THR A 1 340 ? -8.068 6.909 -2.577 1.00 94.88 340 THR A C 1
ATOM 2770 O O . THR A 1 340 ? -8.240 7.040 -3.793 1.00 94.88 340 THR A O 1
ATOM 2773 N N . MET A 1 341 ? -8.949 7.362 -1.688 1.00 92.50 341 MET A N 1
ATOM 2774 C CA . MET A 1 341 ? -10.223 7.977 -2.061 1.00 92.50 341 MET A CA 1
ATOM 2775 C C . MET A 1 341 ? -10.471 9.244 -1.247 1.00 92.50 341 MET A C 1
ATOM 2777 O O . MET A 1 341 ? -10.719 9.218 -0.039 1.00 92.50 341 MET A O 1
ATOM 2781 N N . SER A 1 342 ? -10.452 10.384 -1.937 1.00 86.69 342 SER A N 1
ATOM 2782 C CA . SER A 1 342 ? -10.675 11.698 -1.339 1.00 86.69 342 SER A CA 1
ATOM 2783 C C . SER A 1 342 ? -11.331 12.638 -2.344 1.00 86.69 342 SER A C 1
ATOM 2785 O O . SER A 1 342 ? -10.692 12.975 -3.340 1.00 86.69 342 SER A O 1
ATOM 2787 N N . PRO A 1 343 ? -12.536 13.173 -2.075 1.00 78.56 343 PRO A N 1
ATOM 2788 C CA . PRO A 1 343 ? -13.206 14.086 -3.007 1.00 78.56 343 PRO A CA 1
ATOM 2789 C C . PRO A 1 343 ? -12.361 15.307 -3.409 1.00 78.56 343 PRO A C 1
ATOM 2791 O O . PRO A 1 343 ? -12.601 15.919 -4.446 1.00 78.56 343 PRO A O 1
ATOM 2794 N N . LYS A 1 344 ? -11.373 15.677 -2.583 1.00 78.94 344 LYS A N 1
ATOM 2795 C CA . LYS A 1 344 ? -10.529 16.857 -2.780 1.00 78.94 344 LYS A CA 1
ATOM 2796 C C . LYS A 1 344 ? -9.155 16.537 -3.367 1.00 78.94 344 LYS A C 1
ATOM 2798 O O . LYS A 1 344 ? -8.700 17.258 -4.248 1.00 78.94 344 LYS A O 1
ATOM 2803 N N . THR A 1 345 ? -8.470 15.525 -2.838 1.00 79.81 345 THR A N 1
ATOM 2804 C CA . THR A 1 345 ? -7.043 15.275 -3.132 1.00 79.81 345 THR A CA 1
ATOM 2805 C C . THR A 1 345 ? -6.821 14.084 -4.056 1.00 79.81 345 THR A C 1
ATOM 2807 O O . THR A 1 345 ? -5.828 14.062 -4.775 1.00 79.81 345 THR A O 1
ATOM 2810 N N . CYS A 1 346 ? -7.764 13.144 -4.097 1.00 88.81 346 CYS A N 1
ATOM 2811 C CA . CYS A 1 346 ? -7.735 11.968 -4.959 1.00 88.81 346 CYS A CA 1
ATOM 2812 C C . CYS A 1 346 ? -9.177 11.643 -5.392 1.00 88.81 346 CYS A C 1
ATOM 2814 O O . CYS A 1 346 ? -9.782 10.711 -4.851 1.00 88.81 346 CYS A O 1
ATOM 2816 N N . PRO A 1 347 ? -9.789 12.500 -6.242 1.00 89.25 347 PRO A N 1
ATOM 2817 C CA . PRO A 1 347 ? -11.182 12.346 -6.647 1.00 89.25 347 PRO A CA 1
ATOM 2818 C C . PRO A 1 347 ? -11.400 11.016 -7.367 1.00 89.25 347 PRO A C 1
ATOM 2820 O O . PRO A 1 347 ? -10.530 10.543 -8.100 1.00 89.25 347 PRO A O 1
ATOM 2823 N N . TYR A 1 348 ? -12.585 10.449 -7.169 1.00 91.94 348 TYR A N 1
ATOM 2824 C CA . TYR A 1 348 ? -12.957 9.116 -7.625 1.00 91.94 348 TYR A CA 1
ATOM 2825 C C . TYR A 1 348 ? -14.368 9.101 -8.214 1.00 91.94 348 TYR A C 1
ATOM 2827 O O . TYR A 1 348 ? -15.179 9.986 -7.944 1.00 91.94 348 TYR A O 1
ATOM 2835 N N . ASP A 1 349 ? -14.648 8.070 -9.006 1.00 91.44 349 ASP A N 1
ATOM 2836 C CA . ASP A 1 349 ? -15.982 7.727 -9.500 1.00 91.44 349 ASP A CA 1
ATOM 2837 C C . ASP A 1 349 ? -16.339 6.312 -9.028 1.00 91.44 349 ASP A C 1
ATOM 2839 O O . ASP A 1 349 ? -15.780 5.315 -9.499 1.00 91.44 349 ASP A O 1
ATOM 2843 N N . LEU A 1 350 ? -17.281 6.226 -8.088 1.00 88.19 350 LEU A N 1
ATOM 2844 C CA . LEU A 1 350 ? -17.718 4.955 -7.518 1.00 88.19 350 LEU A CA 1
ATOM 2845 C C . LEU A 1 350 ? -18.407 4.038 -8.518 1.00 88.19 350 LEU A C 1
ATOM 2847 O O . LEU A 1 350 ? -18.221 2.830 -8.421 1.00 88.19 350 LEU A O 1
ATOM 2851 N N . ASP A 1 351 ? -19.146 4.560 -9.497 1.00 87.62 351 ASP A N 1
ATOM 2852 C CA . ASP A 1 351 ? -19.792 3.706 -10.498 1.00 87.62 351 ASP A CA 1
ATOM 2853 C C . ASP A 1 351 ? -18.730 2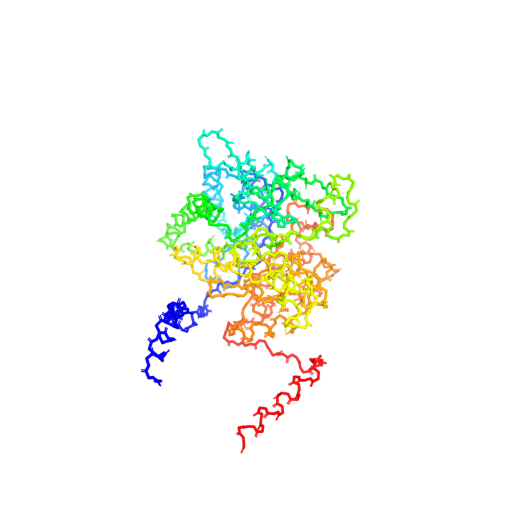.989 -11.338 1.00 87.62 351 ASP A C 1
ATOM 2855 O O . ASP A 1 351 ? -18.844 1.793 -11.636 1.00 87.62 351 ASP A O 1
ATOM 2859 N N . THR A 1 352 ? -17.651 3.700 -11.668 1.00 90.44 352 THR A N 1
ATOM 2860 C CA . THR A 1 352 ? -16.497 3.123 -12.360 1.00 90.44 352 THR A CA 1
ATOM 2861 C C . THR A 1 352 ? -15.770 2.096 -11.484 1.00 90.44 352 THR A C 1
ATOM 2863 O O . THR A 1 352 ? -15.422 1.015 -11.976 1.00 90.44 352 THR A O 1
ATOM 2866 N N . LEU A 1 353 ? -15.581 2.366 -10.189 1.00 91.81 353 LEU A N 1
ATOM 2867 C CA . LEU A 1 353 ? -14.996 1.401 -9.247 1.00 91.81 353 LEU A CA 1
ATOM 2868 C C . LEU A 1 353 ? -15.869 0.142 -9.111 1.00 91.81 353 LEU A C 1
ATOM 2870 O O . LEU A 1 353 ? -15.376 -0.973 -9.299 1.00 91.81 353 LEU A O 1
ATOM 2874 N N . TYR A 1 354 ? -17.177 0.296 -8.900 1.00 89.62 354 TYR A N 1
ATOM 2875 C CA . TYR A 1 354 ? -18.131 -0.811 -8.815 1.00 89.62 354 TYR A CA 1
ATOM 2876 C C . TYR A 1 354 ? -18.204 -1.625 -10.100 1.00 89.62 354 TYR A C 1
ATOM 2878 O O . TYR A 1 354 ? -18.327 -2.850 -10.043 1.00 89.62 354 TYR A O 1
ATOM 2886 N N . LEU A 1 355 ? -18.094 -0.988 -11.266 1.00 88.94 355 LEU A N 1
ATOM 2887 C CA . LEU A 1 355 ? -18.033 -1.706 -12.532 1.00 88.94 355 LEU A CA 1
ATOM 2888 C C . LEU A 1 355 ? -16.785 -2.598 -12.615 1.00 88.94 355 LEU A C 1
ATOM 2890 O O . LEU A 1 355 ? -16.904 -3.757 -13.020 1.00 88.94 355 LEU A O 1
ATOM 2894 N N . ASN A 1 356 ? -15.617 -2.089 -12.214 1.00 90.69 356 ASN A N 1
ATOM 2895 C CA . ASN A 1 356 ? -14.375 -2.866 -12.194 1.00 90.69 356 ASN A CA 1
ATOM 2896 C C . ASN A 1 356 ? -14.459 -4.028 -11.196 1.00 90.69 356 ASN A C 1
ATOM 2898 O O . ASN A 1 356 ? -14.116 -5.158 -11.544 1.00 90.69 356 ASN A O 1
ATOM 2902 N N . LEU A 1 357 ? -14.992 -3.790 -9.996 1.00 91.00 357 LEU A N 1
ATOM 2903 C CA . LEU A 1 357 ? -15.262 -4.844 -9.014 1.00 91.00 357 LEU A CA 1
ATOM 2904 C C . LEU A 1 357 ? -16.180 -5.920 -9.602 1.00 91.00 357 LEU A C 1
ATOM 2906 O O . LEU A 1 357 ? -15.839 -7.103 -9.626 1.00 91.00 357 LEU A O 1
ATOM 2910 N N . ALA A 1 358 ? -17.312 -5.506 -10.171 1.00 87.69 358 ALA A N 1
ATOM 2911 C CA . ALA A 1 358 ? -18.317 -6.402 -10.717 1.00 87.69 358 ALA A CA 1
ATOM 2912 C C . ALA A 1 358 ? -17.789 -7.279 -11.860 1.00 87.69 358 ALA A C 1
ATOM 2914 O O . ALA A 1 358 ? -18.171 -8.451 -11.942 1.00 87.69 358 ALA A O 1
ATOM 2915 N N . GLN A 1 359 ? -16.941 -6.723 -12.732 1.00 88.06 359 GLN A N 1
ATOM 2916 C CA . GLN A 1 359 ? -16.283 -7.440 -13.831 1.00 88.06 359 GLN A CA 1
ATOM 2917 C C . GLN A 1 359 ? -15.308 -8.512 -13.337 1.00 88.06 359 GLN A C 1
ATOM 2919 O O . GLN A 1 359 ? -15.128 -9.519 -14.019 1.00 88.06 359 GLN A O 1
ATOM 2924 N N . ASN A 1 360 ? -14.756 -8.327 -12.140 1.00 86.12 360 ASN A N 1
ATOM 2925 C CA . ASN A 1 360 ? -13.840 -9.256 -11.485 1.00 86.12 360 ASN A CA 1
ATOM 2926 C C . ASN A 1 360 ? -14.528 -10.116 -10.409 1.00 86.12 360 ASN A C 1
ATOM 2928 O O . ASN A 1 360 ? -13.862 -10.752 -9.601 1.00 86.12 360 ASN A O 1
ATOM 2932 N N . GLY A 1 361 ? -15.867 -10.139 -10.372 1.00 85.38 361 GLY A N 1
ATOM 2933 C CA . GLY A 1 361 ? -16.616 -10.945 -9.403 1.00 85.38 361 GLY A CA 1
ATOM 2934 C C . GLY A 1 361 ? -16.496 -10.465 -7.953 1.00 85.38 361 GLY A C 1
ATOM 2935 O O . GLY A 1 361 ? -16.785 -11.231 -7.042 1.00 85.38 361 GLY A O 1
ATOM 2936 N N . ARG A 1 362 ? -16.096 -9.210 -7.733 1.00 86.31 362 ARG A N 1
ATOM 2937 C CA . ARG A 1 362 ? -15.963 -8.577 -6.415 1.00 86.31 362 ARG A CA 1
ATOM 2938 C C . ARG A 1 362 ? -17.150 -7.655 -6.126 1.00 86.31 362 ARG A C 1
ATOM 2940 O O . ARG A 1 362 ? -17.770 -7.129 -7.054 1.00 86.31 362 ARG A O 1
ATOM 2947 N N . ASN A 1 363 ? -17.437 -7.453 -4.840 1.00 86.00 363 ASN A N 1
ATOM 2948 C CA . ASN A 1 363 ? -18.508 -6.574 -4.342 1.00 86.00 363 ASN A CA 1
ATOM 2949 C C . ASN A 1 363 ? -18.045 -5.593 -3.257 1.00 86.00 363 ASN A C 1
ATOM 2951 O O . ASN A 1 363 ? -18.807 -4.714 -2.870 1.00 86.00 363 ASN A O 1
ATOM 2955 N N . GLU A 1 364 ? -16.835 -5.777 -2.749 1.00 90.06 364 GLU A N 1
ATOM 2956 C CA . GLU A 1 364 ? -16.300 -5.099 -1.575 1.00 90.06 364 GLU A CA 1
ATOM 2957 C C . GLU A 1 364 ? -14.996 -4.401 -1.937 1.00 90.06 364 GLU A C 1
ATOM 2959 O O . GLU A 1 364 ? -14.287 -4.822 -2.858 1.00 90.06 364 GLU A O 1
ATOM 2964 N N . TYR A 1 365 ? -14.691 -3.340 -1.203 1.00 94.62 365 TYR A N 1
ATOM 2965 C CA . TYR A 1 365 ? -13.468 -2.576 -1.384 1.00 94.62 365 TYR A CA 1
ATOM 2966 C C . TYR A 1 365 ? -12.979 -1.960 -0.078 1.00 94.62 365 TYR A C 1
ATOM 2968 O O . TYR A 1 365 ? -13.630 -2.060 0.960 1.00 94.62 365 TYR A O 1
ATOM 2976 N N . ALA A 1 366 ? -11.829 -1.307 -0.128 1.00 96.56 366 ALA A N 1
ATOM 2977 C CA . ALA A 1 366 ? -11.325 -0.462 0.938 1.00 96.56 366 ALA A CA 1
ATOM 2978 C C . ALA A 1 366 ? -11.140 0.971 0.442 1.00 96.56 366 ALA A C 1
ATOM 2980 O O . ALA A 1 366 ? -10.554 1.194 -0.620 1.00 96.56 366 ALA A O 1
ATOM 2981 N N . ASN A 1 367 ? -11.563 1.948 1.247 1.00 96.25 367 ASN A N 1
ATOM 2982 C CA . ASN A 1 367 ? -10.904 3.245 1.192 1.00 96.25 367 ASN A CA 1
ATOM 2983 C C . ASN A 1 367 ? -9.602 3.110 1.989 1.00 96.25 367 ASN A C 1
ATOM 2985 O O . ASN A 1 367 ? -9.592 3.250 3.214 1.00 96.25 367 ASN A O 1
ATOM 2989 N N . ALA A 1 368 ? -8.552 2.720 1.270 1.00 95.94 368 ALA A N 1
ATOM 2990 C CA . ALA A 1 368 ? -7.235 2.393 1.795 1.00 95.94 368 ALA A CA 1
ATOM 2991 C C . ALA A 1 368 ? -6.478 3.644 2.262 1.00 95.94 368 ALA A C 1
ATOM 2993 O O . ALA A 1 368 ? -5.748 3.578 3.249 1.00 95.94 368 ALA A O 1
ATOM 2994 N N . GLU A 1 369 ? -6.745 4.800 1.652 1.00 93.81 369 GLU A N 1
ATOM 2995 C CA . GLU A 1 369 ? -6.264 6.108 2.100 1.00 93.81 369 GLU A CA 1
ATOM 2996 C C . GLU A 1 369 ? -7.351 7.179 1.918 1.00 93.81 369 GLU A C 1
ATOM 2998 O O . GLU A 1 369 ? -7.605 7.674 0.817 1.00 93.81 369 GLU A O 1
ATOM 3003 N N . GLY A 1 370 ? -7.998 7.543 3.027 1.00 92.62 370 GLY A N 1
ATOM 3004 C CA . GLY A 1 370 ? -8.992 8.612 3.101 1.00 92.62 370 GLY A CA 1
ATOM 3005 C C . GLY A 1 370 ? -8.616 9.713 4.095 1.00 92.62 370 GLY A C 1
ATOM 3006 O O . GLY A 1 370 ? -7.651 9.609 4.849 1.00 92.62 370 GLY A O 1
ATOM 3007 N N . TYR A 1 371 ? -9.404 10.791 4.122 1.00 90.19 371 TYR A N 1
ATOM 3008 C CA . TYR A 1 371 ? -9.151 11.967 4.965 1.00 90.19 371 TYR A CA 1
ATOM 3009 C C . TYR A 1 371 ? -10.444 12.485 5.604 1.00 90.19 371 TYR A C 1
ATOM 3011 O O . TYR A 1 371 ? -11.508 12.433 4.997 1.00 90.19 371 TYR A O 1
ATOM 3019 N N . ALA A 1 372 ? -10.357 13.072 6.802 1.00 86.75 372 ALA A N 1
ATOM 3020 C CA . ALA A 1 372 ? -11.525 13.576 7.542 1.00 86.75 372 ALA A CA 1
ATOM 3021 C C . ALA A 1 372 ? -11.969 15.008 7.172 1.00 86.75 372 ALA A C 1
ATOM 3023 O O . ALA A 1 372 ? -12.703 15.649 7.930 1.00 86.75 372 ALA A O 1
ATOM 3024 N N . HIS A 1 373 ? -11.507 15.565 6.051 1.00 79.25 373 HIS A N 1
ATOM 3025 C CA . HIS A 1 373 ? -11.725 16.977 5.736 1.00 79.25 373 HIS A CA 1
ATOM 3026 C C . HIS A 1 373 ? -13.030 17.209 4.958 1.00 79.25 373 HIS A C 1
ATOM 3028 O O . HIS A 1 373 ? -13.035 17.215 3.728 1.00 79.25 373 HIS A O 1
ATOM 3034 N N . TYR A 1 374 ? -14.120 17.460 5.688 1.00 79.38 374 TYR A N 1
ATOM 3035 C CA . TYR A 1 374 ? -15.446 17.751 5.126 1.00 79.38 374 TYR A CA 1
ATOM 3036 C C . TYR A 1 374 ? -15.958 19.126 5.557 1.00 79.38 374 TYR A C 1
ATOM 3038 O O . TYR A 1 374 ? -15.679 19.593 6.662 1.00 79.38 374 TYR A O 1
ATOM 3046 N N . GLU A 1 375 ? -16.733 19.779 4.687 1.00 83.00 375 GLU A N 1
ATOM 3047 C CA . GLU A 1 375 ? -17.209 21.150 4.921 1.00 83.00 375 GLU A CA 1
ATOM 3048 C C . GLU A 1 375 ? -18.244 21.237 6.053 1.00 83.00 375 GLU A C 1
ATOM 3050 O O . GLU A 1 375 ? -18.331 22.254 6.744 1.00 83.00 375 GLU A O 1
ATOM 3055 N N . ASN A 1 376 ? -19.044 20.184 6.243 1.00 89.62 376 ASN A N 1
ATOM 3056 C CA . ASN A 1 376 ? -20.097 20.119 7.252 1.00 89.62 376 ASN A CA 1
ATOM 3057 C C . ASN A 1 376 ? -20.468 18.663 7.607 1.00 89.62 376 ASN A C 1
ATOM 3059 O O . ASN A 1 376 ? -19.979 17.707 7.004 1.00 89.62 376 ASN A O 1
ATOM 3063 N N . GLU A 1 377 ? -21.342 18.512 8.603 1.00 93.12 377 GLU A N 1
ATOM 3064 C CA . GLU A 1 377 ? -21.796 17.214 9.112 1.00 93.12 377 GLU A CA 1
ATOM 3065 C C . GLU A 1 377 ? -22.626 16.405 8.110 1.00 93.12 377 GLU A C 1
ATOM 3067 O O . GLU A 1 377 ? -22.484 15.189 8.053 1.00 93.12 377 GLU A O 1
ATOM 3072 N N . GLU A 1 378 ? -23.459 17.059 7.299 1.00 92.25 378 GLU A N 1
ATOM 3073 C CA . GLU A 1 378 ? -24.303 16.392 6.300 1.00 92.25 378 GLU A CA 1
ATOM 3074 C C . GLU A 1 378 ? -23.448 15.692 5.241 1.00 92.25 378 GLU A C 1
ATOM 3076 O O . GLU A 1 378 ? -23.622 14.501 4.999 1.00 92.25 378 GLU A O 1
ATOM 3081 N N . ILE A 1 379 ? -22.441 16.384 4.704 1.00 89.19 379 ILE A N 1
ATOM 3082 C CA . ILE A 1 379 ? -21.490 15.808 3.743 1.00 89.19 379 ILE A CA 1
ATOM 3083 C C . ILE A 1 379 ? -20.717 14.639 4.368 1.00 89.19 379 ILE A C 1
ATOM 3085 O O . ILE A 1 379 ? -20.489 13.626 3.713 1.00 89.19 379 ILE A O 1
ATOM 3089 N N . CYS A 1 380 ? -20.339 14.745 5.646 1.00 90.81 380 CYS A N 1
ATOM 3090 C CA . CYS A 1 380 ? -19.664 13.654 6.346 1.00 90.81 380 CYS A CA 1
ATOM 3091 C C . CYS A 1 380 ? -20.571 12.417 6.494 1.00 90.81 380 CYS A C 1
ATOM 3093 O O . CYS A 1 380 ? -20.116 11.296 6.272 1.00 90.81 380 CYS A O 1
ATOM 3095 N N . ARG A 1 381 ? -21.864 12.598 6.796 1.00 91.81 381 ARG A N 1
ATOM 3096 C CA . ARG A 1 381 ? -22.840 11.493 6.838 1.00 91.81 381 ARG A CA 1
ATOM 3097 C C . ARG A 1 381 ? -23.010 10.831 5.480 1.00 91.81 381 ARG A C 1
ATOM 3099 O O . ARG A 1 381 ? -23.039 9.606 5.423 1.00 91.81 381 ARG A O 1
ATOM 3106 N N . GLU A 1 382 ? -23.130 11.618 4.413 1.00 89.12 382 GLU A N 1
ATOM 3107 C CA . GLU A 1 382 ? -23.257 11.072 3.060 1.00 89.12 382 GLU A CA 1
ATOM 3108 C C . GLU A 1 382 ? -22.006 10.290 2.661 1.00 89.12 382 GLU A C 1
ATOM 3110 O O . GLU A 1 382 ? -22.138 9.176 2.175 1.00 89.12 382 GLU A O 1
ATOM 3115 N N . TYR A 1 383 ? -20.808 10.774 2.997 1.00 88.75 383 TYR A N 1
ATOM 3116 C CA . TYR A 1 383 ? -19.573 10.013 2.796 1.00 88.75 383 TYR A CA 1
ATOM 3117 C C . TYR A 1 383 ? -19.573 8.659 3.534 1.00 88.75 383 TYR A C 1
ATOM 3119 O O . TYR A 1 383 ? -19.191 7.643 2.955 1.00 88.75 383 TYR A O 1
ATOM 3127 N N . PHE A 1 384 ? -20.032 8.612 4.792 1.00 91.00 384 PHE A N 1
ATOM 3128 C CA . PHE A 1 384 ? -20.156 7.351 5.538 1.00 91.00 384 PHE A CA 1
ATOM 3129 C C . PHE A 1 384 ? -21.165 6.395 4.894 1.00 91.00 384 PHE A C 1
ATOM 3131 O O . PHE A 1 384 ? -20.907 5.193 4.831 1.00 91.00 384 PHE A O 1
ATOM 3138 N N . LYS A 1 385 ? -22.305 6.912 4.419 1.00 87.44 385 LYS A N 1
ATOM 3139 C CA . LYS A 1 385 ? -23.308 6.104 3.715 1.00 87.44 385 LYS A CA 1
ATOM 3140 C C . LYS A 1 385 ? -22.752 5.563 2.404 1.00 87.44 385 LYS A C 1
ATOM 3142 O O . LYS A 1 385 ? -22.812 4.366 2.172 1.00 87.44 385 LYS A O 1
ATOM 3147 N N . GLU A 1 386 ? -22.184 6.438 1.590 1.00 86.62 386 GLU A N 1
ATOM 3148 C CA . GLU A 1 386 ? -21.607 6.102 0.295 1.00 86.62 386 GLU A CA 1
ATOM 3149 C C . GLU A 1 386 ? -20.476 5.076 0.435 1.00 86.62 386 GLU A C 1
ATOM 3151 O O . GLU A 1 386 ? -20.430 4.109 -0.315 1.00 86.62 386 GLU A O 1
ATOM 3156 N N . SER A 1 387 ? -19.608 5.238 1.437 1.00 87.94 387 SER A N 1
ATOM 3157 C CA . SER A 1 387 ? -18.472 4.340 1.639 1.00 87.94 387 SER A CA 1
ATOM 3158 C C . SER A 1 387 ? -18.874 3.044 2.343 1.00 87.94 387 SER A C 1
ATOM 3160 O O . SER A 1 387 ? -18.873 1.968 1.752 1.00 87.94 387 SER A O 1
ATOM 3162 N N . LEU A 1 388 ? -19.227 3.122 3.628 1.00 84.88 388 LEU A N 1
ATOM 3163 C CA . LEU A 1 388 ? -19.420 1.933 4.461 1.00 84.88 388 LEU A CA 1
ATOM 3164 C C . LEU A 1 388 ? -20.721 1.205 4.107 1.00 84.88 388 LEU A C 1
ATOM 3166 O O . LEU A 1 388 ? -20.720 -0.017 4.013 1.00 84.88 388 LEU A O 1
ATOM 3170 N N . LEU A 1 389 ? -21.822 1.908 3.824 1.00 78.00 389 LEU A N 1
ATOM 3171 C CA . LEU A 1 389 ? -23.037 1.222 3.344 1.00 78.00 389 LEU A CA 1
ATOM 3172 C C . LEU A 1 389 ? -22.935 0.831 1.861 1.00 78.00 389 LEU A C 1
ATOM 3174 O O . LEU A 1 389 ? -23.728 0.021 1.393 1.00 78.00 389 LEU A O 1
ATOM 3178 N N . GLY A 1 390 ? -21.944 1.360 1.139 1.00 78.38 390 GLY A N 1
ATOM 3179 C CA . GLY A 1 390 ? -21.587 0.972 -0.223 1.00 78.38 390 GLY A CA 1
ATOM 3180 C C . GLY A 1 390 ? -20.608 -0.203 -0.317 1.00 78.38 390 GLY A C 1
ATOM 3181 O O . GLY A 1 390 ? -20.010 -0.384 -1.374 1.00 78.38 390 GLY A O 1
ATOM 3182 N N . ASN A 1 391 ? -20.448 -1.000 0.747 1.00 86.81 391 ASN A N 1
ATOM 3183 C CA . ASN A 1 391 ? -19.543 -2.156 0.858 1.00 86.81 391 ASN A CA 1
ATOM 3184 C C . ASN A 1 391 ? -18.039 -1.838 0.963 1.00 86.81 391 ASN A C 1
ATOM 3186 O O . ASN A 1 391 ? -17.202 -2.697 0.657 1.00 86.81 391 ASN A O 1
ATOM 3190 N N . ALA A 1 392 ? -17.657 -0.659 1.462 1.00 92.62 392 ALA A N 1
ATOM 3191 C CA . ALA A 1 392 ? -16.301 -0.487 1.976 1.00 92.62 392 ALA A CA 1
ATOM 3192 C C . ALA A 1 392 ? -16.118 -1.337 3.250 1.00 92.62 392 ALA A C 1
ATOM 3194 O O . ALA A 1 392 ? -16.864 -1.179 4.218 1.00 92.62 392 ALA A O 1
ATOM 3195 N N . LYS A 1 393 ? -15.119 -2.224 3.295 1.00 93.50 393 LYS A N 1
ATOM 3196 C CA . LYS A 1 393 ? -14.729 -2.938 4.527 1.00 93.50 393 LYS A CA 1
ATOM 3197 C C . LYS A 1 393 ? -14.077 -2.012 5.537 1.00 93.50 393 LYS A C 1
ATOM 3199 O O . LYS A 1 393 ? -14.299 -2.143 6.740 1.00 93.50 393 LYS A O 1
ATOM 3204 N N . ILE A 1 394 ? -13.301 -1.062 5.035 1.00 96.06 394 ILE A N 1
ATOM 3205 C CA . ILE A 1 394 ? -12.625 -0.068 5.851 1.00 96.06 394 ILE A CA 1
ATOM 3206 C C . ILE A 1 394 ? -12.734 1.309 5.209 1.00 96.06 394 ILE A C 1
ATOM 3208 O O . ILE A 1 394 ? -12.728 1.441 3.980 1.00 96.06 394 ILE A O 1
ATOM 3212 N N . ILE A 1 395 ? -12.769 2.327 6.063 1.00 95.75 395 ILE A N 1
ATOM 3213 C CA . ILE A 1 395 ? -12.370 3.683 5.704 1.00 95.75 395 ILE A CA 1
ATOM 3214 C C . ILE A 1 395 ? -11.175 4.078 6.559 1.00 95.75 395 ILE A C 1
ATOM 3216 O O . ILE A 1 395 ? -11.269 4.112 7.786 1.00 95.75 395 ILE A O 1
ATOM 3220 N N . THR A 1 396 ? -10.036 4.352 5.936 1.00 96.12 396 THR A N 1
ATOM 3221 C CA . THR A 1 396 ? -8.900 4.932 6.649 1.00 96.12 396 THR A CA 1
ATOM 3222 C C . THR A 1 396 ? -9.011 6.454 6.691 1.00 96.12 396 THR A C 1
ATOM 3224 O O . THR A 1 396 ? -9.661 7.094 5.861 1.00 96.12 396 THR A O 1
ATOM 3227 N N . VAL A 1 397 ? -8.409 7.039 7.721 1.00 94.06 397 VAL A N 1
ATOM 3228 C CA . VAL A 1 397 ? -8.450 8.469 8.008 1.00 94.06 397 VAL A CA 1
ATOM 3229 C C . VAL A 1 397 ? -7.039 8.928 8.344 1.00 94.06 397 VAL A C 1
ATOM 3231 O O . VAL A 1 397 ? -6.600 8.833 9.492 1.00 94.06 397 VAL A O 1
ATOM 3234 N N . TYR A 1 398 ? -6.323 9.399 7.329 1.00 92.38 398 TYR A N 1
ATOM 3235 C CA . TYR A 1 398 ? -4.958 9.904 7.434 1.00 92.38 398 TYR A CA 1
ATOM 3236 C C . TYR A 1 398 ? -4.887 11.251 8.148 1.00 92.38 398 TYR A C 1
ATOM 3238 O O . TYR A 1 398 ? -5.811 12.066 8.081 1.00 92.38 398 TYR A O 1
ATOM 3246 N N . GLY A 1 399 ? -3.764 11.465 8.842 1.00 90.00 399 GLY A N 1
ATOM 3247 C CA . GLY A 1 399 ? -3.468 12.700 9.565 1.00 90.00 399 GLY A CA 1
ATOM 3248 C C . GLY A 1 399 ? -4.067 12.801 10.969 1.00 90.00 399 GLY A C 1
ATOM 3249 O O . GLY A 1 399 ? -4.181 13.911 11.490 1.00 90.00 399 GLY A O 1
ATOM 3250 N N . TYR A 1 400 ? -4.417 11.687 11.627 1.00 94.12 400 TYR A N 1
ATOM 3251 C CA . TYR A 1 400 ? -4.937 11.716 13.006 1.00 94.12 400 TYR A CA 1
ATOM 3252 C C . TYR A 1 400 ? -3.964 12.390 14.003 1.00 94.12 400 TYR A C 1
ATOM 3254 O O . TYR A 1 400 ? -4.361 13.068 14.960 1.00 94.12 400 TYR A O 1
ATOM 3262 N N . ASP A 1 401 ? -2.662 12.252 13.762 1.00 91.00 401 ASP A N 1
ATOM 3263 C CA . ASP A 1 401 ? -1.588 12.897 14.520 1.00 91.00 401 ASP A CA 1
ATOM 3264 C C . ASP A 1 401 ? -1.458 14.409 14.268 1.00 91.00 401 ASP A C 1
ATOM 3266 O O . ASP A 1 401 ? -0.868 15.115 15.086 1.00 91.00 401 ASP A O 1
ATOM 3270 N N . GLN A 1 402 ? -2.059 14.939 13.204 1.00 86.94 402 GLN A N 1
ATOM 3271 C CA . GLN A 1 402 ? -1.902 16.329 12.777 1.00 86.94 402 GLN A CA 1
ATOM 3272 C C . GLN A 1 402 ? -3.185 17.118 13.034 1.00 86.94 402 GLN A C 1
ATOM 3274 O O . GLN A 1 402 ? -4.211 16.840 12.443 1.00 86.94 402 GLN A O 1
ATOM 3279 N N . GLU A 1 403 ? -3.156 18.156 13.869 1.00 82.88 403 GLU A N 1
ATOM 3280 C CA . GLU A 1 403 ? -4.364 18.973 14.125 1.00 82.88 403 GLU A CA 1
ATOM 3281 C C . GLU A 1 403 ? -4.578 20.096 13.100 1.00 82.88 403 GLU A C 1
ATOM 3283 O O . GLU A 1 403 ? -5.624 20.744 13.069 1.00 82.88 403 GLU A O 1
ATOM 3288 N N . THR A 1 404 ? -3.576 20.360 12.263 1.00 78.56 404 THR A N 1
ATOM 3289 C CA . THR A 1 404 ? -3.565 21.483 11.320 1.00 78.56 404 THR A CA 1
ATOM 3290 C C . THR A 1 404 ? -3.040 21.039 9.965 1.00 78.56 404 THR A C 1
ATOM 3292 O O . THR A 1 404 ? -2.356 20.026 9.866 1.00 78.56 404 THR A O 1
ATOM 3295 N N . GLY A 1 405 ? -3.327 21.826 8.929 1.00 75.69 405 GLY A N 1
ATOM 3296 C CA . GLY A 1 405 ? -2.892 21.543 7.564 1.00 75.69 405 GLY A CA 1
ATOM 3297 C C . GLY A 1 405 ? -3.988 20.903 6.706 1.00 75.69 405 GLY A C 1
ATOM 3298 O O . GLY A 1 405 ? -5.111 20.704 7.172 1.00 75.69 405 GLY A O 1
ATOM 3299 N N . PRO A 1 406 ? -3.684 20.620 5.428 1.00 69.75 406 PRO A N 1
ATOM 3300 C CA . PRO A 1 406 ? -4.662 20.104 4.468 1.00 69.75 406 PRO A CA 1
ATOM 3301 C C . PRO A 1 406 ? -5.188 18.703 4.813 1.00 69.75 406 PRO A C 1
ATOM 3303 O O . PRO A 1 406 ? -6.275 18.354 4.361 1.00 69.75 406 PRO A O 1
ATOM 3306 N N . TYR A 1 407 ? -4.451 17.951 5.636 1.00 78.25 407 TYR A N 1
ATOM 3307 C CA . TYR A 1 407 ? -4.774 16.590 6.078 1.00 78.25 407 TYR A CA 1
ATOM 3308 C C . TYR A 1 407 ? -5.094 16.510 7.579 1.00 78.25 407 TYR A C 1
ATOM 3310 O O . TYR A 1 407 ? -5.150 15.423 8.137 1.00 78.25 407 TYR A O 1
ATOM 3318 N N . GLY A 1 408 ? -5.253 17.653 8.255 1.00 82.31 408 GLY A N 1
ATOM 3319 C CA . GLY A 1 408 ? -5.394 17.676 9.707 1.00 82.31 408 GLY A CA 1
ATOM 3320 C C . GLY A 1 408 ? -6.718 17.087 10.208 1.00 82.31 408 GLY A C 1
ATOM 3321 O O . GLY A 1 408 ? -7.778 17.320 9.623 1.00 82.31 408 GLY A O 1
ATOM 3322 N N . TYR A 1 409 ? -6.658 16.384 11.337 1.00 90.38 409 TYR A N 1
ATOM 3323 C CA . TYR A 1 409 ? -7.785 15.828 12.074 1.00 90.38 409 TYR A CA 1
ATOM 3324 C C . TYR A 1 409 ? -8.028 16.590 13.386 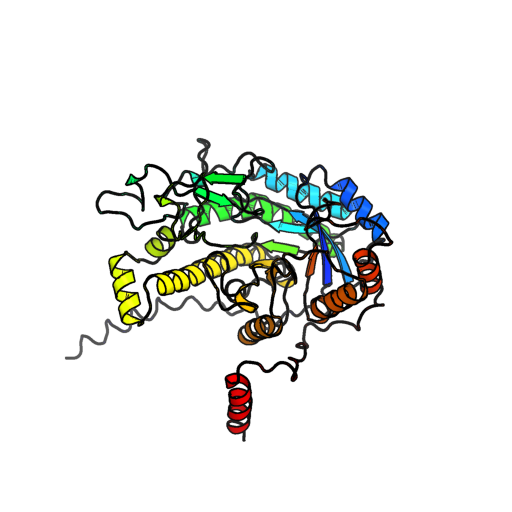1.00 90.38 409 TYR A C 1
ATOM 3326 O O . TYR A 1 409 ? -7.139 16.737 14.228 1.00 90.38 409 TYR A O 1
ATOM 3334 N N . VAL A 1 410 ? -9.266 17.042 13.607 1.00 91.94 410 VAL A N 1
ATOM 3335 C CA . VAL A 1 410 ? -9.642 17.760 14.834 1.00 91.94 410 VAL A CA 1
ATOM 3336 C C . VAL A 1 410 ? -10.112 16.772 15.903 1.00 91.94 410 VAL A C 1
ATOM 3338 O O . VAL A 1 410 ? -11.170 16.159 15.790 1.00 91.94 410 VAL A O 1
ATOM 3341 N N . LYS A 1 411 ? -9.353 16.653 16.995 1.00 92.12 411 LYS A N 1
ATOM 3342 C CA . LYS A 1 411 ? -9.596 15.690 18.084 1.00 92.12 411 LYS A CA 1
ATOM 3343 C C . LYS A 1 411 ? -10.544 16.255 19.146 1.00 92.12 411 LYS A C 1
ATOM 3345 O O . LYS A 1 411 ? -10.156 16.500 20.284 1.00 92.12 411 LYS A O 1
ATOM 3350 N N . SER A 1 412 ? -11.786 16.512 18.738 1.00 93.25 412 SER A N 1
ATOM 3351 C CA . SER A 1 412 ? -12.839 17.106 19.573 1.00 93.25 412 SER A CA 1
ATOM 3352 C C . SER A 1 412 ? -14.177 16.402 19.366 1.00 93.25 412 SER A C 1
ATOM 3354 O O . SER A 1 412 ? -14.526 16.065 18.239 1.00 93.25 412 SER A O 1
ATOM 3356 N N . GLU A 1 413 ? -14.972 16.259 20.430 1.00 93.25 413 GLU A N 1
ATOM 3357 C CA . GLU A 1 413 ? -16.344 15.736 20.339 1.00 93.25 413 GLU A CA 1
ATOM 3358 C C . GLU A 1 413 ? -17.255 16.593 19.453 1.00 93.25 413 GLU A C 1
ATOM 3360 O O . GLU A 1 413 ? -18.236 16.094 18.904 1.00 93.25 413 GLU A O 1
ATOM 3365 N N . ASP A 1 414 ? -16.926 17.877 19.294 1.00 93.06 414 ASP A N 1
ATOM 3366 C CA . ASP A 1 414 ? -17.689 18.789 18.449 1.00 93.06 414 ASP A CA 1
ATOM 3367 C C . ASP A 1 414 ? -17.378 18.645 16.957 1.00 93.06 414 ASP A C 1
ATOM 3369 O O . ASP A 1 414 ? -18.160 19.127 16.129 1.00 93.06 414 ASP A O 1
ATOM 3373 N N . PHE A 1 415 ? -16.275 17.977 16.611 1.00 94.25 415 PHE A N 1
ATOM 3374 C CA . PHE A 1 415 ? -15.875 17.766 15.229 1.00 94.25 415 PHE A CA 1
ATOM 3375 C C . PHE A 1 415 ? -16.842 16.811 14.526 1.00 94.25 415 PHE A C 1
ATOM 3377 O O . PHE A 1 415 ? -17.149 15.729 15.029 1.00 94.25 415 PHE A O 1
ATOM 3384 N N . TYR A 1 416 ? -17.312 17.200 13.338 1.00 93.81 416 TYR A N 1
ATOM 3385 C CA . TYR A 1 416 ? -18.344 16.463 12.608 1.00 93.81 416 TYR A CA 1
ATOM 3386 C C . TYR A 1 416 ? -17.966 15.001 12.356 1.00 93.81 416 TYR A C 1
ATOM 3388 O O . TYR A 1 416 ? -18.794 14.120 12.560 1.00 93.81 416 TYR A O 1
ATOM 3396 N N . PHE A 1 417 ? -16.705 14.725 12.007 1.00 94.25 417 PHE A N 1
ATOM 3397 C CA . PHE A 1 417 ? -16.250 13.355 11.765 1.00 94.25 417 PHE A CA 1
ATOM 3398 C C . PHE A 1 417 ? -16.345 12.478 13.025 1.00 94.25 417 PHE A C 1
ATOM 3400 O O . PHE A 1 417 ? -16.755 11.321 12.943 1.00 94.25 417 PHE A O 1
ATOM 3407 N N . VAL A 1 418 ? -16.049 13.032 14.210 1.00 95.88 418 VAL A N 1
ATOM 3408 C CA . VAL A 1 418 ? -16.198 12.316 15.491 1.00 95.88 418 VAL A CA 1
ATOM 3409 C C . VAL A 1 418 ? -17.670 12.017 15.775 1.00 95.88 418 VAL A C 1
ATOM 3411 O O . VAL A 1 418 ? -17.995 10.889 16.148 1.00 95.88 418 VAL A O 1
ATOM 3414 N N . LYS A 1 419 ? -18.568 12.988 15.559 1.00 96.00 419 LYS A N 1
ATOM 3415 C CA . LYS A 1 419 ? -20.021 12.810 15.744 1.00 96.00 419 LYS A CA 1
ATOM 3416 C C . LYS A 1 419 ? -20.575 11.710 14.843 1.00 96.00 419 LYS A C 1
ATOM 3418 O O . LYS A 1 419 ? -21.197 10.775 15.338 1.00 96.00 419 LYS A O 1
ATOM 3423 N N . VAL A 1 420 ? -20.284 11.786 13.547 1.00 95.69 420 VAL A N 1
ATOM 3424 C CA . VAL A 1 420 ? -20.777 10.825 12.551 1.00 95.69 420 VAL A CA 1
ATOM 3425 C C . VAL A 1 420 ? -20.193 9.430 12.791 1.00 95.69 420 VAL A C 1
ATOM 3427 O O . VAL A 1 420 ? -20.927 8.446 12.722 1.00 95.69 420 VAL A O 1
ATOM 3430 N N . THR A 1 421 ? -18.915 9.328 13.183 1.00 96.12 421 THR A N 1
ATOM 3431 C CA . THR A 1 421 ? -18.322 8.041 13.588 1.00 96.12 421 THR A CA 1
ATOM 3432 C C . THR A 1 421 ? -19.073 7.437 14.776 1.00 96.12 421 THR A C 1
ATOM 3434 O O . THR A 1 421 ? -19.420 6.260 14.738 1.00 96.12 421 THR A O 1
ATOM 3437 N N . LYS A 1 422 ? -19.373 8.224 15.823 1.00 96.06 422 LYS A N 1
ATOM 3438 C CA . LYS A 1 422 ? -20.137 7.738 16.987 1.00 96.06 422 LYS A CA 1
ATOM 3439 C C . LYS A 1 422 ? -21.518 7.233 16.585 1.00 96.06 422 LYS A C 1
ATOM 3441 O O . LYS A 1 422 ? -21.955 6.198 17.074 1.00 96.06 422 LYS A O 1
ATOM 3446 N N . GLU A 1 423 ? -22.218 7.937 15.711 1.00 95.25 423 GLU A N 1
ATOM 3447 C CA . GLU A 1 423 ? -23.542 7.509 15.255 1.00 95.25 423 GLU A CA 1
ATOM 3448 C C . GLU A 1 423 ? -23.478 6.226 14.433 1.00 95.25 423 GLU A C 1
ATOM 3450 O O . GLU A 1 423 ? -24.318 5.343 14.609 1.00 95.25 423 GLU A O 1
ATOM 3455 N N . TRP A 1 424 ? -22.467 6.089 13.575 1.00 95.50 424 TRP A N 1
ATOM 3456 C CA . TRP A 1 424 ? -22.237 4.860 12.829 1.00 95.50 424 TRP A CA 1
ATOM 3457 C C . TRP A 1 424 ? -21.928 3.682 13.762 1.00 95.50 424 TRP A C 1
ATOM 3459 O O . TRP A 1 424 ? -22.599 2.655 13.647 1.00 95.50 424 TRP A O 1
ATOM 3469 N N . LEU A 1 425 ? -21.022 3.852 14.734 1.00 95.06 425 LEU A N 1
ATOM 3470 C CA . LEU A 1 425 ? -20.699 2.838 15.752 1.00 95.06 425 LEU A CA 1
ATOM 3471 C C . LEU A 1 425 ? -21.938 2.395 16.547 1.00 95.06 425 LEU A C 1
ATOM 3473 O O . LEU A 1 425 ? -22.071 1.225 16.886 1.00 95.06 425 LEU A O 1
ATOM 3477 N N . ASN A 1 426 ? -22.866 3.318 16.813 1.00 93.88 426 ASN A N 1
ATOM 3478 C CA . ASN A 1 426 ? -24.085 3.065 17.586 1.00 93.88 426 ASN A CA 1
ATOM 3479 C C . ASN A 1 426 ? -25.305 2.678 16.727 1.00 93.88 426 ASN A C 1
ATOM 3481 O O . ASN A 1 426 ? -26.431 2.740 17.221 1.00 93.88 426 ASN A O 1
ATOM 3485 N N . TYR A 1 427 ? -25.115 2.308 15.454 1.00 92.44 427 TYR A N 1
ATOM 3486 C CA . TYR A 1 427 ? -26.200 1.918 14.534 1.00 92.44 427 TYR A CA 1
ATOM 3487 C C . TYR A 1 427 ? -27.291 2.993 14.357 1.00 92.44 427 TYR A C 1
ATOM 3489 O O . TYR A 1 427 ? -28.448 2.698 14.067 1.00 92.44 427 TYR A O 1
ATOM 3497 N N . GLN A 1 428 ? -26.927 4.267 14.520 1.00 93.62 428 GLN A N 1
ATOM 3498 C CA . GLN A 1 428 ? -27.809 5.421 14.305 1.00 93.62 428 GLN A CA 1
ATOM 3499 C C . GLN A 1 428 ? -27.712 5.968 12.874 1.00 93.62 428 GLN A C 1
ATOM 3501 O O . GLN A 1 428 ? -28.558 6.756 12.452 1.00 93.62 428 GLN A O 1
ATOM 3506 N N . LEU A 1 429 ? -26.689 5.548 12.123 1.00 89.00 429 LEU A N 1
ATOM 3507 C CA . LEU A 1 429 ? -26.478 5.902 10.724 1.00 89.00 429 LEU A CA 1
ATOM 3508 C C . LEU A 1 429 ? -26.533 4.648 9.841 1.00 89.00 429 LEU A C 1
ATOM 3510 O O . LEU A 1 429 ? -25.642 3.799 9.923 1.00 89.00 429 LEU A O 1
ATOM 3514 N N . GLY A 1 430 ? -27.558 4.574 8.985 1.00 77.81 430 GLY A N 1
ATOM 3515 C CA . GLY A 1 430 ? -27.761 3.486 8.020 1.00 77.81 430 GLY A CA 1
ATOM 3516 C C . GLY A 1 430 ? -28.275 2.180 8.628 1.00 77.81 430 GLY A C 1
ATOM 3517 O O . GLY A 1 430 ? -28.041 1.902 9.804 1.00 77.81 430 GLY A O 1
ATOM 3518 N N . GLU A 1 431 ? -28.953 1.374 7.809 1.00 74.69 431 GLU A N 1
ATOM 3519 C CA . GLU A 1 431 ? -29.305 -0.014 8.146 1.00 74.69 431 GLU A CA 1
ATOM 3520 C C . GLU A 1 431 ? -28.046 -0.910 8.185 1.00 74.69 431 GLU A C 1
ATOM 3522 O O . GLU A 1 431 ? -26.926 -0.442 7.955 1.00 74.69 431 GLU A O 1
ATOM 3527 N N . GLU A 1 432 ? -28.196 -2.188 8.540 1.00 69.62 432 GLU A N 1
ATOM 3528 C CA . GLU A 1 432 ? -27.090 -3.149 8.434 1.00 69.62 432 GLU A CA 1
ATOM 3529 C C . GLU A 1 432 ? -26.638 -3.290 6.971 1.00 69.62 432 GLU A C 1
ATOM 3531 O O . GLU A 1 432 ? -27.455 -3.269 6.053 1.00 69.62 432 GLU A O 1
ATOM 3536 N N . TYR A 1 433 ? -25.324 -3.391 6.753 1.00 71.06 433 TYR A N 1
ATOM 3537 C CA . TYR A 1 433 ? -24.749 -3.632 5.429 1.00 71.06 433 TYR A CA 1
ATOM 3538 C C . TYR A 1 433 ? -24.880 -5.113 5.054 1.00 71.06 433 TYR A C 1
ATOM 3540 O O . TYR A 1 433 ? -24.980 -5.978 5.925 1.00 71.06 433 TYR A O 1
ATOM 3548 N N . SER A 1 434 ? -24.822 -5.416 3.756 1.00 69.62 434 SER A N 1
ATOM 3549 C CA . SER A 1 434 ? -24.811 -6.789 3.251 1.00 69.62 434 SER A CA 1
ATOM 3550 C C . SER A 1 434 ? -23.671 -6.987 2.259 1.00 69.62 434 SER A C 1
ATOM 3552 O O . SER A 1 434 ? -23.668 -6.407 1.177 1.00 69.62 434 SER A O 1
ATOM 3554 N N . TRP A 1 435 ? -22.727 -7.871 2.594 1.00 71.62 435 TRP A N 1
ATOM 3555 C CA . TRP A 1 435 ? -21.612 -8.224 1.705 1.00 71.62 435 TRP A CA 1
ATOM 3556 C C . TRP A 1 435 ? -22.062 -8.948 0.426 1.00 71.62 435 TRP A C 1
ATOM 3558 O O . TRP A 1 435 ? -21.348 -8.967 -0.580 1.00 71.62 435 TRP A O 1
ATOM 3568 N N . THR A 1 436 ? -23.249 -9.558 0.456 1.00 65.81 436 THR A N 1
ATOM 3569 C CA . THR A 1 436 ? -23.787 -10.352 -0.656 1.00 65.81 436 THR A CA 1
ATOM 3570 C C . THR A 1 436 ? -24.638 -9.521 -1.615 1.00 65.81 436 THR A C 1
ATOM 3572 O O . THR A 1 436 ? -24.803 -9.902 -2.778 1.00 65.81 436 THR A O 1
ATOM 3575 N N . GLU A 1 437 ? -25.141 -8.369 -1.170 1.00 65.88 437 GLU A N 1
ATOM 3576 C CA . GLU A 1 437 ? -25.920 -7.456 -1.998 1.00 65.88 437 GLU A CA 1
ATOM 3577 C C . GLU A 1 437 ? -25.002 -6.422 -2.653 1.00 65.88 437 GLU A C 1
ATOM 3579 O O . GLU A 1 437 ? -24.177 -5.771 -2.012 1.00 65.88 437 GLU A O 1
ATOM 3584 N N . ARG A 1 438 ? -25.124 -6.277 -3.976 1.00 61.03 438 ARG A N 1
ATOM 3585 C CA . ARG A 1 438 ? -24.443 -5.197 -4.692 1.00 61.03 438 ARG A CA 1
ATOM 3586 C C . ARG A 1 438 ? -25.212 -3.899 -4.466 1.00 61.03 438 ARG A C 1
ATOM 3588 O O . ARG A 1 438 ? -26.431 -3.928 -4.653 1.00 61.03 438 ARG A O 1
ATOM 3595 N N . PRO A 1 439 ? -24.529 -2.775 -4.188 1.00 57.31 439 PRO A N 1
ATOM 3596 C CA . PRO A 1 439 ? -25.157 -1.466 -4.255 1.00 57.31 439 PRO A CA 1
ATOM 3597 C C . PRO A 1 439 ? -25.864 -1.313 -5.607 1.00 57.31 439 PRO A C 1
ATOM 3599 O O . PRO A 1 439 ? -25.318 -1.691 -6.653 1.00 57.31 439 PRO A O 1
ATOM 3602 N N . GLU A 1 440 ? -27.106 -0.825 -5.601 1.00 55.47 440 GLU A N 1
ATOM 3603 C CA . GLU A 1 440 ? -27.820 -0.549 -6.845 1.00 55.47 440 GLU A CA 1
ATOM 3604 C C . GLU A 1 440 ? -27.038 0.518 -7.623 1.00 55.47 440 GLU A C 1
ATOM 3606 O O . GLU A 1 440 ? -26.981 1.674 -7.214 1.00 55.47 440 GLU A O 1
ATOM 3611 N N . LEU A 1 441 ? -26.425 0.131 -8.749 1.00 52.34 441 LEU A N 1
ATOM 3612 C CA . LEU A 1 441 ? -25.837 1.090 -9.688 1.00 52.34 441 LEU A CA 1
ATOM 3613 C C . LEU A 1 441 ? -26.940 2.070 -10.100 1.00 52.34 441 LEU A C 1
ATOM 3615 O O . LEU A 1 441 ? -27.934 1.644 -10.703 1.00 52.34 441 LEU A O 1
ATOM 3619 N N . SER A 1 442 ? -26.784 3.347 -9.750 1.00 42.22 442 SER A N 1
ATOM 3620 C CA . SER A 1 442 ? -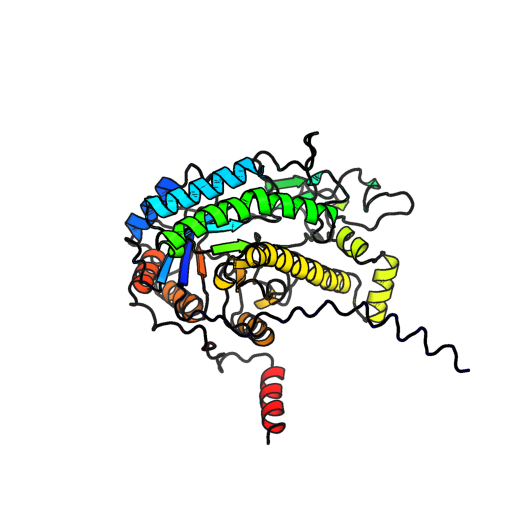27.843 4.339 -9.929 1.00 42.22 442 SER A CA 1
ATOM 3621 C C . SER A 1 442 ? -28.267 4.428 -11.404 1.00 42.22 442 SER A C 1
ATOM 3623 O O . SER A 1 442 ? -27.440 4.431 -12.316 1.00 42.22 442 SER A O 1
ATOM 3625 N N . GLU A 1 443 ? -29.576 4.483 -11.678 1.00 38.97 443 GLU A N 1
ATOM 3626 C CA . GLU A 1 443 ? -30.079 4.685 -13.050 1.00 38.97 443 GLU A CA 1
ATOM 3627 C C . GLU A 1 443 ? -29.844 6.125 -13.558 1.00 38.97 443 GLU A C 1
ATOM 3629 O O . GLU A 1 443 ? -30.051 6.403 -14.741 1.00 38.97 443 GLU A O 1
ATOM 3634 N N . GLU A 1 444 ? -29.435 7.044 -12.676 1.00 35.97 444 GLU A N 1
ATOM 3635 C CA . GLU A 1 444 ? -29.527 8.494 -12.877 1.00 35.97 444 GLU A CA 1
ATOM 3636 C C . GLU A 1 444 ? -28.258 9.131 -13.473 1.00 35.97 444 GLU A C 1
ATOM 3638 O O . GLU A 1 444 ? -28.351 10.155 -14.155 1.00 35.97 444 GLU A O 1
ATOM 3643 N N . TYR A 1 445 ? -27.094 8.487 -13.351 1.00 39.88 445 TYR A N 1
ATOM 3644 C CA . TYR A 1 445 ? -25.867 8.912 -14.026 1.00 39.88 445 TYR A CA 1
ATOM 3645 C C . TYR A 1 445 ? -25.603 7.999 -15.217 1.00 39.88 445 TYR A C 1
ATOM 3647 O O . TYR A 1 445 ? -25.295 6.818 -15.096 1.00 39.88 445 TYR A O 1
ATOM 3655 N N . GLY A 1 446 ? -25.811 8.544 -16.416 1.00 34.09 446 GLY A N 1
ATOM 3656 C CA . GLY A 1 446 ? -25.655 7.817 -17.667 1.00 34.09 446 GLY A CA 1
ATOM 3657 C C . GLY A 1 446 ? -24.240 7.272 -17.828 1.00 34.09 446 GLY A C 1
ATOM 3658 O O . GLY A 1 446 ? -23.387 7.946 -18.402 1.00 34.09 446 GLY A O 1
ATOM 3659 N N . GLY A 1 447 ? -24.034 6.020 -17.411 1.00 35.84 447 GLY A N 1
ATOM 3660 C CA . GLY A 1 447 ? -22.884 5.225 -17.815 1.00 35.84 447 GLY A CA 1
ATOM 3661 C C . GLY A 1 447 ? -22.710 5.298 -19.337 1.00 35.84 447 GLY A C 1
ATOM 3662 O O . GLY A 1 447 ? -23.684 5.529 -20.073 1.00 35.84 447 GLY A O 1
ATOM 3663 N N . PRO A 1 448 ? -21.478 5.141 -19.847 1.00 37.38 448 PRO A N 1
ATOM 3664 C CA . PRO A 1 448 ? -21.181 5.381 -21.250 1.00 37.38 448 PRO A CA 1
ATOM 3665 C C . PRO A 1 448 ? -22.171 4.600 -22.122 1.00 37.38 448 PRO A C 1
ATOM 3667 O O . PRO A 1 448 ? -22.391 3.411 -21.899 1.00 37.38 448 PRO A O 1
ATOM 3670 N N . LYS A 1 449 ? -22.823 5.286 -23.079 1.00 35.47 449 LYS A N 1
ATOM 3671 C CA . LYS A 1 449 ? -23.993 4.817 -23.866 1.00 35.47 449 LYS A CA 1
ATOM 3672 C C . LYS A 1 449 ? -23.932 3.355 -24.340 1.00 35.47 449 LYS A C 1
ATOM 3674 O O . LYS A 1 449 ? -24.978 2.733 -24.528 1.00 35.47 449 LYS A O 1
ATOM 3679 N N . TRP A 1 450 ? -22.737 2.791 -24.508 1.00 43.16 450 TRP A N 1
ATOM 3680 C CA . TRP A 1 450 ? -22.534 1.387 -24.851 1.00 43.16 450 TRP A CA 1
ATOM 3681 C C . TRP A 1 450 ? -23.052 0.397 -23.783 1.00 43.16 450 TRP A C 1
ATOM 3683 O O . TRP A 1 450 ? -23.452 -0.710 -24.142 1.00 43.16 450 TRP A O 1
ATOM 3693 N N . PHE A 1 451 ? -23.136 0.777 -22.503 1.00 38.50 451 PHE A N 1
ATOM 3694 C CA . PHE A 1 451 ? -23.607 -0.088 -21.410 1.00 38.50 451 PHE A CA 1
ATOM 3695 C C . PHE A 1 451 ? -25.136 -0.266 -21.400 1.00 38.50 451 PHE A C 1
ATOM 3697 O O . PHE A 1 451 ? -25.647 -1.374 -21.202 1.00 38.50 451 PHE A O 1
ATOM 3704 N N . ALA A 1 452 ? -25.887 0.796 -21.715 1.00 39.81 452 ALA A N 1
ATOM 3705 C CA . ALA A 1 452 ? -27.333 0.713 -21.938 1.00 39.81 452 ALA A CA 1
ATOM 3706 C C . ALA A 1 452 ? -27.659 -0.160 -23.167 1.00 39.81 452 ALA A C 1
ATOM 3708 O O . ALA A 1 452 ? -28.585 -0.977 -23.139 1.00 39.81 452 ALA A O 1
ATOM 3709 N N . GLU A 1 453 ? -26.848 -0.069 -24.225 1.00 39.66 453 GLU A N 1
ATOM 3710 C CA . GLU A 1 453 ? -26.960 -0.937 -25.403 1.00 39.66 453 GLU A CA 1
ATOM 3711 C C . GLU A 1 453 ? -26.597 -2.403 -25.098 1.00 39.66 453 GLU A C 1
ATOM 3713 O O . GLU A 1 453 ? -27.213 -3.317 -25.660 1.00 39.66 453 GLU A O 1
ATOM 3718 N N . LEU A 1 454 ? -25.665 -2.650 -24.169 1.00 37.84 454 LEU A N 1
ATOM 3719 C CA . LEU A 1 454 ? -25.285 -3.992 -23.719 1.00 37.84 454 LEU A CA 1
ATOM 3720 C C . LEU A 1 454 ? -26.388 -4.651 -22.873 1.00 37.84 454 LEU A C 1
ATOM 3722 O O . LEU A 1 454 ? -26.753 -5.795 -23.151 1.00 37.84 454 LEU A O 1
ATOM 3726 N N . LYS A 1 455 ? -27.011 -3.925 -21.927 1.00 37.50 455 LYS A N 1
ATOM 3727 C CA . LYS A 1 455 ? -28.197 -4.405 -21.176 1.00 37.50 455 LYS A CA 1
ATOM 3728 C C . LYS A 1 455 ? -29.348 -4.782 -22.123 1.00 37.50 455 LYS A C 1
ATOM 3730 O O . LYS A 1 455 ? -30.023 -5.794 -21.912 1.00 37.50 455 LYS A O 1
ATOM 3735 N N . ILE A 1 456 ? -29.553 -4.016 -23.199 1.00 40.19 456 ILE A N 1
ATOM 3736 C CA . ILE A 1 456 ? -30.573 -4.301 -24.224 1.00 40.19 456 ILE A CA 1
ATOM 3737 C C . ILE A 1 456 ? -30.199 -5.524 -25.078 1.00 40.19 456 ILE A C 1
ATOM 3739 O O . ILE A 1 456 ? -31.076 -6.331 -25.399 1.00 40.19 456 ILE A O 1
ATOM 3743 N N . LYS A 1 457 ? -28.921 -5.700 -25.437 1.00 34.22 457 LYS A N 1
ATOM 3744 C CA . LYS A 1 457 ? -28.449 -6.875 -26.194 1.00 34.22 457 LYS A CA 1
ATOM 3745 C C . LYS A 1 457 ? -28.507 -8.164 -25.374 1.00 34.22 457 LYS A C 1
ATOM 3747 O O . LYS A 1 457 ? -28.970 -9.172 -25.899 1.00 34.22 457 LYS A O 1
ATOM 3752 N N . ILE A 1 458 ? -28.136 -8.128 -24.095 1.00 39.47 458 ILE A N 1
ATOM 3753 C CA . ILE A 1 458 ? -28.199 -9.292 -23.198 1.00 39.47 458 ILE A CA 1
ATOM 3754 C C . ILE A 1 458 ? -29.658 -9.729 -22.986 1.00 39.47 458 ILE A C 1
ATOM 3756 O O . ILE A 1 458 ? -29.975 -10.901 -23.169 1.00 39.47 458 ILE A O 1
ATOM 3760 N N . LYS A 1 459 ? -30.598 -8.800 -22.749 1.00 35.31 459 LYS A N 1
ATOM 3761 C CA . LYS A 1 459 ? -32.037 -9.137 -22.650 1.00 35.31 459 LYS A CA 1
ATOM 3762 C C . LYS A 1 459 ? -32.640 -9.727 -23.936 1.00 35.31 459 LYS A C 1
ATOM 3764 O O . LYS A 1 459 ? -33.667 -10.397 -23.854 1.00 35.31 459 LYS A O 1
ATOM 3769 N N . LYS A 1 460 ? -32.037 -9.481 -25.104 1.00 36.88 460 LYS A N 1
ATOM 3770 C CA . LYS A 1 460 ? -32.446 -10.065 -26.397 1.00 36.88 460 LYS A CA 1
ATOM 3771 C C . LYS A 1 460 ? -31.779 -11.405 -26.716 1.00 36.88 460 LYS A C 1
ATOM 3773 O O . LYS A 1 460 ? -32.234 -12.069 -27.632 1.00 36.88 460 LYS A O 1
ATOM 3778 N N . LEU A 1 461 ? -30.715 -11.780 -26.007 1.00 34.09 461 LEU A N 1
ATOM 3779 C CA . LEU A 1 461 ? -30.053 -13.081 -26.162 1.00 34.09 461 LEU A CA 1
ATOM 3780 C C . LEU A 1 461 ? -30.678 -14.167 -25.270 1.00 34.09 461 LEU A C 1
ATOM 3782 O O . LEU A 1 461 ? -30.498 -15.349 -25.538 1.00 34.09 461 LEU A O 1
ATOM 3786 N N . PHE A 1 462 ? -31.438 -13.766 -24.245 1.00 38.72 462 PHE A N 1
ATOM 3787 C CA . PHE A 1 462 ? -32.147 -14.658 -23.317 1.00 38.72 462 PHE A CA 1
ATOM 3788 C C . PHE A 1 462 ? -33.680 -14.673 -23.509 1.00 38.72 462 PHE A C 1
ATOM 3790 O O . PHE A 1 462 ? -34.417 -15.119 -22.629 1.00 38.72 462 PHE A O 1
ATOM 3797 N N . LYS A 1 463 ? -34.166 -14.197 -24.659 1.00 37.56 463 LYS A N 1
ATOM 3798 C CA . LYS A 1 463 ? -35.529 -14.392 -25.178 1.00 37.56 463 LYS A CA 1
ATOM 3799 C C . LYS A 1 463 ? -35.429 -14.875 -26.612 1.00 37.56 463 LYS A C 1
ATOM 3801 O O . LYS A 1 463 ? -36.300 -15.680 -27.003 1.00 37.56 463 LYS A O 1
#

Sequence (463 aa):
MEKVLSFFLAVLTFLFPCIGSAPEKDDYFEDDPQYVVFMVTNVHYKDLEPYVKQMVELHGEIDPDSKRMYAFGVVGPMCLTQSIEEMNEEVNHVFALAEKYNVPVFFQMDDCTNYSTYFGDGATTDDEGNKFYNDPEMCEWVAFPDENESWGGEKYGMLPRWHCDWSGVPFATAGGFPCFNSEKYLEWYSNQVEKGFIKPLLENYARLKEAGKGYLFAGVNTGWETQIPDYTGSDYASMEDFERAQYGMHALYNLGYTEDSLKKEARKRFMSVRDLTKELLYGVLADYIEFTCKMFFDAGIERHKIFSHIVSLSSYTEEYSTTRPPVWVCINDYCTPGWTMSPKTCPYDLDTLYLNLAQNGRNEYANAEGYAHYENEEICREYFKESLLGNAKIITVYGYDQETGPYGYVKSEDFYFVKVTKEWLNYQLGEEYSWTERPELSEEYGGPKWFAELKIKIKKLFK